Protein AF-0000000085000538 (afdb_homodimer)

Structure (mmCIF, N/CA/C/O backbone):
data_AF-0000000085000538-model_v1
#
loop_
_entity.id
_entity.type
_entity.pdbx_description
1 polymer ATPase
#
loop_
_atom_site.group_PDB
_atom_site.id
_atom_site.type_symbol
_atom_site.label_atom_id
_atom_site.label_alt_id
_atom_site.label_comp_id
_atom_site.label_asym_id
_atom_site.label_entity_id
_atom_site.label_seq_id
_atom_site.pdbx_PDB_ins_code
_atom_site.Cartn_x
_atom_site.Cartn_y
_atom_site.Cartn_z
_atom_site.occupancy
_atom_site.B_iso_or_equiv
_atom_site.auth_seq_id
_atom_site.auth_comp_id
_atom_site.auth_asym_id
_atom_site.auth_atom_id
_atom_site.pdbx_PDB_model_num
ATOM 1 N N . MET A 1 1 ? 16.281 30.609 17.75 1 32.62 1 MET A N 1
ATOM 2 C CA . MET A 1 1 ? 16.406 29.188 18.078 1 32.62 1 MET A CA 1
ATOM 3 C C . MET A 1 1 ? 15.75 28.875 19.406 1 32.62 1 MET A C 1
ATOM 5 O O . MET A 1 1 ? 15.875 27.766 19.922 1 32.62 1 MET A O 1
ATOM 9 N N . SER A 1 2 ? 15.492 29.969 20.234 1 34.88 2 SER A N 1
ATOM 10 C CA . SER A 1 2 ? 14.984 30.297 21.562 1 34.88 2 SER A CA 1
ATOM 11 C C . SER A 1 2 ? 13.539 29.828 21.734 1 34.88 2 SER A C 1
ATOM 13 O O . SER A 1 2 ? 13.188 29.234 22.75 1 34.88 2 SER A O 1
ATOM 15 N N . ASN A 1 3 ? 12.625 30.484 21.031 1 37.84 3 ASN A N 1
ATOM 16 C CA . ASN A 1 3 ? 11.219 30.703 21.328 1 37.84 3 ASN A CA 1
ATOM 17 C C . ASN A 1 3 ? 10.375 29.484 20.969 1 37.84 3 ASN A C 1
ATOM 19 O O . ASN A 1 3 ? 9.172 29.594 20.734 1 37.84 3 ASN A O 1
ATOM 23 N N . GLU A 1 4 ? 10.852 28.547 20.328 1 42.78 4 GLU A N 1
ATOM 24 C CA . GLU A 1 4 ? 10.273 27.359 19.703 1 42.78 4 GLU A CA 1
ATOM 25 C C . GLU A 1 4 ? 9.602 26.453 20.734 1 42.78 4 GLU A C 1
ATOM 27 O O . GLU A 1 4 ? 8.75 25.641 20.375 1 42.78 4 GLU A O 1
ATOM 32 N N . SER A 1 5 ? 10.281 26.344 21.891 1 48.97 5 SER A N 1
ATOM 33 C CA . SER A 1 5 ? 10.008 25.562 23.094 1 48.97 5 SER A CA 1
ATOM 34 C C . SER A 1 5 ? 8.727 26.031 23.781 1 48.97 5 SER A C 1
ATOM 36 O O . SER A 1 5 ? 8.102 25.281 24.531 1 48.97 5 SER A O 1
ATOM 38 N N . CYS A 1 6 ? 8.43 27.312 23.641 1 54.25 6 CYS A N 1
ATOM 39 C CA . CYS A 1 6 ? 7.414 27.984 24.438 1 54.25 6 CYS A CA 1
ATOM 40 C C . CYS A 1 6 ? 6.016 27.594 23.984 1 54.25 6 CYS A C 1
ATOM 42 O O . CYS A 1 6 ? 5.031 27.859 24.656 1 54.25 6 CYS A O 1
ATOM 44 N N . LYS A 1 7 ? 5.941 27.016 22.703 1 69.75 7 LYS A N 1
ATOM 45 C CA . LYS A 1 7 ? 4.609 26.797 22.141 1 69.75 7 LYS A CA 1
ATOM 46 C C . LYS A 1 7 ? 4.066 25.438 22.547 1 69.75 7 LYS A C 1
ATOM 48 O O . LYS A 1 7 ? 2.855 25.203 22.5 1 69.75 7 LYS A O 1
ATOM 53 N N . ASP A 1 8 ? 4.953 24.703 23.188 1 75.94 8 ASP A N 1
ATOM 54 C CA . ASP A 1 8 ? 4.504 23.359 23.531 1 75.94 8 ASP A CA 1
ATOM 55 C C . ASP A 1 8 ? 3.4 23.391 24.594 1 75.94 8 ASP A C 1
ATOM 57 O O . ASP A 1 8 ? 3.467 24.188 25.531 1 75.94 8 ASP A O 1
ATOM 61 N N . GLY A 1 9 ? 2.42 22.625 24.234 1 85.06 9 GLY A N 1
ATOM 62 C CA . GLY A 1 9 ? 1.314 22.547 25.188 1 85.06 9 GLY A CA 1
ATOM 63 C C . GLY A 1 9 ? 0.162 23.469 24.828 1 85.06 9 GLY A C 1
ATOM 64 O O . GLY A 1 9 ? -0.974 23.234 25.25 1 85.06 9 GLY A O 1
ATOM 65 N N . LYS A 1 10 ? 0.524 24.453 24.016 1 93 10 LYS A N 1
ATOM 66 C CA . LYS A 1 10 ? -0.535 25.375 23.609 1 93 10 LYS A CA 1
ATOM 67 C C . LYS A 1 10 ? -1.465 24.719 22.594 1 93 10 LYS A C 1
ATOM 69 O O . LYS A 1 10 ? -1.01 24.016 21.688 1 93 10 LYS A O 1
ATOM 74 N N . ILE A 1 11 ? -2.736 25.062 22.719 1 96.94 11 ILE A N 1
ATOM 75 C CA . ILE A 1 11 ? -3.744 24.484 21.844 1 96.94 11 ILE A CA 1
ATOM 76 C C . ILE A 1 11 ? -3.77 25.25 20.516 1 96.94 11 ILE A C 1
ATOM 78 O O . ILE A 1 11 ? -3.906 26.469 20.5 1 96.94 11 ILE A O 1
ATOM 82 N N . TRP A 1 12 ? -3.572 24.562 19.406 1 96.75 12 TRP A N 1
ATOM 83 C CA . TRP A 1 12 ? -3.678 25.234 18.109 1 96.75 12 TRP A CA 1
ATOM 84 C C . TRP A 1 12 ? -4.988 24.875 17.422 1 96.75 12 TRP A C 1
ATOM 86 O O . TRP A 1 12 ? -5.426 25.594 16.5 1 96.75 12 TRP A O 1
ATOM 96 N N . ALA A 1 13 ? -5.637 23.797 17.844 1 97.25 13 ALA A N 1
ATOM 97 C CA . ALA A 1 13 ? -6.957 23.438 17.328 1 97.25 13 ALA A CA 1
ATOM 98 C C . ALA A 1 13 ? -7.891 23.031 18.469 1 97.25 13 ALA A C 1
ATOM 100 O O . ALA A 1 13 ? -7.555 22.141 19.266 1 97.25 13 ALA A O 1
ATOM 101 N N . TYR A 1 14 ? -9.008 23.656 18.516 1 96.81 14 TYR A N 1
ATOM 102 C CA . TYR A 1 14 ? -10.039 23.391 19.516 1 96.81 14 TYR A CA 1
ATOM 103 C C . TYR A 1 14 ? -11.344 22.969 18.844 1 96.81 14 TYR A C 1
ATOM 105 O O . TYR A 1 14 ? -11.938 23.734 18.078 1 96.81 14 TYR A O 1
ATOM 113 N N . LEU A 1 15 ? -11.758 21.734 19.094 1 96.5 15 LEU A N 1
ATOM 114 C CA . LEU A 1 15 ? -12.992 21.188 18.547 1 96.5 15 LEU A CA 1
ATOM 115 C C . LEU A 1 15 ? -13.953 20.781 19.656 1 96.5 15 LEU A C 1
ATOM 117 O O . LEU A 1 15 ? -13.617 19.953 20.5 1 96.5 15 LEU A O 1
ATOM 121 N N . LYS A 1 16 ? -15.117 21.359 19.641 1 96.69 16 LYS A N 1
ATOM 122 C CA . LYS A 1 16 ? -16.156 21.047 20.609 1 96.69 16 LYS A CA 1
ATOM 123 C C . LYS A 1 16 ? -17.484 20.734 19.906 1 96.69 16 LYS A C 1
ATOM 125 O O . LYS A 1 16 ? -18.016 21.562 19.188 1 96.69 16 LYS A O 1
ATOM 130 N N . ASN A 1 17 ? -17.969 19.5 20.172 1 96.38 17 ASN A N 1
ATOM 131 C CA . ASN A 1 17 ? -19.25 19.047 19.641 1 96.38 17 ASN A CA 1
ATOM 132 C C . ASN A 1 17 ? -19.328 19.234 18.141 1 96.38 17 ASN A C 1
ATOM 134 O O . ASN A 1 17 ? -20.281 19.812 17.625 1 96.38 17 ASN A O 1
ATOM 138 N N . ILE A 1 18 ? -18.344 18.766 17.453 1 95.81 18 ILE A N 1
ATOM 139 C CA . ILE A 1 18 ? -18.25 18.969 16.016 1 95.81 18 ILE A CA 1
ATOM 140 C C . ILE A 1 18 ? -18.984 17.844 15.289 1 95.81 18 ILE A C 1
ATOM 142 O O . ILE A 1 18 ? -18.766 16.656 15.586 1 95.81 18 ILE A O 1
ATOM 146 N N . ASN A 1 19 ? -19.844 18.219 14.422 1 95.88 19 ASN A N 1
ATOM 147 C CA . ASN A 1 19 ? -20.562 17.312 13.539 1 95.88 19 ASN A CA 1
ATOM 148 C C . ASN A 1 19 ? -20.344 17.656 12.07 1 95.88 19 ASN A C 1
ATOM 150 O O . ASN A 1 19 ? -20.328 18.844 11.711 1 95.88 19 ASN A O 1
ATOM 154 N N . VAL A 1 20 ? -20.062 16.672 11.266 1 95.75 20 VAL A N 1
ATOM 155 C CA . VAL A 1 20 ? -19.875 16.906 9.844 1 95.75 20 VAL A CA 1
ATOM 156 C C . VAL A 1 20 ? -20.812 15.984 9.047 1 95.75 20 VAL A C 1
ATOM 158 O O . VAL A 1 20 ? -20.875 14.781 9.305 1 95.75 20 VAL A O 1
ATOM 161 N N . TYR A 1 21 ? -21.484 16.594 8.133 1 93.25 21 TYR A N 1
ATOM 162 C CA . TYR A 1 21 ? -22.359 15.867 7.219 1 93.25 21 TYR A CA 1
ATOM 163 C C . TYR A 1 21 ? -21.875 16 5.777 1 93.25 21 TYR A C 1
ATOM 165 O O . TYR A 1 21 ? -21.422 17.078 5.363 1 93.25 21 TYR A O 1
ATOM 173 N N . ILE A 1 22 ? -21.875 14.922 5.059 1 90.25 22 ILE A N 1
ATOM 174 C CA . ILE A 1 22 ? -21.641 14.93 3.619 1 90.25 22 ILE A CA 1
ATOM 175 C C . ILE A 1 22 ? -22.797 14.219 2.902 1 90.25 22 ILE A C 1
ATOM 177 O O . ILE A 1 22 ? -23.062 13.047 3.172 1 90.25 22 ILE A O 1
ATOM 181 N N . ASP A 1 23 ? -23.391 14.844 1.906 1 88.94 23 ASP A N 1
ATOM 182 C CA . ASP A 1 23 ? -24.516 14.312 1.151 1 88.94 23 ASP A CA 1
ATOM 183 C C . ASP A 1 23 ? -25.547 13.688 2.084 1 88.94 23 ASP A C 1
ATOM 185 O O . ASP A 1 23 ? -25.953 12.539 1.893 1 88.94 23 ASP A O 1
ATOM 189 N N . GLN A 1 24 ? -25.875 14.219 3.221 1 89.31 24 GLN A N 1
ATOM 190 C CA . GLN A 1 24 ? -26.922 13.867 4.172 1 89.31 24 GLN A CA 1
ATOM 191 C C . GLN A 1 24 ? -26.469 12.758 5.109 1 89.31 24 GLN A C 1
ATOM 193 O O . GLN A 1 24 ? -27.219 12.336 5.992 1 89.31 24 GLN A O 1
ATOM 198 N N . ASN A 1 25 ? -25.344 12.266 4.863 1 92.12 25 ASN A N 1
ATOM 199 C CA . ASN A 1 25 ? -24.781 11.258 5.758 1 92.12 25 ASN A CA 1
ATOM 200 C C . ASN A 1 25 ? -23.891 11.883 6.828 1 92.12 25 ASN A C 1
ATOM 202 O O . ASN A 1 25 ? -23.047 12.727 6.523 1 92.12 25 ASN A O 1
ATOM 206 N N . LYS A 1 26 ? -24.234 11.609 8.117 1 93.69 26 LYS A N 1
ATOM 207 C CA . LYS A 1 26 ? -23.375 12.078 9.195 1 93.69 26 LYS A CA 1
ATOM 208 C C . LYS A 1 26 ? -22.047 11.32 9.219 1 93.69 26 LYS A C 1
ATOM 210 O O . LYS A 1 26 ? -22.016 10.141 9.578 1 93.69 26 LYS A O 1
ATOM 215 N N . ILE A 1 27 ? -20.891 11.945 8.875 1 96.56 27 ILE A N 1
ATOM 216 C CA . ILE A 1 27 ? -19.578 11.305 8.742 1 96.56 27 ILE A CA 1
ATOM 217 C C . ILE A 1 27 ? -18.828 11.398 10.062 1 96.56 27 ILE A C 1
ATOM 219 O O . ILE A 1 27 ? -18.156 10.445 10.469 1 96.56 27 ILE A O 1
ATOM 223 N N . LEU A 1 28 ? -18.875 12.555 10.711 1 97.19 28 LEU A N 1
ATOM 224 C CA . LEU A 1 28 ? -18.312 12.766 12.039 1 97.19 28 LEU A CA 1
ATOM 225 C C . LEU A 1 28 ? -19.391 13.203 13.031 1 97.19 28 LEU A C 1
ATOM 227 O O . LEU A 1 28 ? -20.25 14.008 12.688 1 97.19 28 LEU A O 1
ATOM 231 N N . SER A 1 29 ? -19.312 12.648 14.203 1 96.25 29 SER A N 1
ATOM 232 C CA . SER A 1 29 ? -20.359 12.891 15.211 1 96.25 29 SER A CA 1
ATOM 233 C C . SER A 1 29 ? -19.734 13.227 16.562 1 96.25 29 SER A C 1
ATOM 235 O O . SER A 1 29 ? -19.016 12.414 17.141 1 96.25 29 SER A O 1
ATOM 237 N N . ASP A 1 30 ? -20.094 14.414 17 1 95.56 30 ASP A N 1
ATOM 238 C CA . ASP A 1 30 ? -19.797 14.828 18.359 1 95.56 30 ASP A CA 1
ATOM 239 C C . ASP A 1 30 ? -18.297 14.727 18.641 1 95.56 30 ASP A C 1
ATOM 241 O O . ASP A 1 30 ? -17.875 14.07 19.609 1 95.56 30 ASP A O 1
ATOM 245 N N . ILE A 1 31 ? -17.547 15.297 17.766 1 97.19 31 ILE A N 1
ATOM 246 C CA . ILE A 1 31 ? -16.094 15.289 17.922 1 97.19 31 ILE A CA 1
ATOM 247 C C . ILE A 1 31 ? -15.68 16.359 18.938 1 97.19 31 ILE A C 1
ATOM 249 O O . ILE A 1 31 ? -15.977 17.531 18.75 1 97.19 31 ILE A O 1
ATOM 253 N N . ASN A 1 32 ? -15.102 15.984 19.984 1 97.38 32 ASN A N 1
ATOM 254 C CA . ASN A 1 32 ? -14.5 16.828 21.016 1 97.38 32 ASN A CA 1
ATOM 255 C C . ASN A 1 32 ? -13.008 16.547 21.172 1 97.38 32 ASN A C 1
ATOM 257 O O . ASN A 1 32 ? -12.617 15.477 21.625 1 97.38 32 ASN A O 1
ATOM 261 N N . LEU A 1 33 ? -12.219 17.531 20.812 1 97.06 33 LEU A N 1
ATOM 262 C CA . LEU A 1 33 ? -10.781 17.266 20.766 1 97.06 33 LEU A CA 1
ATOM 263 C C . LEU A 1 33 ? -9.984 18.562 20.828 1 97.06 33 LEU A C 1
ATOM 265 O O . LEU A 1 33 ? -10.391 19.562 20.234 1 97.06 33 LEU A O 1
ATOM 269 N N . ASN A 1 34 ? -8.898 18.547 21.547 1 97.81 34 ASN A N 1
ATOM 270 C CA . ASN A 1 34 ? -7.898 19.609 21.531 1 97.81 34 ASN A CA 1
ATOM 271 C C . ASN A 1 34 ? -6.562 19.109 20.969 1 97.81 34 ASN A C 1
ATOM 273 O O . ASN A 1 34 ? -6.074 18.062 21.375 1 97.81 34 ASN A O 1
ATOM 277 N N . LEU A 1 35 ? -6.051 19.828 20.094 1 97.94 35 LEU A N 1
ATOM 278 C CA . LEU A 1 35 ? -4.734 19.531 19.547 1 97.94 35 LEU A CA 1
ATOM 279 C C . LEU A 1 35 ? -3.711 20.578 19.984 1 97.94 35 LEU A C 1
ATOM 281 O O . LEU A 1 35 ? -3.992 21.766 19.953 1 97.94 35 LEU A O 1
ATOM 285 N N . ARG A 1 36 ? -2.525 20.125 20.359 1 97.75 36 ARG A N 1
ATOM 286 C CA . ARG A 1 36 ? -1.526 21.016 20.953 1 97.75 36 ARG A CA 1
ATOM 287 C C . ARG A 1 36 ? -0.202 20.922 20.203 1 97.75 36 ARG A C 1
ATOM 289 O O . ARG A 1 36 ? 0.091 19.906 19.562 1 97.75 36 ARG A O 1
ATOM 296 N N . TYR A 1 37 ? 0.543 22.031 20.25 1 96.62 37 TYR A N 1
ATOM 297 C CA . TYR A 1 37 ? 1.92 21.984 19.766 1 96.62 37 TYR A CA 1
ATOM 298 C C . TYR A 1 37 ? 2.732 20.953 20.547 1 96.62 37 TYR A C 1
ATOM 300 O O . TYR A 1 37 ? 2.514 20.766 21.75 1 96.62 37 TYR A O 1
ATOM 308 N N . GLY A 1 38 ? 3.641 20.266 19.812 1 96.38 38 GLY A N 1
ATOM 309 C CA . GLY A 1 38 ? 4.457 19.234 20.438 1 96.38 38 GLY A CA 1
ATOM 310 C C . GLY A 1 38 ? 3.896 17.844 20.281 1 96.38 38 GLY A C 1
ATOM 311 O O . GLY A 1 38 ? 4.594 16.859 20.516 1 96.38 38 GLY A O 1
ATOM 312 N N . GLU A 1 39 ? 2.664 17.812 19.859 1 97.88 39 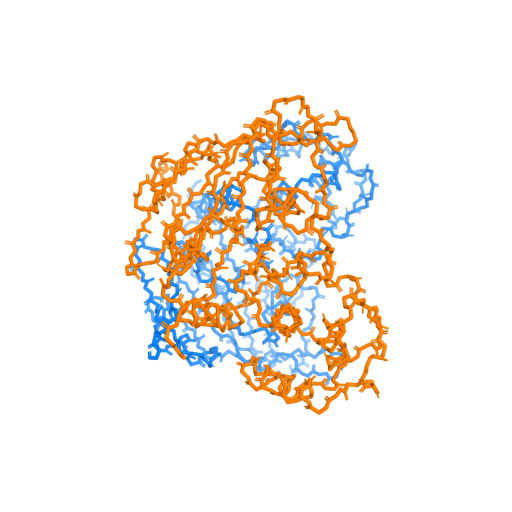GLU A N 1
ATOM 313 C CA . GLU A 1 39 ? 2.039 16.516 19.641 1 97.88 39 GLU A CA 1
ATOM 314 C C . GLU A 1 39 ? 2.26 16.031 18.203 1 97.88 39 GLU A C 1
ATOM 316 O O . GLU A 1 39 ? 2.121 16.812 17.25 1 97.88 39 GLU A O 1
ATOM 321 N N . ASN A 1 40 ? 2.729 14.859 18.078 1 98.31 40 ASN A N 1
ATOM 322 C CA . ASN A 1 40 ? 2.725 14.117 16.812 1 98.31 40 ASN A CA 1
ATOM 323 C C . ASN A 1 40 ? 1.672 13.008 16.828 1 98.31 40 ASN A C 1
ATOM 325 O O . ASN A 1 40 ? 1.844 11.984 17.484 1 98.31 40 ASN A O 1
ATOM 329 N N . ILE A 1 41 ? 0.647 13.227 16.062 1 98.62 41 ILE A N 1
ATOM 330 C CA . ILE A 1 41 ? -0.616 12.539 16.281 1 98.62 41 ILE A CA 1
ATOM 331 C C . ILE A 1 41 ? -0.88 11.547 15.156 1 98.62 41 ILE A C 1
ATOM 333 O O . ILE A 1 41 ? -0.8 11.914 13.977 1 98.62 41 ILE A O 1
ATOM 337 N N . LEU A 1 42 ? -1.17 10.344 15.516 1 98.38 42 LEU A N 1
ATOM 338 C CA . LEU A 1 42 ? -1.657 9.32 14.594 1 98.38 42 LEU A CA 1
ATOM 339 C C . LEU A 1 42 ? -3.168 9.148 14.727 1 98.38 42 LEU A C 1
ATOM 341 O O . LEU A 1 42 ? -3.689 9.023 15.836 1 98.38 42 LEU A O 1
ATOM 345 N N . ILE A 1 43 ? -3.84 9.227 13.664 1 97.81 43 ILE A N 1
ATOM 346 C CA . ILE A 1 43 ? -5.258 8.898 13.609 1 97.81 43 ILE A CA 1
ATOM 347 C C . ILE A 1 43 ? -5.445 7.512 12.992 1 97.81 43 ILE A C 1
ATOM 349 O O . ILE A 1 43 ? -5.023 7.273 11.859 1 97.81 43 ILE A O 1
ATOM 353 N N . LEU A 1 44 ? -6.066 6.598 13.727 1 96.38 44 LEU A N 1
ATOM 354 C CA . LEU A 1 44 ? -6.301 5.23 13.281 1 96.38 44 LEU A CA 1
ATOM 355 C C . LEU A 1 44 ? -7.789 4.902 13.281 1 96.38 44 LEU A C 1
ATOM 357 O O . LEU A 1 44 ? -8.539 5.402 14.133 1 96.38 44 LEU A O 1
ATOM 361 N N . GLY A 1 45 ? -8.18 4.086 12.453 1 94.31 45 GLY A N 1
ATOM 362 C CA . GLY A 1 45 ? -9.555 3.635 12.32 1 94.31 45 GLY A CA 1
ATOM 363 C C . GLY A 1 45 ? -9.812 2.871 11.039 1 94.31 45 GLY A C 1
ATOM 364 O O . GLY A 1 45 ? -9.016 2.93 10.102 1 94.31 45 GLY A O 1
ATOM 365 N N . PRO A 1 46 ? -10.898 2.164 11.008 1 91.94 46 PRO A N 1
ATOM 366 C CA . PRO A 1 46 ? -11.234 1.422 9.797 1 91.94 46 PRO A CA 1
ATOM 367 C C . PRO A 1 46 ? -11.562 2.338 8.617 1 91.94 46 PRO A C 1
ATOM 369 O O . PRO A 1 46 ? -11.711 3.549 8.797 1 91.94 46 PRO A O 1
ATOM 372 N N . ASN A 1 47 ? -11.555 1.726 7.465 1 87.62 47 ASN A N 1
ATOM 373 C CA . ASN A 1 47 ? -11.953 2.48 6.281 1 87.62 47 ASN A CA 1
ATOM 374 C C . ASN A 1 47 ? -13.352 3.059 6.43 1 87.62 47 ASN A C 1
ATOM 376 O O . ASN A 1 47 ? -14.258 2.389 6.941 1 87.62 47 ASN A O 1
ATOM 380 N N . GLY A 1 48 ? -13.508 4.234 6.059 1 89.19 48 GLY A N 1
ATOM 381 C CA . GLY A 1 48 ? -14.812 4.875 6.113 1 89.19 48 GLY A CA 1
ATOM 382 C C . GLY A 1 48 ? -15.141 5.434 7.484 1 89.19 48 GLY A C 1
ATOM 383 O O . GLY A 1 48 ? -16.266 5.898 7.715 1 89.19 48 GLY A O 1
ATOM 384 N N . SER A 1 49 ? -14.234 5.449 8.352 1 94.25 49 SER A N 1
ATOM 385 C CA . SER A 1 49 ? -14.516 5.859 9.719 1 94.25 49 SER A CA 1
ATOM 386 C C . SER A 1 49 ? -14.539 7.379 9.852 1 94.25 49 SER A C 1
ATOM 388 O O . SER A 1 49 ? -14.938 7.91 10.891 1 94.25 49 SER A O 1
ATOM 390 N N . GLY A 1 50 ? -14.07 8.117 8.859 1 95.06 50 GLY A N 1
ATOM 391 C CA . GLY A 1 50 ? -14.117 9.57 8.898 1 95.06 50 GLY A CA 1
ATOM 392 C C . GLY A 1 50 ? -12.75 10.203 9.055 1 95.06 50 GLY A C 1
ATOM 393 O O . GLY A 1 50 ? -12.641 11.422 9.211 1 95.06 50 GLY A O 1
ATOM 394 N N . LYS A 1 51 ? -11.664 9.438 8.992 1 95.81 51 LYS A N 1
ATOM 395 C CA . LYS A 1 51 ? -10.305 9.914 9.219 1 95.81 51 LYS A CA 1
ATOM 396 C C . LYS A 1 51 ? -9.953 11.039 8.242 1 95.81 51 LYS A C 1
ATOM 398 O O . LYS A 1 51 ? -9.508 12.109 8.656 1 95.81 51 LYS A O 1
ATOM 403 N N . SER A 1 52 ? -10.219 10.797 6.906 1 94.62 52 SER A N 1
ATOM 404 C CA . SER A 1 52 ? -9.914 11.805 5.891 1 94.62 52 SER A CA 1
ATOM 405 C C . SER A 1 52 ? -10.766 13.055 6.074 1 94.62 52 SER A C 1
ATOM 407 O O . SER A 1 52 ? -10.289 14.172 5.898 1 94.62 52 SER A O 1
ATOM 409 N N . THR A 1 53 ? -12.023 12.875 6.426 1 95 53 THR A N 1
ATOM 410 C CA . THR A 1 53 ? -12.914 14 6.684 1 95 53 THR A CA 1
ATOM 411 C C . THR A 1 53 ? -12.406 14.828 7.859 1 95 53 THR A C 1
ATOM 413 O O . THR A 1 53 ? -12.414 16.062 7.797 1 95 53 THR A O 1
ATOM 416 N N . PHE A 1 54 ? -11.945 14.148 8.836 1 96.75 54 PHE A N 1
ATOM 417 C CA . PHE A 1 54 ? -11.398 14.852 9.984 1 96.75 54 PHE A CA 1
ATOM 418 C C . PHE A 1 54 ? -10.195 15.703 9.586 1 96.75 54 PHE A C 1
ATOM 420 O O . PHE A 1 54 ? -10.094 16.859 9.977 1 96.75 54 PHE A O 1
ATOM 427 N N . LEU A 1 55 ? -9.297 15.125 8.805 1 97.06 55 LEU A N 1
ATOM 428 C CA . LEU A 1 55 ? -8.117 15.859 8.352 1 97.06 55 LEU A CA 1
ATOM 429 C C . LEU A 1 55 ? -8.516 17.078 7.535 1 97.06 55 LEU A C 1
ATOM 431 O O . LEU A 1 55 ? -7.918 18.156 7.672 1 97.06 55 LEU A O 1
ATOM 435 N N . LYS A 1 56 ? -9.508 16.969 6.77 1 94.69 56 LYS A N 1
ATOM 436 C CA . LYS A 1 56 ? -9.945 18.047 5.898 1 94.69 56 LYS A CA 1
ATOM 437 C C . LYS A 1 56 ? -10.562 19.188 6.707 1 94.69 56 LYS A C 1
ATOM 439 O O . LYS A 1 56 ? -10.594 20.328 6.254 1 94.69 56 LYS A O 1
ATOM 444 N N . LEU A 1 57 ? -11.07 18.891 7.891 1 93.81 57 LEU A N 1
ATOM 445 C CA . LEU A 1 57 ? -11.531 19.938 8.805 1 93.81 57 LEU A CA 1
ATOM 446 C C . LEU A 1 57 ? -10.383 20.859 9.211 1 93.81 57 LEU A C 1
ATOM 448 O O . LEU A 1 57 ? -10.562 22.062 9.312 1 93.81 57 LEU A O 1
ATOM 452 N N . LEU A 1 58 ? -9.242 20.281 9.32 1 94.31 58 LEU A N 1
ATOM 453 C CA . LEU A 1 58 ? -8.102 21 9.891 1 94.31 58 LEU A CA 1
ATOM 454 C C . LEU A 1 58 ? -7.539 22 8.891 1 94.31 58 LEU A C 1
ATOM 456 O O . LEU A 1 58 ? -6.875 22.953 9.273 1 94.31 58 LEU A O 1
ATOM 460 N N . ASN A 1 59 ? -7.758 21.734 7.668 1 88.62 59 ASN A N 1
ATOM 461 C CA . ASN A 1 59 ? -7.309 22.703 6.684 1 88.62 59 ASN A CA 1
ATOM 462 C C . ASN A 1 59 ? -8.477 23.516 6.117 1 88.62 59 ASN A C 1
ATOM 464 O O . ASN A 1 59 ? -8.32 24.234 5.125 1 88.62 59 ASN A O 1
ATOM 468 N N . ARG A 1 60 ? -9.664 23.25 6.641 1 90.31 60 ARG A N 1
ATOM 469 C CA . ARG A 1 60 ? -10.883 23.984 6.328 1 90.31 60 ARG A CA 1
ATOM 470 C C . ARG A 1 60 ? -11.344 23.703 4.902 1 90.31 60 ARG A C 1
ATOM 472 O O . ARG A 1 60 ? -11.891 24.594 4.238 1 90.31 60 ARG A O 1
ATOM 479 N N . SER A 1 61 ? -10.984 22.625 4.383 1 88.12 61 SER A N 1
ATOM 480 C CA . SER A 1 61 ? -11.57 22.172 3.121 1 88.12 61 SER A CA 1
ATOM 481 C C . SER A 1 61 ? -13.016 21.719 3.311 1 88.12 61 SER A C 1
ATOM 483 O O . SER A 1 61 ? -13.789 21.688 2.354 1 88.12 61 SER A O 1
ATOM 485 N N . ILE A 1 62 ? -13.289 21.328 4.52 1 89.19 62 ILE A N 1
ATOM 486 C CA . ILE A 1 62 ? -14.641 20.969 4.93 1 89.19 62 ILE A CA 1
ATOM 4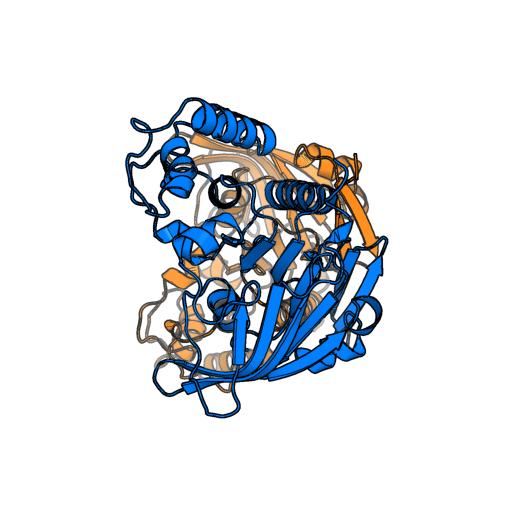87 C C . ILE A 1 62 ? -15.023 21.75 6.184 1 89.19 62 ILE A C 1
ATOM 489 O O . ILE A 1 62 ? -14.188 22 7.055 1 89.19 62 ILE A O 1
ATOM 493 N N . TYR A 1 63 ? -16.266 22.094 6.25 1 88.75 63 TYR A N 1
ATOM 494 C CA . TYR A 1 63 ? -16.766 22.859 7.391 1 88.75 63 TYR A CA 1
ATOM 495 C C . TYR A 1 63 ? -17.781 22.047 8.18 1 88.75 63 TYR A C 1
ATOM 497 O O . TYR A 1 63 ? -18.609 21.344 7.598 1 88.75 63 TYR A O 1
ATOM 505 N N . PRO A 1 64 ? -17.672 22.125 9.438 1 89 64 PRO A N 1
ATOM 506 C CA . PRO A 1 64 ? -18.656 21.438 10.273 1 89 64 PRO A CA 1
ATOM 507 C C . PRO A 1 64 ? -19.984 22.203 10.375 1 89 64 PRO A C 1
ATOM 509 O O . PRO A 1 64 ? -20.047 23.375 9.992 1 89 64 PRO A O 1
ATOM 512 N N . ILE A 1 65 ? -20.969 21.406 10.789 1 86 65 ILE A N 1
ATOM 513 C CA . ILE A 1 65 ? -22.219 22.078 11.117 1 86 65 ILE A CA 1
ATOM 514 C C . ILE A 1 65 ? -22.094 22.781 12.461 1 86 65 ILE A C 1
ATOM 516 O O . ILE A 1 65 ? -21.547 22.219 13.422 1 86 65 ILE A O 1
ATOM 520 N N . THR A 1 66 ? -22.516 23.984 12.398 1 80.62 66 THR A N 1
ATOM 521 C CA . THR A 1 66 ? -22.406 24.781 13.617 1 80.62 66 THR A CA 1
ATOM 522 C C . THR A 1 66 ? -23.734 24.781 14.367 1 80.62 66 THR A C 1
ATOM 524 O O . THR A 1 66 ? -24.797 25 13.781 1 80.62 66 THR A O 1
ATOM 527 N N . THR A 1 67 ? -23.625 24.203 15.508 1 83.94 67 THR A N 1
ATOM 528 C CA . THR A 1 67 ? -24.734 24.359 16.438 1 83.94 67 THR A CA 1
ATOM 529 C C . THR A 1 67 ? -24.359 25.297 17.578 1 83.94 67 THR A C 1
ATOM 531 O O . THR A 1 67 ? -23.219 25.734 17.688 1 83.94 67 THR A O 1
ATOM 534 N N . LYS A 1 68 ? -25.391 25.625 18.453 1 85.81 68 LYS A N 1
ATOM 535 C CA . LYS A 1 68 ? -25.188 26.562 19.547 1 85.81 68 LYS A CA 1
ATOM 536 C C . LYS A 1 68 ? -24.094 26.078 20.5 1 85.81 68 LYS A C 1
ATOM 538 O O . LYS A 1 68 ? -23.328 26.875 21.031 1 85.81 68 LYS A O 1
ATOM 543 N N . ASP A 1 69 ? -23.938 24.844 20.578 1 91.12 69 ASP A N 1
ATOM 544 C CA . ASP A 1 69 ? -23 24.297 21.547 1 91.12 69 ASP A CA 1
ATOM 545 C C . ASP A 1 69 ? -21.703 23.859 20.875 1 91.12 69 ASP A C 1
ATOM 547 O O . ASP A 1 69 ? -20.812 23.312 21.531 1 91.12 69 ASP A O 1
ATOM 551 N N . SER A 1 70 ? -21.594 24.156 19.609 1 93 70 SER A N 1
ATOM 552 C CA . SER A 1 70 ? -20.391 23.719 18.891 1 93 70 SER A CA 1
ATOM 553 C C . SER A 1 70 ? -19.375 24.844 18.797 1 93 70 SER A C 1
ATOM 555 O O . SER A 1 70 ? -19.734 26.031 18.781 1 93 70 SER A O 1
ATOM 557 N N . SER A 1 71 ? -18.094 24.531 18.875 1 94.38 71 SER A N 1
ATOM 558 C CA . SER A 1 71 ? -17 25.484 18.688 1 94.38 71 SER A CA 1
ATOM 559 C C . SER A 1 71 ? -15.82 24.844 17.969 1 94.38 71 SER A C 1
ATOM 561 O O . SER A 1 71 ? -15.414 23.734 18.297 1 94.38 71 SER A O 1
ATOM 563 N N . PHE A 1 72 ? -15.422 25.484 16.969 1 94.62 72 PHE A N 1
ATOM 564 C CA . PHE A 1 72 ? -14.25 25.047 16.203 1 94.62 72 PHE A CA 1
ATOM 565 C C . PHE A 1 72 ? -13.281 26.203 15.992 1 94.62 72 PHE A C 1
ATOM 567 O O . PHE A 1 72 ? -13.586 27.156 15.266 1 94.62 72 PHE A O 1
ATOM 574 N N . LYS A 1 73 ? -12.148 26.141 16.656 1 95.19 73 LYS A N 1
ATOM 575 C CA . LYS A 1 73 ? -11.156 27.203 16.578 1 95.19 73 LYS A CA 1
ATOM 576 C C . LYS A 1 73 ? -9.812 26.672 16.094 1 95.19 73 LYS A C 1
ATOM 578 O O . LYS A 1 73 ? -9.336 25.641 16.594 1 95.19 73 LYS A O 1
ATOM 583 N N . LEU A 1 74 ? -9.273 27.281 15.148 1 95.69 74 LEU A N 1
ATOM 584 C CA . LEU A 1 74 ? -7.898 27.062 14.719 1 95.69 74 LEU A CA 1
ATOM 585 C C . LEU A 1 74 ? -7.023 28.266 15.039 1 95.69 74 LEU A C 1
ATOM 587 O O . LEU A 1 74 ? -7.344 29.391 14.656 1 95.69 74 LEU A O 1
ATOM 591 N N . PHE A 1 75 ? -6.016 27.969 15.781 1 95.62 75 PHE A N 1
ATOM 592 C CA . PHE A 1 75 ? -5.121 29.031 16.219 1 95.62 75 PHE A CA 1
ATOM 593 C C . PHE A 1 75 ? -5.906 30.141 16.906 1 95.62 75 PHE A C 1
ATOM 595 O O . PHE A 1 75 ? -5.715 31.328 16.609 1 95.62 75 PHE A O 1
ATOM 602 N N . ASN A 1 76 ? -6.844 29.719 17.688 1 93.62 76 ASN A N 1
ATOM 603 C CA . ASN A 1 76 ? -7.668 30.562 18.547 1 93.62 76 ASN A CA 1
ATOM 604 C C . ASN A 1 76 ? -8.617 31.438 17.734 1 93.62 76 ASN A C 1
ATOM 606 O O . ASN A 1 76 ? -9.055 32.5 18.203 1 93.62 76 ASN A O 1
ATOM 610 N N . LYS A 1 77 ? -8.867 31.078 16.531 1 94.06 77 LYS A N 1
ATOM 611 C CA . LYS A 1 77 ? -9.789 31.812 15.68 1 94.06 77 LYS A CA 1
ATOM 612 C C . LYS A 1 77 ? -10.891 30.906 15.141 1 94.06 77 LYS A C 1
ATOM 614 O O . LYS A 1 77 ? -10.609 29.797 14.664 1 94.06 77 LYS A O 1
ATOM 619 N N . GLU A 1 78 ? -12.023 31.328 15.148 1 90.12 78 GLU A N 1
ATOM 620 C CA . GLU A 1 78 ? -13.141 30.594 14.586 1 90.12 78 GLU A CA 1
ATOM 621 C C . GLU A 1 78 ? -13.188 30.734 13.07 1 90.12 78 GLU A C 1
ATOM 623 O O . GLU A 1 78 ? -13.555 29.781 12.359 1 90.12 78 GLU A O 1
ATOM 628 N N . ASN A 1 79 ? -12.82 31.906 12.656 1 88.56 79 ASN A N 1
ATOM 629 C CA . ASN A 1 79 ? -12.789 32.188 11.227 1 88.56 79 ASN A CA 1
ATOM 630 C C . ASN A 1 79 ? -11.398 32.656 10.781 1 88.56 79 ASN A C 1
ATOM 632 O O . ASN A 1 79 ? -11.133 33.875 10.719 1 88.56 79 ASN A O 1
ATOM 636 N N . ILE A 1 80 ? -10.609 31.781 10.523 1 89.44 80 ILE A N 1
ATOM 637 C CA . ILE A 1 80 ? -9.258 32.125 10.078 1 89.44 80 ILE A CA 1
ATOM 638 C C . ILE A 1 80 ? -9.227 32.219 8.555 1 89.44 80 ILE A C 1
ATOM 640 O O . ILE A 1 80 ? -9.883 31.453 7.855 1 89.44 80 ILE A O 1
ATOM 644 N N . ASN A 1 81 ? -8.43 33.219 8.133 1 90.38 81 ASN A N 1
ATOM 645 C CA . ASN A 1 81 ? -8.203 33.375 6.703 1 90.38 81 ASN A CA 1
ATOM 646 C C . ASN A 1 81 ? -7.449 32.188 6.113 1 90.38 81 ASN A C 1
ATOM 648 O O . ASN A 1 81 ? -6.457 31.734 6.688 1 90.38 81 ASN A O 1
ATOM 652 N N . ILE A 1 82 ? -7.91 31.75 4.973 1 87.44 82 ILE A N 1
ATOM 653 C CA . ILE A 1 82 ? -7.363 30.547 4.344 1 87.44 82 ILE A CA 1
ATOM 654 C C . ILE A 1 82 ? -5.898 30.781 3.986 1 87.44 82 ILE A C 1
ATOM 656 O O . ILE A 1 82 ? -5.078 29.859 4.078 1 87.44 82 ILE A O 1
ATOM 660 N N . TRP A 1 83 ? -5.555 31.938 3.662 1 88.12 83 TRP A N 1
ATOM 661 C CA . TRP A 1 83 ? -4.176 32.25 3.295 1 88.12 83 TRP A CA 1
ATOM 662 C C . TRP A 1 83 ? -3.256 32.156 4.508 1 88.12 83 TRP A C 1
ATOM 664 O O . TRP A 1 83 ? -2.146 31.625 4.418 1 88.12 83 TRP A O 1
ATOM 674 N N . ASP A 1 84 ? -3.783 32.656 5.547 1 91.38 84 ASP A N 1
ATOM 675 C CA . ASP A 1 84 ? -3.018 32.562 6.785 1 91.38 84 ASP A CA 1
ATOM 676 C C . ASP A 1 84 ? -2.895 31.109 7.242 1 91.38 84 ASP A C 1
ATOM 678 O O . ASP A 1 84 ? -1.839 30.688 7.727 1 91.38 84 ASP A O 1
ATOM 682 N N . LEU A 1 85 ? -3.965 30.453 7.074 1 92.94 85 LEU A N 1
ATOM 683 C CA . LEU A 1 85 ? -3.996 29.047 7.477 1 92.94 85 LEU A CA 1
ATOM 684 C C . LEU A 1 85 ? -2.984 28.234 6.68 1 92.94 85 LEU A C 1
ATOM 686 O O . LEU A 1 85 ? -2.283 27.391 7.242 1 92.94 85 LEU A O 1
ATOM 690 N N . ARG A 1 86 ? -2.826 28.547 5.488 1 89.81 86 ARG A N 1
ATOM 691 C CA . ARG A 1 86 ? -1.94 27.812 4.59 1 89.81 86 ARG A CA 1
ATOM 692 C C . ARG A 1 86 ? -0.479 28.016 4.973 1 89.81 86 ARG A C 1
ATOM 694 O O . ARG A 1 86 ? 0.372 27.172 4.676 1 89.81 86 ARG A O 1
ATOM 701 N N . LYS A 1 87 ? -0.204 29.078 5.578 1 93.44 87 LYS A N 1
ATOM 702 C CA . LYS A 1 87 ? 1.157 29.359 6.023 1 93.44 87 LYS A CA 1
ATOM 703 C C . LYS A 1 87 ? 1.487 28.594 7.301 1 93.44 87 LYS A C 1
ATOM 705 O O . LYS A 1 87 ? 2.66 28.375 7.617 1 93.44 87 LYS A O 1
ATOM 710 N N . LYS A 1 88 ? 0.44 28.203 7.965 1 94.94 88 LYS A N 1
ATOM 711 C CA . LYS A 1 88 ? 0.638 27.609 9.281 1 94.94 88 LYS A CA 1
ATOM 712 C C . LYS A 1 88 ? 0.498 26.078 9.227 1 94.94 88 LYS A C 1
ATOM 714 O O . LYS A 1 88 ? 1.032 25.375 10.078 1 94.94 88 LYS A O 1
ATOM 719 N N . ILE A 1 89 ? -0.303 25.641 8.281 1 96.56 89 ILE A N 1
ATOM 720 C CA . ILE A 1 89 ? -0.558 24.219 8.164 1 96.56 89 ILE A CA 1
ATOM 721 C C . ILE A 1 89 ? -0.244 23.75 6.746 1 96.56 89 ILE A C 1
ATOM 723 O O . ILE A 1 89 ? -0.818 24.25 5.777 1 96.56 89 ILE A O 1
ATOM 727 N N . GLY A 1 90 ? 0.733 22.828 6.637 1 96.75 90 GLY A N 1
ATOM 728 C CA . GLY A 1 90 ? 0.908 22.094 5.395 1 96.75 90 GLY A CA 1
ATOM 729 C C . GLY A 1 90 ? 0.031 20.859 5.301 1 96.75 90 GLY A C 1
ATOM 730 O O . GLY A 1 90 ? -0.297 20.25 6.316 1 96.75 90 GLY A O 1
ATOM 731 N N . PHE A 1 91 ? -0.305 20.547 4.07 1 95.44 91 PHE A N 1
ATOM 732 C CA . PHE A 1 91 ? -1.199 19.406 3.936 1 95.44 91 PHE A CA 1
ATOM 733 C C . PHE A 1 91 ? -0.804 18.547 2.74 1 95.44 91 PHE A C 1
ATOM 735 O O . PHE A 1 91 ? -0.274 19.047 1.751 1 95.44 91 PHE A O 1
ATOM 742 N N . LEU A 1 92 ? -1.023 17.25 2.902 1 95.69 92 LEU A N 1
ATOM 743 C CA . LEU A 1 92 ? -0.923 16.266 1.83 1 95.69 92 LEU A CA 1
ATOM 744 C C . LEU A 1 92 ? -2.145 15.352 1.814 1 95.69 92 LEU A C 1
ATOM 746 O O . LEU A 1 92 ? -2.402 14.641 2.783 1 95.69 92 LEU A O 1
ATOM 750 N N . PHE A 1 93 ? -2.896 15.438 0.716 1 92.12 93 PHE A N 1
ATOM 751 C CA . PHE A 1 93 ? -4.027 14.539 0.514 1 92.12 93 PHE A CA 1
ATOM 752 C C . PHE A 1 93 ? -3.801 13.648 -0.699 1 92.12 93 PHE A C 1
ATOM 754 O O . PHE A 1 93 ? -3.043 14 -1.604 1 92.12 93 PHE A O 1
ATOM 761 N N . LYS A 1 94 ? -4.43 12.57 -0.61 1 82.94 94 LYS A N 1
ATOM 762 C CA . LYS A 1 94 ? -4.254 11.57 -1.653 1 82.94 94 LYS A CA 1
ATOM 763 C C . LYS A 1 94 ? -4.668 12.109 -3.018 1 82.94 94 LYS A C 1
ATOM 765 O O . LYS A 1 94 ? -4.031 11.812 -4.031 1 82.94 94 LYS A O 1
ATOM 770 N N . GLU A 1 95 ? -5.598 12.906 -3.121 1 87.44 95 GLU A N 1
ATOM 771 C CA . GLU A 1 95 ? -6.184 13.375 -4.375 1 87.44 95 GLU A CA 1
ATOM 772 C C . GLU A 1 95 ? -5.352 14.492 -4.996 1 87.44 95 GLU A C 1
ATOM 774 O O . GLU A 1 95 ? -5.582 14.883 -6.141 1 87.44 95 GLU A O 1
ATOM 779 N N . MET A 1 96 ? -4.414 14.961 -4.301 1 90.88 96 MET A N 1
ATOM 780 C CA . MET A 1 96 ? -3.656 16.125 -4.754 1 90.88 96 MET A CA 1
ATOM 781 C C . MET A 1 96 ? -2.863 15.797 -6.016 1 90.88 96 MET A C 1
ATOM 783 O O . MET A 1 96 ? -2.643 16.672 -6.859 1 90.88 96 MET A O 1
ATOM 787 N N . GLU A 1 97 ? -2.424 14.586 -6.117 1 91.56 97 GLU A N 1
ATOM 788 C CA . GLU A 1 97 ? -1.671 14.188 -7.305 1 91.56 97 GLU A CA 1
ATOM 789 C C . GLU A 1 97 ? -2.49 14.398 -8.57 1 91.56 97 GLU A C 1
ATOM 791 O O . GLU A 1 97 ? -1.949 14.797 -9.609 1 91.56 97 GLU A O 1
ATOM 796 N N . GLN A 1 98 ? -3.717 14.18 -8.461 1 91.25 98 GLN A N 1
ATOM 797 C CA . GLN A 1 98 ? -4.602 14.266 -9.617 1 91.25 98 GLN A CA 1
ATOM 798 C C . GLN A 1 98 ? -4.898 15.719 -9.984 1 91.25 98 GLN A C 1
ATOM 800 O O . GLN A 1 98 ? -5.406 16 -11.07 1 91.25 98 GLN A O 1
ATOM 805 N N . ARG A 1 99 ? -4.594 16.594 -9.125 1 92 99 ARG A N 1
ATOM 806 C CA . ARG A 1 99 ? -4.879 18.016 -9.352 1 92 99 ARG A CA 1
ATOM 807 C C . ARG A 1 99 ? -3.801 18.656 -10.219 1 92 99 ARG A C 1
ATOM 809 O O . ARG A 1 99 ? -3.969 19.781 -10.695 1 92 99 ARG A O 1
ATOM 816 N N . VAL A 1 100 ? -2.729 17.969 -10.398 1 93.81 100 VAL A N 1
ATOM 817 C CA . VAL A 1 100 ? -1.637 18.5 -11.203 1 93.81 100 VAL A CA 1
ATOM 818 C C . VAL A 1 100 ? -1.846 18.141 -12.672 1 93.81 100 VAL A C 1
ATOM 820 O O . VAL A 1 100 ? -1.919 16.953 -13.023 1 93.81 100 VAL A O 1
ATOM 823 N N . ASN A 1 101 ? -1.884 19.109 -13.523 1 93.06 101 ASN A N 1
ATOM 824 C CA . ASN A 1 101 ? -2.127 18.891 -14.945 1 93.06 101 ASN A CA 1
ATOM 825 C C . ASN A 1 101 ? -0.893 18.344 -15.656 1 93.06 101 ASN A C 1
ATOM 827 O O . ASN A 1 101 ? 0.225 18.484 -15.156 1 93.06 101 ASN A O 1
ATOM 831 N N . ASN A 1 102 ? -1.163 17.781 -16.781 1 92.88 102 ASN A N 1
ATOM 832 C CA . ASN A 1 102 ? -0.055 17.359 -17.625 1 92.88 102 ASN A CA 1
ATOM 833 C C . ASN A 1 102 ? 0.798 18.547 -18.062 1 92.88 102 ASN A C 1
ATOM 835 O O . ASN A 1 102 ? 0.276 19.641 -18.312 1 92.88 102 ASN A O 1
ATOM 839 N N . GLY A 1 103 ? 2.076 18.328 -18.172 1 93.06 103 GLY A N 1
ATOM 840 C CA . GLY A 1 103 ? 2.973 19.344 -18.703 1 93.06 103 GLY A CA 1
ATOM 841 C C . GLY A 1 103 ? 3.527 20.25 -17.625 1 93.06 103 GLY A C 1
ATOM 842 O O . GLY A 1 103 ? 4.371 21.109 -17.906 1 93.06 103 GLY A O 1
ATOM 843 N N . VAL A 1 104 ? 3.111 20.125 -16.422 1 94.62 104 VAL A N 1
ATOM 844 C CA . VAL A 1 104 ? 3.592 20.969 -15.328 1 94.62 104 VAL A CA 1
ATOM 845 C C . VAL A 1 104 ? 4.879 20.391 -14.75 1 94.62 104 VAL A C 1
ATOM 847 O O . VAL A 1 104 ? 4.945 19.188 -14.453 1 94.62 104 VAL A O 1
ATOM 850 N N . THR A 1 105 ? 5.871 21.219 -14.57 1 95.12 105 THR A N 1
ATOM 851 C CA . THR A 1 105 ? 7.156 20.75 -14.055 1 95.12 105 THR A CA 1
ATOM 852 C C . THR A 1 105 ? 7.117 20.641 -12.531 1 95.12 105 THR A C 1
ATOM 854 O O . THR A 1 105 ? 6.258 21.234 -11.883 1 95.12 105 THR A O 1
ATOM 857 N N . LEU A 1 106 ? 8.078 19.906 -12.016 1 95.94 106 LEU A N 1
ATOM 858 C CA . LEU A 1 106 ? 8.18 19.75 -10.57 1 95.94 106 LEU A CA 1
ATOM 859 C C . LEU A 1 106 ? 8.438 21.094 -9.891 1 95.94 106 LEU A C 1
ATOM 861 O O . LEU A 1 106 ? 7.871 21.391 -8.836 1 95.94 106 LEU A O 1
ATOM 865 N N . TYR A 1 107 ? 9.266 21.844 -10.477 1 94.88 107 TYR A N 1
ATOM 866 C CA . TYR A 1 107 ? 9.555 23.172 -9.945 1 94.88 107 TYR A CA 1
ATOM 867 C C . TYR A 1 107 ? 8.281 24 -9.812 1 94.88 107 TYR A C 1
ATOM 869 O O . TYR A 1 107 ? 8.055 24.641 -8.781 1 94.88 107 TYR A O 1
ATOM 877 N N . ASP A 1 108 ? 7.473 23.953 -10.812 1 94.31 108 ASP A N 1
ATOM 878 C CA . ASP A 1 108 ? 6.223 24.719 -10.812 1 94.31 108 ASP A CA 1
ATOM 879 C C . ASP A 1 108 ? 5.262 24.188 -9.75 1 94.31 108 ASP A C 1
ATOM 881 O O . ASP A 1 108 ? 4.551 24.953 -9.109 1 94.31 108 ASP A O 1
ATOM 885 N N . VAL A 1 109 ? 5.25 22.906 -9.594 1 95.25 109 VAL A N 1
ATOM 886 C CA . VAL A 1 109 ? 4.383 22.312 -8.578 1 95.25 109 VAL A CA 1
ATOM 887 C C . VAL A 1 109 ? 4.785 22.812 -7.191 1 95.25 109 VAL A C 1
ATOM 889 O O . VAL A 1 109 ? 3.943 23.312 -6.438 1 95.25 109 VAL A O 1
ATOM 892 N N . ILE A 1 110 ? 6.051 22.766 -6.88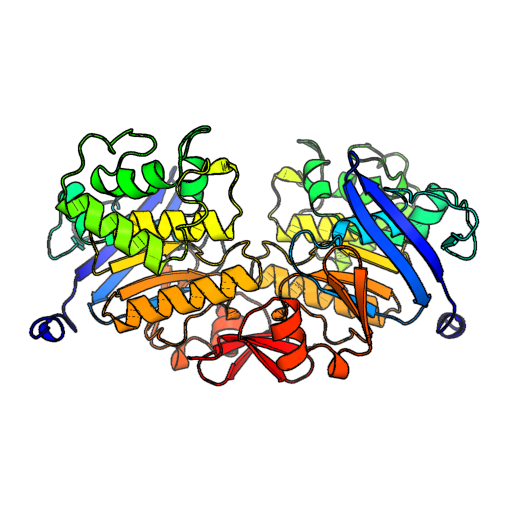3 1 95.62 110 ILE A N 1
ATOM 893 C CA . ILE A 1 110 ? 6.535 23.172 -5.57 1 95.62 110 ILE A CA 1
ATOM 894 C C . ILE A 1 110 ? 6.297 24.672 -5.383 1 95.62 110 ILE A C 1
ATOM 896 O O . ILE A 1 110 ? 5.789 25.094 -4.344 1 95.62 110 ILE A O 1
ATOM 900 N N . SER A 1 111 ? 6.562 25.453 -6.414 1 94.06 111 SER A N 1
ATOM 901 C CA . SER A 1 111 ? 6.426 26.906 -6.328 1 94.06 111 SER A CA 1
ATOM 902 C C . SER A 1 111 ? 4.965 27.312 -6.168 1 94.06 111 SER A C 1
ATOM 904 O O . SER A 1 111 ? 4.664 28.328 -5.543 1 94.06 111 SER A O 1
ATOM 906 N N . SER A 1 112 ? 4.094 26.5 -6.695 1 93.06 112 SER A N 1
ATOM 907 C CA . SER A 1 112 ? 2.668 26.812 -6.613 1 93.06 112 SER A CA 1
ATOM 908 C C . SER A 1 112 ? 2.182 26.781 -5.168 1 93.06 112 SER A C 1
ATOM 910 O O . SER A 1 112 ? 1.097 27.281 -4.863 1 93.06 112 SER A O 1
ATOM 912 N N . GLY A 1 113 ? 2.977 26.203 -4.32 1 93.38 113 GLY A N 1
ATOM 913 C CA . GLY A 1 113 ? 2.662 26.203 -2.898 1 93.38 113 GLY A CA 1
ATOM 914 C C . GLY A 1 113 ? 2.539 27.594 -2.314 1 93.38 113 GLY A C 1
ATOM 915 O O . GLY A 1 113 ? 1.798 27.812 -1.351 1 93.38 113 GLY A O 1
ATOM 916 N N . PHE A 1 114 ? 3.234 28.531 -2.873 1 91.88 114 PHE A N 1
ATOM 917 C CA . PHE A 1 114 ? 3.201 29.891 -2.365 1 91.88 114 PHE A CA 1
ATOM 918 C C . PHE A 1 114 ? 1.865 30.562 -2.676 1 91.88 114 PHE A C 1
ATOM 920 O O . PHE A 1 114 ? 1.379 31.391 -1.898 1 91.88 114 PHE A O 1
ATOM 927 N N . SER A 1 115 ? 1.278 30.219 -3.773 1 86.06 115 SER A N 1
ATOM 928 C CA . SER A 1 115 ? 0.003 30.812 -4.156 1 86.06 115 SER A CA 1
ATOM 929 C C . SER A 1 115 ? -1.17 29.953 -3.693 1 86.06 115 SER A C 1
ATOM 931 O O . SER A 1 115 ? -2.299 30.438 -3.59 1 86.06 115 SER A O 1
ATOM 933 N N . GLY A 1 116 ? -0.896 28.672 -3.553 1 83.81 116 GLY A N 1
ATOM 934 C CA . GLY A 1 116 ? -1.947 27.734 -3.18 1 83.81 116 GLY A CA 1
ATOM 935 C C . GLY A 1 116 ? -2.781 27.266 -4.359 1 83.81 116 GLY A C 1
ATOM 936 O O . GLY A 1 116 ? -3.754 26.531 -4.188 1 83.81 116 GLY A O 1
ATOM 937 N N . ILE A 1 117 ? -2.338 27.703 -5.504 1 80.88 117 ILE A N 1
ATOM 938 C CA . ILE A 1 117 ? -3.084 27.359 -6.711 1 80.88 117 ILE A CA 1
ATOM 939 C C . ILE A 1 117 ? -2.26 26.406 -7.578 1 80.88 117 ILE A C 1
ATOM 941 O O . ILE A 1 117 ? -1.172 26.766 -8.039 1 80.88 117 ILE A O 1
ATOM 945 N N . PHE A 1 118 ? -2.883 25.312 -7.766 1 83.19 118 PHE A N 1
ATOM 946 C CA . PHE A 1 118 ? -2.195 24.344 -8.609 1 83.19 118 PHE A CA 1
ATOM 947 C C . PHE A 1 118 ? -2.098 24.844 -10.039 1 83.19 118 PHE A C 1
ATOM 949 O O . PHE A 1 118 ? -2.996 25.531 -10.523 1 83.19 118 PHE A O 1
ATOM 956 N N . ASN A 1 119 ? -0.969 24.453 -10.734 1 80.81 119 ASN A N 1
ATOM 957 C CA . ASN A 1 119 ? -0.763 24.656 -12.164 1 80.81 119 ASN A CA 1
ATOM 958 C C . ASN A 1 119 ? -0.567 26.125 -12.5 1 80.81 119 ASN A C 1
ATOM 960 O O . ASN A 1 119 ? -0.767 26.547 -13.641 1 80.81 119 ASN A O 1
ATOM 964 N N . SER A 1 120 ? -0.414 26.906 -11.461 1 75 120 SER A N 1
ATOM 965 C CA . SER A 1 120 ? -0.1 28.297 -11.719 1 75 120 SER A CA 1
ATOM 966 C C . SER A 1 120 ? 1.387 28.5 -12 1 75 120 SER A C 1
ATOM 968 O O . SER A 1 120 ? 2.225 27.781 -11.453 1 75 120 SER A O 1
ATOM 970 N N . LYS A 1 121 ? 1.698 29.141 -13.117 1 69.25 121 LYS A N 1
ATOM 971 C CA . LYS A 1 121 ? 3.092 29.469 -13.398 1 69.25 121 LYS A CA 1
ATOM 972 C C . LYS A 1 121 ? 3.564 30.641 -12.539 1 69.25 121 LYS A C 1
ATOM 974 O O . LYS A 1 121 ? 3.402 31.797 -12.914 1 69.25 121 LYS A O 1
ATOM 979 N N . TYR A 1 122 ? 3.852 30.359 -11.289 1 66.12 122 TYR A N 1
ATOM 980 C CA . TYR A 1 122 ? 4.238 31.391 -10.32 1 66.12 122 TYR A CA 1
ATOM 981 C C . TYR A 1 122 ? 5.738 31.641 -10.375 1 66.12 122 TYR A C 1
ATOM 983 O O . TYR A 1 122 ? 6.234 32.594 -9.742 1 66.12 122 TYR A O 1
ATOM 991 N N . THR A 1 123 ? 6.414 31.062 -11.102 1 66.94 123 THR A N 1
ATOM 992 C CA . THR A 1 123 ? 7.875 31.062 -11.094 1 66.94 123 THR A CA 1
ATOM 993 C C . THR A 1 123 ? 8.414 32.469 -11.406 1 66.94 123 THR A C 1
ATOM 995 O O . THR A 1 123 ? 9.383 32.906 -10.789 1 66.94 123 THR A O 1
ATOM 998 N N . ASN A 1 124 ? 7.723 33 -12.242 1 68.38 124 ASN A N 1
ATOM 999 C CA . ASN A 1 124 ? 8.25 34.281 -12.68 1 68.38 124 ASN A CA 1
ATOM 1000 C C . ASN A 1 124 ? 7.988 35.375 -11.648 1 68.38 124 ASN A C 1
ATOM 1002 O O . ASN A 1 124 ? 8.547 36.469 -11.742 1 68.38 124 ASN A O 1
ATOM 1006 N N . LEU A 1 125 ? 7.352 35.031 -10.648 1 73.44 125 LEU A N 1
ATOM 1007 C CA . LEU A 1 125 ? 6.949 36.062 -9.695 1 73.44 125 LEU A CA 1
ATOM 1008 C C . LEU A 1 125 ? 7.586 35.812 -8.328 1 73.44 125 LEU A C 1
ATOM 1010 O O . LEU A 1 125 ? 7.336 36.562 -7.379 1 73.44 125 LEU A O 1
ATOM 1014 N N . LEU A 1 126 ? 8.508 34.969 -8.383 1 81.75 126 LEU A N 1
ATOM 1015 C CA . LEU A 1 126 ? 9.055 34.594 -7.086 1 81.75 126 LEU A CA 1
ATOM 1016 C C . LEU A 1 126 ? 10.148 35.562 -6.652 1 81.75 126 LEU A C 1
ATOM 1018 O O . LEU A 1 126 ? 11.023 35.906 -7.449 1 81.75 126 LEU A O 1
ATOM 1022 N N . SER A 1 127 ? 10.039 36 -5.512 1 89.31 127 SER A N 1
ATOM 1023 C CA . SER A 1 127 ? 11.117 36.781 -4.914 1 89.31 127 SER A CA 1
ATOM 1024 C C . SER A 1 127 ? 12.367 35.906 -4.715 1 89.31 127 SER A C 1
ATOM 1026 O O . SER A 1 127 ? 12.297 34.688 -4.762 1 89.31 127 SER A O 1
ATOM 1028 N N . GLU A 1 128 ? 13.414 36.562 -4.531 1 91.38 128 GLU A N 1
ATOM 1029 C CA . GLU A 1 128 ? 14.672 35.875 -4.293 1 91.38 128 GLU A CA 1
ATOM 1030 C C . GLU A 1 128 ? 14.594 35.031 -3.031 1 91.38 128 GLU A C 1
ATOM 1032 O O . GLU A 1 128 ? 15.117 33.906 -2.998 1 91.38 128 GLU A O 1
ATOM 1037 N N . SER A 1 129 ? 13.961 35.531 -2.111 1 92.56 129 SER A N 1
ATOM 1038 C CA . SER A 1 129 ? 13.805 34.812 -0.861 1 92.56 129 SER A CA 1
ATOM 1039 C C . SER A 1 129 ? 13.023 33.5 -1.075 1 92.56 129 SER A C 1
ATOM 1041 O O . SER A 1 129 ? 13.359 32.469 -0.51 1 92.56 129 SER A O 1
ATOM 1043 N N . LYS A 1 130 ? 12.039 33.562 -1.837 1 92.62 130 LYS A N 1
ATOM 1044 C CA . LYS A 1 130 ? 11.227 32.406 -2.133 1 92.62 130 LYS A CA 1
ATOM 1045 C C . LYS A 1 130 ? 12.008 31.375 -2.957 1 92.62 130 LYS A C 1
ATOM 1047 O O . LYS A 1 130 ? 11.891 30.172 -2.744 1 92.62 130 LYS A O 1
ATOM 1052 N N . LYS A 1 131 ? 12.852 31.891 -3.828 1 93.5 131 LYS A N 1
ATOM 1053 C CA . LYS A 1 131 ? 13.695 31.016 -4.629 1 93.5 131 LYS A CA 1
ATOM 1054 C C . LYS A 1 131 ? 14.672 30.234 -3.75 1 93.5 131 LYS A C 1
ATOM 1056 O O . LYS A 1 131 ? 14.898 29.047 -3.969 1 93.5 131 LYS A O 1
ATOM 1061 N N . ILE A 1 132 ? 15.18 30.891 -2.854 1 94.31 132 ILE A N 1
ATOM 1062 C CA . ILE A 1 132 ? 16.109 30.266 -1.932 1 94.31 132 ILE A CA 1
ATOM 1063 C C . ILE A 1 132 ? 15.406 29.172 -1.142 1 94.31 132 ILE A C 1
ATOM 1065 O O . ILE A 1 132 ? 15.945 28.062 -0.972 1 94.31 132 ILE A O 1
ATOM 1069 N N . LYS A 1 133 ? 14.242 29.438 -0.679 1 93.69 133 LYS A N 1
ATOM 1070 C CA . LYS A 1 133 ? 13.445 28.453 0.052 1 93.69 133 LYS A CA 1
ATOM 1071 C C . LYS A 1 133 ? 13.18 27.219 -0.804 1 93.69 133 LYS A C 1
ATOM 1073 O O . LYS A 1 133 ? 13.336 26.094 -0.339 1 93.69 133 LYS A O 1
ATOM 1078 N N . ILE A 1 134 ? 12.82 27.453 -1.997 1 94.25 134 ILE A N 1
ATOM 1079 C CA . ILE A 1 134 ? 12.523 26.359 -2.916 1 94.25 134 ILE A CA 1
ATOM 1080 C C . ILE A 1 134 ? 13.773 25.516 -3.137 1 94.25 134 ILE A C 1
ATOM 1082 O O . ILE A 1 134 ? 13.719 24.281 -3.086 1 94.25 134 ILE A O 1
ATOM 1086 N N . ASN A 1 135 ? 14.867 26.188 -3.365 1 95 135 ASN A N 1
ATOM 1087 C CA . ASN A 1 135 ? 16.125 25.469 -3.6 1 95 135 ASN A CA 1
ATOM 1088 C C . ASN A 1 135 ? 16.516 24.625 -2.393 1 95 135 ASN A C 1
ATOM 1090 O O . ASN A 1 135 ? 17.016 23.516 -2.551 1 95 135 ASN A O 1
ATOM 1094 N N . ASN A 1 136 ? 16.312 25.156 -1.253 1 95.38 136 ASN A N 1
ATOM 1095 C CA . ASN A 1 136 ? 16.578 24.391 -0.039 1 95.38 136 ASN A CA 1
ATOM 1096 C C . ASN A 1 136 ? 15.719 23.141 0.042 1 95.38 136 ASN A C 1
ATOM 1098 O O . ASN A 1 136 ? 16.203 22.062 0.393 1 95.38 136 ASN A O 1
ATOM 1102 N N . LEU A 1 137 ? 14.477 23.281 -0.239 1 95.56 137 LEU A N 1
ATOM 1103 C CA . LEU A 1 137 ? 13.562 22.156 -0.23 1 95.56 137 LEU A CA 1
ATOM 1104 C C . LEU A 1 137 ? 13.969 21.109 -1.268 1 95.56 137 LEU A C 1
ATOM 1106 O O . LEU A 1 137 ? 13.953 19.906 -0.989 1 95.56 137 LEU A O 1
ATOM 1110 N N . ILE A 1 138 ? 14.32 21.609 -2.422 1 95.69 138 ILE A N 1
ATOM 1111 C CA . ILE A 1 138 ? 14.75 20.734 -3.504 1 95.69 138 ILE A CA 1
ATOM 1112 C C . ILE A 1 138 ? 15.93 19.875 -3.039 1 95.69 138 ILE A C 1
ATOM 1114 O O . ILE A 1 138 ? 15.953 18.656 -3.264 1 95.69 138 ILE A O 1
ATOM 1118 N N . ASN A 1 139 ? 16.812 20.453 -2.398 1 94.19 139 ASN A N 1
ATOM 1119 C CA . ASN A 1 139 ? 18 19.766 -1.911 1 94.19 139 ASN A CA 1
ATOM 1120 C C . ASN A 1 139 ? 17.656 18.797 -0.78 1 94.19 139 ASN A C 1
ATOM 1122 O O . ASN A 1 139 ? 18.062 17.641 -0.8 1 94.19 139 ASN A O 1
ATOM 1126 N N . THR A 1 140 ? 16.891 19.234 0.172 1 92.12 140 THR A N 1
ATOM 1127 C CA . THR A 1 140 ? 16.531 18.453 1.351 1 92.12 140 THR A CA 1
ATOM 1128 C C . THR A 1 140 ? 15.734 17.219 0.956 1 92.12 140 THR A C 1
ATOM 1130 O O . THR A 1 140 ? 15.906 16.141 1.54 1 92.12 140 THR A O 1
ATOM 1133 N N . TRP A 1 141 ? 14.93 17.375 -0.016 1 94.19 141 TRP A N 1
ATOM 1134 C CA . TRP A 1 141 ? 14.023 16.297 -0.395 1 94.19 141 TRP A CA 1
ATOM 1135 C C . TRP A 1 141 ? 14.562 15.539 -1.605 1 94.19 141 TRP A C 1
ATOM 1137 O O . TRP A 1 141 ? 13.844 14.742 -2.217 1 94.19 141 TRP A O 1
ATOM 1147 N N . GLU A 1 142 ? 15.781 15.789 -2.008 1 91.88 142 GLU A N 1
ATOM 1148 C CA . GLU A 1 142 ? 16.516 15.078 -3.051 1 91.88 142 GLU A CA 1
ATOM 1149 C C . GLU A 1 142 ? 15.75 15.094 -4.371 1 91.88 142 GLU A C 1
ATOM 1151 O O . GLU A 1 142 ? 15.555 14.047 -4.996 1 91.88 142 GLU A O 1
ATOM 1156 N N . LEU A 1 143 ? 15.367 16.25 -4.738 1 95.94 143 LEU A N 1
ATOM 1157 C CA . LEU A 1 143 ? 14.57 16.406 -5.949 1 95.94 143 LEU A CA 1
ATOM 1158 C C . LEU A 1 143 ? 15.359 17.125 -7.039 1 95.94 143 LEU A C 1
ATOM 1160 O O . LEU A 1 143 ? 14.828 17.391 -8.117 1 95.94 143 LEU A O 1
ATOM 1164 N N . GLY A 1 144 ? 16.594 17.375 -6.832 1 96.12 144 GLY A N 1
ATOM 1165 C CA . GLY A 1 144 ? 17.406 18.203 -7.711 1 96.12 144 GLY A CA 1
ATOM 1166 C C . GLY A 1 144 ? 17.5 17.656 -9.117 1 96.12 144 GLY A C 1
ATOM 1167 O O . GLY A 1 144 ? 17.312 18.375 -10.094 1 96.12 144 GLY A O 1
ATOM 1168 N N . ASP A 1 145 ? 17.703 16.391 -9.266 1 95.12 145 ASP A N 1
ATOM 1169 C CA . ASP A 1 145 ? 17.984 15.758 -10.547 1 95.12 145 ASP A CA 1
ATOM 1170 C C . ASP A 1 145 ? 16.734 15.703 -11.414 1 95.12 145 ASP A C 1
ATOM 1172 O O . ASP A 1 145 ? 16.812 15.5 -12.625 1 95.12 145 ASP A O 1
ATOM 1176 N N . ILE A 1 146 ? 15.602 15.945 -10.789 1 96.19 146 ILE A N 1
ATOM 1177 C CA . ILE A 1 146 ? 14.367 15.75 -11.547 1 96.19 146 ILE A CA 1
ATOM 1178 C C . ILE A 1 146 ? 13.516 17.016 -11.484 1 96.19 146 ILE A C 1
ATOM 1180 O O . ILE A 1 146 ? 12.336 17 -11.836 1 96.19 146 ILE A O 1
ATOM 1184 N N . ILE A 1 147 ? 14.062 18.109 -11.102 1 95.81 147 ILE A N 1
ATOM 1185 C CA . ILE A 1 147 ? 13.312 19.297 -10.727 1 95.81 147 ILE A CA 1
ATOM 1186 C C . ILE A 1 147 ? 12.602 19.875 -11.953 1 95.81 147 ILE A C 1
ATOM 1188 O O . ILE A 1 147 ? 11.547 20.5 -11.828 1 95.81 147 ILE A O 1
ATOM 1192 N N . TYR A 1 148 ? 13.086 19.641 -13.133 1 95.38 148 TYR A N 1
ATOM 1193 C CA . TYR A 1 148 ? 12.484 20.219 -14.32 1 95.38 148 TYR A CA 1
ATOM 1194 C C . TYR A 1 148 ? 11.727 19.172 -15.125 1 95.38 148 TYR A C 1
ATOM 1196 O O . TYR A 1 148 ? 11.227 19.453 -16.219 1 95.38 148 TYR A O 1
ATOM 1204 N N . ASN A 1 149 ? 11.609 18 -14.617 1 96.81 149 ASN A N 1
ATOM 1205 C CA . ASN A 1 149 ? 10.75 16.984 -15.227 1 96.81 149 ASN A CA 1
ATOM 1206 C C . ASN A 1 149 ? 9.273 17.297 -15.008 1 96.81 149 ASN A C 1
ATOM 1208 O O . ASN A 1 149 ? 8.914 17.984 -14.055 1 96.81 149 ASN A O 1
ATOM 1212 N N . GLU A 1 150 ? 8.5 16.797 -15.953 1 96.5 150 GLU A N 1
ATOM 1213 C CA . GLU A 1 150 ? 7.059 16.875 -15.773 1 96.5 150 GLU A CA 1
ATOM 1214 C C . GLU A 1 150 ? 6.594 16.016 -14.602 1 96.5 150 GLU A C 1
ATOM 1216 O O . GLU A 1 150 ? 7 14.852 -14.484 1 96.5 150 GLU A O 1
ATOM 1221 N N . PHE A 1 151 ? 5.688 16.578 -13.812 1 96.19 151 PHE A N 1
ATOM 1222 C CA . PHE A 1 151 ? 5.219 15.938 -12.586 1 96.19 151 PHE A CA 1
ATOM 1223 C C . PHE A 1 151 ? 4.602 14.578 -12.898 1 96.19 151 PHE A C 1
ATOM 1225 O O . PHE A 1 151 ? 4.867 13.602 -12.203 1 96.19 151 PHE A O 1
ATOM 1232 N N . GLN A 1 152 ? 3.875 14.453 -13.906 1 95.31 152 GLN A N 1
ATOM 1233 C CA . GLN A 1 152 ? 3.096 13.258 -14.195 1 95.31 152 GLN A CA 1
ATOM 1234 C C . GLN A 1 152 ? 3.996 12.117 -14.656 1 95.31 152 GLN A C 1
ATOM 1236 O O . GLN A 1 152 ? 3.568 10.961 -14.695 1 95.31 152 GLN A O 1
ATOM 1241 N N . THR A 1 153 ? 5.242 12.391 -14.984 1 94.69 153 THR A N 1
ATOM 1242 C CA . THR A 1 153 ? 6.172 11.367 -15.453 1 94.69 153 THR A CA 1
ATOM 1243 C C . THR A 1 153 ? 6.969 10.789 -14.289 1 94.69 153 THR A C 1
ATOM 1245 O O . THR A 1 153 ? 7.723 9.828 -14.461 1 94.69 153 THR A O 1
ATOM 1248 N N . LEU A 1 154 ? 6.801 11.359 -13.164 1 94.44 154 LEU A N 1
ATOM 1249 C CA . LEU A 1 154 ? 7.586 10.961 -12 1 94.44 154 LEU A CA 1
ATOM 1250 C C . LEU A 1 154 ? 7.02 9.695 -11.367 1 94.44 154 LEU A C 1
ATOM 1252 O O . LEU A 1 154 ? 5.855 9.352 -11.586 1 94.44 154 LEU A O 1
ATOM 1256 N N . SER A 1 155 ? 7.895 9.008 -10.586 1 90.88 155 SER A N 1
ATOM 1257 C CA . SER A 1 155 ? 7.43 7.883 -9.781 1 90.88 155 SER A CA 1
ATOM 1258 C C . SER A 1 155 ? 6.531 8.344 -8.641 1 90.88 155 SER A C 1
ATOM 1260 O O . SER A 1 155 ? 6.52 9.531 -8.297 1 90.88 155 SER A O 1
ATOM 1262 N N . ASP A 1 156 ? 5.809 7.43 -8.016 1 90.81 156 ASP A N 1
ATOM 1263 C CA . ASP A 1 156 ? 4.914 7.75 -6.91 1 90.81 156 ASP A CA 1
ATOM 1264 C C . ASP A 1 156 ? 5.684 8.344 -5.73 1 90.81 156 ASP A C 1
ATOM 1266 O O . ASP A 1 156 ? 5.227 9.297 -5.102 1 90.81 156 ASP A O 1
ATOM 1270 N N . GLY A 1 157 ? 6.84 7.754 -5.453 1 93.25 157 GLY A N 1
ATOM 1271 C CA . GLY A 1 157 ? 7.668 8.273 -4.379 1 93.25 157 GLY A CA 1
ATOM 1272 C C . GLY A 1 157 ? 8.156 9.688 -4.625 1 93.25 157 GLY A C 1
ATOM 1273 O O . GLY A 1 157 ? 8.172 10.516 -3.711 1 93.25 157 GLY A O 1
ATOM 1274 N N . GLN A 1 158 ? 8.523 9.977 -5.848 1 94.19 158 GLN A N 1
ATOM 1275 C CA . GLN A 1 158 ? 8.969 11.312 -6.227 1 94.19 158 GLN A CA 1
ATOM 1276 C C . GLN A 1 158 ? 7.824 12.32 -6.145 1 94.19 158 GLN A C 1
ATOM 1278 O O . GLN A 1 158 ? 7.996 13.422 -5.625 1 94.19 158 GLN A O 1
ATOM 1283 N N . LYS A 1 159 ? 6.707 11.891 -6.613 1 95.62 159 LYS A N 1
ATOM 1284 C CA . LYS A 1 159 ? 5.527 12.75 -6.551 1 95.62 159 LYS A CA 1
ATOM 1285 C C . LYS A 1 159 ? 5.176 13.102 -5.109 1 95.62 159 LYS A C 1
ATOM 1287 O O . LYS A 1 159 ? 4.867 14.25 -4.801 1 95.62 159 LYS A O 1
ATOM 1292 N N . ARG A 1 160 ? 5.246 12.102 -4.277 1 96.38 160 ARG A N 1
ATOM 1293 C CA . ARG A 1 160 ? 4.926 12.297 -2.867 1 96.38 160 ARG A CA 1
ATOM 1294 C C . ARG A 1 160 ? 5.867 13.32 -2.229 1 96.38 160 ARG A C 1
ATOM 1296 O O . ARG A 1 160 ? 5.422 14.234 -1.538 1 96.38 160 ARG A O 1
ATOM 1303 N N . ARG A 1 161 ? 7.109 13.133 -2.465 1 96.06 161 ARG A N 1
ATOM 1304 C CA . ARG A 1 161 ? 8.094 14.055 -1.91 1 96.06 161 ARG A CA 1
ATOM 1305 C C . ARG A 1 161 ? 7.906 15.461 -2.473 1 96.06 161 ARG A C 1
ATOM 1307 O O . ARG A 1 161 ? 8.062 16.453 -1.751 1 96.06 161 ARG A O 1
ATOM 1314 N N . ALA A 1 162 ? 7.57 15.539 -3.719 1 95.81 162 ALA A N 1
ATOM 1315 C CA . ALA A 1 162 ? 7.312 16.828 -4.352 1 95.81 162 ALA A CA 1
ATOM 1316 C C . ALA A 1 162 ? 6.141 17.547 -3.68 1 95.81 162 ALA A C 1
ATOM 1318 O O . ALA A 1 162 ? 6.227 18.734 -3.369 1 95.81 162 ALA A O 1
ATOM 1319 N N . LEU A 1 163 ? 5.094 16.828 -3.494 1 96.62 163 LEU A N 1
ATOM 1320 C CA . LEU A 1 163 ? 3.896 17.406 -2.896 1 96.62 163 LEU A CA 1
ATOM 1321 C C . LEU A 1 163 ? 4.152 17.797 -1.445 1 96.62 163 LEU A C 1
ATOM 1323 O O . LEU A 1 163 ? 3.59 18.781 -0.959 1 96.62 163 LEU A O 1
ATOM 1327 N N . LEU A 1 164 ? 4.98 17.062 -0.8 1 97.31 164 LEU A N 1
ATOM 1328 C CA . LEU A 1 164 ? 5.359 17.422 0.559 1 97.31 164 LEU A CA 1
ATOM 1329 C C . LEU A 1 164 ? 6.219 18.688 0.56 1 97.31 164 LEU A C 1
ATOM 1331 O O . LEU A 1 164 ? 6.031 19.578 1.401 1 97.31 164 LEU A O 1
ATOM 1335 N N . ALA A 1 165 ? 7.145 18.734 -0.395 1 96.62 165 ALA A N 1
ATOM 1336 C CA . ALA A 1 165 ? 7.922 19.953 -0.543 1 96.62 165 ALA A CA 1
ATOM 1337 C C . ALA A 1 165 ? 7.012 21.156 -0.781 1 96.62 165 ALA A C 1
ATOM 1339 O O . ALA A 1 165 ? 7.211 22.219 -0.191 1 96.62 165 ALA A O 1
ATOM 1340 N N . ARG A 1 166 ? 6.039 20.984 -1.606 1 95.88 166 ARG A N 1
ATOM 1341 C CA . ARG A 1 166 ? 5.055 22.031 -1.868 1 95.88 166 ARG A CA 1
ATOM 1342 C C . ARG A 1 166 ? 4.367 22.484 -0.579 1 95.88 166 ARG A C 1
ATOM 1344 O O . ARG A 1 166 ? 4.168 23.672 -0.356 1 95.88 166 ARG A O 1
ATOM 1351 N N . ALA A 1 167 ? 4.047 21.5 0.228 1 96.56 167 ALA A N 1
ATOM 1352 C CA . ALA A 1 167 ? 3.338 21.766 1.477 1 96.56 167 ALA A CA 1
ATOM 1353 C C . ALA A 1 167 ? 4.23 22.516 2.465 1 96.56 167 ALA A C 1
ATOM 1355 O O . ALA A 1 167 ? 3.74 23.109 3.434 1 96.56 167 ALA A O 1
ATOM 1356 N N . LEU A 1 168 ? 5.531 22.562 2.211 1 97.06 168 LEU A N 1
ATOM 1357 C CA . LEU A 1 168 ? 6.48 23.047 3.205 1 97.06 168 LEU A CA 1
ATOM 1358 C C . LEU A 1 168 ? 7.062 24.391 2.787 1 97.06 168 LEU A C 1
ATOM 1360 O O . LEU A 1 168 ? 7.934 24.938 3.475 1 97.06 168 LEU A O 1
ATOM 1364 N N . VAL A 1 169 ? 6.594 24.969 1.729 1 95.44 169 VAL A N 1
ATOM 1365 C CA . VAL A 1 169 ? 7.211 26.156 1.174 1 95.44 169 VAL A CA 1
ATOM 1366 C C . VAL A 1 169 ? 7.156 27.297 2.195 1 95.44 169 VAL A C 1
ATOM 1368 O O . VAL A 1 169 ? 8.062 28.125 2.26 1 95.44 169 VAL A O 1
ATOM 1371 N N . TYR A 1 170 ? 6.16 27.297 3.023 1 94.81 170 TYR A N 1
ATOM 1372 C CA . TYR A 1 170 ? 6.031 28.344 4.02 1 94.81 170 TYR A CA 1
ATOM 1373 C C . TYR A 1 170 ? 6.617 27.922 5.355 1 94.81 170 TYR A C 1
ATOM 1375 O O . TYR A 1 170 ? 6.469 28.609 6.363 1 94.81 170 TYR A O 1
ATOM 1383 N N . GLU A 1 171 ? 7.152 26.688 5.336 1 94.56 171 GLU A N 1
ATOM 1384 C CA . GLU A 1 171 ? 7.754 26.156 6.551 1 94.56 171 GLU A CA 1
ATOM 1385 C C . GLU A 1 171 ? 6.746 26.125 7.699 1 94.56 171 GLU A C 1
ATOM 1387 O O . GLU A 1 171 ? 7.02 26.625 8.789 1 94.56 171 GLU A O 1
ATOM 1392 N N . PRO A 1 172 ? 5.641 25.516 7.527 1 96.06 172 PRO A N 1
ATOM 1393 C CA . PRO A 1 172 ? 4.605 25.453 8.555 1 96.06 172 PRO A CA 1
ATOM 1394 C C . PRO A 1 172 ? 5.047 24.656 9.789 1 96.06 172 PRO A C 1
ATOM 1396 O O . PRO A 1 172 ? 5.93 23.797 9.688 1 96.06 172 PRO A O 1
ATOM 1399 N N . ASN A 1 173 ? 4.348 24.938 10.891 1 94.12 173 ASN A N 1
ATOM 1400 C CA . ASN A 1 173 ? 4.633 24.234 12.125 1 94.12 173 ASN A CA 1
ATOM 1401 C C . ASN A 1 173 ? 3.828 22.938 12.227 1 94.12 173 ASN A C 1
ATOM 1403 O O . ASN A 1 173 ? 4.133 22.078 13.047 1 94.12 173 ASN A O 1
ATOM 1407 N N . ILE A 1 174 ? 2.789 22.891 11.453 1 97.5 174 ILE A N 1
ATOM 1408 C CA . ILE A 1 174 ? 1.9 21.734 11.484 1 97.5 174 ILE A CA 1
ATOM 1409 C C . ILE A 1 174 ? 1.812 21.109 10.094 1 97.5 174 ILE A C 1
ATOM 1411 O O . ILE A 1 174 ? 1.661 21.828 9.094 1 97.5 174 ILE A O 1
ATOM 1415 N N . LEU A 1 175 ? 1.973 19.844 10.039 1 98 175 LEU A N 1
ATOM 1416 C CA . LEU A 1 175 ? 1.821 19.094 8.797 1 98 175 LEU A CA 1
ATOM 1417 C C . LEU A 1 175 ? 0.746 18.016 8.938 1 98 175 LEU A C 1
ATOM 1419 O O . LEU A 1 175 ? 0.804 17.188 9.852 1 98 175 LEU A O 1
ATOM 1423 N N . VAL A 1 176 ? -0.285 18.094 8.109 1 98.06 176 VAL A N 1
ATOM 1424 C CA . VAL A 1 176 ? -1.4 17.141 8.094 1 98.06 176 VAL A CA 1
ATOM 1425 C C . VAL A 1 176 ? -1.286 16.219 6.887 1 98.06 176 VAL A C 1
ATOM 1427 O O . VAL A 1 176 ? -1.292 16.688 5.742 1 98.06 176 VAL A O 1
ATOM 1430 N N . LEU A 1 177 ? -1.234 14.898 7.121 1 98 177 LEU A N 1
ATOM 1431 C CA . LEU A 1 177 ? -0.921 13.969 6.047 1 98 177 LEU A CA 1
ATOM 1432 C C . LEU A 1 177 ? -1.954 12.852 5.98 1 98 177 LEU A C 1
ATOM 1434 O O . LEU A 1 177 ? -2.182 12.148 6.973 1 98 177 LEU A O 1
ATOM 1438 N N . ASP A 1 178 ? -2.518 12.719 4.832 1 96.56 178 ASP A N 1
ATOM 1439 C CA . ASP A 1 178 ? -3.441 11.617 4.586 1 96.56 178 ASP A CA 1
ATOM 1440 C C . ASP A 1 178 ? -2.752 10.477 3.844 1 96.56 178 ASP A C 1
ATOM 1442 O O . ASP A 1 178 ? -2.541 10.555 2.633 1 96.56 178 ASP A O 1
ATOM 1446 N N . GLU A 1 179 ? -2.406 9.398 4.574 1 94.25 179 GLU A N 1
ATOM 1447 C CA . GLU A 1 179 ? -1.779 8.188 4.059 1 94.25 179 GLU A CA 1
ATOM 1448 C C . GLU A 1 179 ? -0.519 8.516 3.264 1 94.25 179 GLU A C 1
ATOM 1450 O O . GLU A 1 179 ? -0.385 8.109 2.107 1 94.25 179 GLU A O 1
ATOM 1455 N N . PRO A 1 180 ? 0.432 9.086 3.9 1 95.69 180 PRO A N 1
ATOM 1456 C CA . PRO A 1 180 ? 1.618 9.555 3.182 1 95.69 180 PRO A CA 1
ATOM 1457 C C . PRO A 1 180 ? 2.463 8.414 2.621 1 95.69 180 PRO A C 1
ATOM 1459 O O . PRO A 1 180 ? 3.225 8.617 1.672 1 95.69 180 PRO A O 1
ATOM 1462 N N . PHE A 1 181 ? 2.268 7.234 3.094 1 93 181 PHE A N 1
ATOM 1463 C CA . PHE A 1 181 ? 3.158 6.145 2.715 1 93 181 PHE A CA 1
ATOM 1464 C C . PHE A 1 181 ? 2.479 5.215 1.714 1 93 181 PHE A C 1
ATOM 1466 O O . PHE A 1 181 ? 3.07 4.227 1.274 1 93 181 PHE A O 1
ATOM 1473 N N . CYS A 1 182 ? 1.318 5.555 1.351 1 89 182 CYS A N 1
ATOM 1474 C CA . CYS A 1 182 ? 0.547 4.648 0.505 1 89 182 CYS A CA 1
ATOM 1475 C C . CYS A 1 182 ? 1.195 4.5 -0.866 1 89 182 CYS A C 1
ATOM 1477 O O . CYS A 1 182 ? 1.69 5.477 -1.434 1 89 182 CYS A O 1
ATOM 1479 N N . ASN A 1 183 ? 1.261 3.213 -1.373 1 84.5 183 ASN A N 1
ATOM 1480 C CA . ASN A 1 183 ? 1.671 2.857 -2.727 1 84.5 183 ASN A CA 1
ATOM 1481 C C . ASN A 1 183 ? 3.143 3.182 -2.971 1 84.5 183 ASN A C 1
ATOM 1483 O O . ASN A 1 183 ? 3.553 3.408 -4.109 1 84.5 183 ASN A O 1
ATOM 1487 N N . LEU A 1 184 ? 3.883 3.338 -1.944 1 90.06 184 LEU A N 1
ATOM 1488 C CA . LEU A 1 184 ? 5.312 3.584 -2.098 1 90.06 184 LEU A CA 1
ATOM 1489 C C . LEU A 1 184 ? 6.094 2.273 -2.109 1 90.06 184 LEU A C 1
ATOM 1491 O O . LEU A 1 184 ? 5.758 1.34 -1.377 1 90.06 184 LEU A O 1
ATOM 1495 N N . ASP A 1 185 ? 7.145 2.309 -2.932 1 87.62 185 ASP A N 1
ATOM 1496 C CA . ASP A 1 185 ? 8.055 1.167 -2.865 1 87.62 185 ASP A CA 1
ATOM 1497 C C . ASP A 1 185 ? 8.945 1.247 -1.63 1 87.62 185 ASP A C 1
ATOM 1499 O O . ASP A 1 185 ? 8.836 2.188 -0.839 1 87.62 185 ASP A O 1
ATOM 1503 N N . LEU A 1 186 ? 9.75 0.255 -1.467 1 87.75 186 LEU A N 1
ATOM 1504 C CA . LEU A 1 186 ? 10.562 0.118 -0.263 1 87.75 186 LEU A CA 1
ATOM 1505 C C . LEU A 1 186 ? 11.484 1.317 -0.095 1 87.75 186 LEU A C 1
ATOM 1507 O O . LEU A 1 186 ? 11.531 1.931 0.974 1 87.75 186 LEU A O 1
ATOM 1511 N N . LYS A 1 187 ? 12.195 1.623 -1.116 1 88 187 LYS A N 1
ATOM 1512 C CA . LYS A 1 187 ? 13.156 2.719 -1.048 1 88 187 LYS A CA 1
ATOM 1513 C C . LYS A 1 187 ? 12.461 4.043 -0.739 1 88 187 LYS A C 1
ATOM 1515 O O . LYS A 1 187 ? 12.883 4.777 0.158 1 88 187 LYS A O 1
ATOM 1520 N N . SER A 1 188 ? 11.438 4.309 -1.423 1 91.06 188 SER A N 1
ATOM 1521 C CA . SER A 1 188 ? 10.688 5.547 -1.229 1 91.06 188 SER A CA 1
ATOM 1522 C C . SER A 1 188 ? 10.117 5.629 0.182 1 91.06 188 SER A C 1
ATOM 1524 O O . SER A 1 188 ? 10.086 6.707 0.782 1 91.06 188 SER A O 1
ATOM 1526 N N . ASN A 1 189 ? 9.625 4.512 0.63 1 91.19 189 ASN A N 1
ATOM 1527 C CA . ASN A 1 189 ? 9.086 4.465 1.983 1 91.19 189 ASN A CA 1
ATOM 1528 C C . ASN A 1 189 ? 10.141 4.832 3.023 1 91.19 189 ASN A C 1
ATOM 1530 O O . ASN A 1 189 ? 9.875 5.633 3.924 1 91.19 189 ASN A O 1
ATOM 1534 N N . ILE A 1 190 ? 11.258 4.289 2.891 1 89.81 190 ILE A N 1
ATOM 1535 C CA . ILE A 1 190 ? 12.344 4.523 3.838 1 89.81 190 ILE A CA 1
ATOM 1536 C C . ILE A 1 190 ? 12.773 5.992 3.783 1 89.81 190 ILE A C 1
ATOM 1538 O O . ILE A 1 190 ? 12.914 6.641 4.82 1 89.81 190 ILE A O 1
ATOM 1542 N N . ILE A 1 191 ? 12.938 6.484 2.627 1 90 191 ILE A N 1
ATOM 1543 C CA . ILE A 1 191 ? 13.352 7.871 2.439 1 90 191 ILE A CA 1
ATOM 1544 C C . ILE A 1 191 ? 12.312 8.805 3.061 1 90 191 ILE A C 1
ATOM 1546 O O . ILE A 1 191 ? 12.656 9.727 3.805 1 90 191 ILE A O 1
ATOM 1550 N N . LEU A 1 192 ? 11.086 8.547 2.803 1 93.94 192 LEU A N 1
ATOM 1551 C CA . LEU A 1 192 ? 10.023 9.391 3.336 1 93.94 192 LEU A CA 1
ATOM 1552 C C . LEU A 1 192 ? 9.984 9.32 4.859 1 93.94 192 LEU A C 1
ATOM 1554 O O . LEU A 1 192 ? 9.789 10.336 5.527 1 93.94 192 LEU A O 1
ATOM 1558 N N . ASN A 1 193 ? 10.062 8.133 5.352 1 92.75 193 ASN A N 1
ATOM 1559 C CA . ASN A 1 193 ? 10.117 7.953 6.801 1 92.75 193 ASN A CA 1
ATOM 1560 C C . ASN A 1 193 ? 11.219 8.812 7.426 1 92.75 193 ASN A C 1
ATOM 1562 O O . ASN A 1 193 ? 10.977 9.508 8.414 1 92.75 193 ASN A O 1
ATOM 1566 N N . GLN A 1 194 ? 12.344 8.766 6.848 1 91 194 GLN A N 1
ATOM 1567 C CA . GLN A 1 194 ? 13.477 9.555 7.34 1 91 194 GLN A CA 1
ATOM 1568 C C . GLN A 1 194 ? 13.188 11.047 7.238 1 91 194 GLN A C 1
ATOM 1570 O O . GLN A 1 194 ? 13.477 11.805 8.172 1 91 194 GLN A O 1
ATOM 1575 N N . ASN A 1 195 ? 12.656 11.43 6.141 1 93.44 195 ASN A N 1
ATOM 1576 C CA . ASN A 1 195 ? 12.305 12.836 5.934 1 93.44 195 ASN A CA 1
ATOM 1577 C C . ASN A 1 195 ? 11.336 13.336 6.996 1 93.44 195 ASN A C 1
ATOM 1579 O O . ASN A 1 195 ? 11.539 14.398 7.586 1 93.44 195 ASN A O 1
ATOM 1583 N N . LEU A 1 196 ? 10.328 12.602 7.258 1 95.81 196 LEU A N 1
ATOM 1584 C CA . LEU A 1 196 ? 9.297 13.016 8.203 1 95.81 196 LEU A CA 1
ATOM 1585 C C . LEU A 1 196 ? 9.844 13.023 9.625 1 95.81 196 LEU A C 1
ATOM 1587 O O . LEU A 1 196 ? 9.516 13.914 10.414 1 95.81 196 LEU A O 1
ATOM 1591 N N . ASN A 1 197 ? 10.641 12.078 9.93 1 92.88 197 ASN A N 1
ATOM 1592 C CA . ASN A 1 197 ? 11.273 12.07 11.242 1 92.88 197 ASN A CA 1
ATOM 1593 C C . ASN A 1 197 ? 12.156 13.297 11.445 1 92.88 197 ASN A C 1
ATOM 1595 O O . ASN A 1 197 ? 12.195 13.867 12.531 1 92.88 197 ASN A O 1
ATOM 1599 N N . GLU A 1 198 ? 12.852 13.625 10.422 1 93.12 198 GLU A N 1
ATOM 1600 C CA . GLU A 1 198 ? 13.695 14.82 10.492 1 93.12 198 GLU A CA 1
ATOM 1601 C C . GLU A 1 198 ? 12.852 16.078 10.703 1 93.12 198 GLU A C 1
ATOM 1603 O O . GLU A 1 198 ? 13.25 16.969 11.461 1 93.12 198 GLU A O 1
ATOM 1608 N N . LEU A 1 199 ? 11.789 16.172 10.078 1 95.62 199 LEU A N 1
ATOM 1609 C CA . LEU A 1 199 ? 10.891 17.312 10.258 1 95.62 199 LEU A CA 1
ATOM 1610 C C . LEU A 1 199 ? 10.438 17.422 11.711 1 95.62 199 LEU A C 1
ATOM 1612 O O . LEU A 1 199 ? 10.414 18.516 12.281 1 95.62 199 LEU A O 1
ATOM 1616 N N . ILE A 1 200 ? 10.078 16.297 12.266 1 95.12 200 ILE A N 1
ATOM 1617 C CA . ILE A 1 200 ? 9.641 16.266 13.656 1 95.12 200 ILE A CA 1
ATOM 1618 C C . ILE A 1 200 ? 10.766 16.75 14.57 1 95.12 200 ILE A C 1
ATOM 1620 O O . ILE A 1 200 ? 10.531 17.531 15.492 1 95.12 200 ILE A O 1
ATOM 1624 N N . LYS A 1 201 ? 11.938 16.359 14.25 1 91.75 201 LYS A N 1
ATOM 1625 C CA . LYS A 1 201 ? 13.102 16.781 15.031 1 91.75 201 LYS A CA 1
ATOM 1626 C C . LYS A 1 201 ? 13.281 18.297 14.961 1 91.75 201 LYS A C 1
ATOM 1628 O O . LYS A 1 201 ? 13.812 18.906 15.891 1 91.75 201 LYS A O 1
ATOM 1633 N N . HIS A 1 202 ? 12.812 18.828 13.914 1 92 202 HIS A N 1
ATOM 1634 C CA . HIS A 1 202 ? 12.914 20.281 13.734 1 92 202 HIS A CA 1
ATOM 1635 C C . HIS A 1 202 ? 11.617 20.969 14.141 1 92 202 HIS A C 1
ATOM 1637 O O . HIS A 1 202 ? 11.234 21.984 13.539 1 92 202 HIS A O 1
ATOM 1643 N N . SER A 1 203 ? 10.828 20.359 14.938 1 92.31 203 SER A N 1
ATOM 1644 C CA . SER A 1 203 ? 9.711 20.922 15.688 1 92.31 203 SER A CA 1
ATOM 1645 C C . SER A 1 203 ? 8.469 21.062 14.812 1 92.31 203 SER A C 1
ATOM 1647 O O . SER A 1 203 ? 7.609 21.906 15.086 1 92.31 203 SER A O 1
ATOM 1649 N N . VAL A 1 204 ? 8.461 20.422 13.75 1 96.12 204 VAL A N 1
ATOM 1650 C CA . VAL A 1 204 ? 7.211 20.312 13.008 1 96.12 204 VAL A CA 1
ATOM 1651 C C . VAL A 1 204 ? 6.312 19.25 13.648 1 96.12 204 VAL A C 1
ATOM 1653 O O . VAL A 1 204 ? 6.773 18.172 14 1 96.12 204 VAL A O 1
ATOM 1656 N N . ASN A 1 205 ? 5.07 19.609 13.891 1 97.56 205 ASN A N 1
ATOM 1657 C CA . ASN A 1 205 ? 4.102 18.672 14.445 1 97.56 205 ASN A CA 1
ATOM 1658 C C . ASN A 1 205 ? 3.314 17.969 13.344 1 97.56 205 ASN A C 1
ATOM 1660 O O . ASN A 1 205 ? 2.748 18.625 12.461 1 97.56 205 ASN A O 1
ATOM 1664 N N . LEU A 1 206 ? 3.264 16.672 13.414 1 98.19 206 LEU A N 1
ATOM 1665 C CA . LEU A 1 206 ? 2.598 15.898 12.383 1 98.19 206 LEU A CA 1
ATOM 1666 C C . LEU A 1 206 ? 1.271 15.344 12.891 1 98.19 206 LEU A C 1
ATOM 1668 O O . LEU A 1 206 ? 1.187 14.859 14.023 1 98.19 206 LEU A O 1
ATOM 1672 N N . ILE A 1 207 ? 0.276 15.438 12.125 1 98.44 207 ILE A N 1
ATOM 1673 C CA . ILE A 1 207 ? -0.959 14.672 12.25 1 98.44 207 ILE A CA 1
ATOM 1674 C C . ILE A 1 207 ? -1.183 13.844 10.992 1 98.44 207 ILE A C 1
ATOM 1676 O O . ILE A 1 207 ? -1.261 14.383 9.891 1 98.44 207 ILE A O 1
ATOM 1680 N N . TYR A 1 208 ? -1.255 12.531 11.141 1 97.94 208 TYR A N 1
ATOM 1681 C CA . TYR A 1 208 ? -1.326 11.727 9.93 1 97.94 208 TYR A CA 1
ATOM 1682 C C . TYR A 1 208 ? -2.201 10.492 10.148 1 97.94 208 TYR A C 1
ATOM 1684 O O . TYR A 1 208 ? -2.461 10.102 11.289 1 97.94 208 TYR A O 1
ATOM 1692 N N . VAL A 1 209 ? -2.729 10.062 9.062 1 96.56 209 VAL A N 1
ATOM 1693 C CA . VAL A 1 209 ? -3.543 8.852 9.008 1 96.56 209 VAL A CA 1
ATOM 1694 C C . VAL A 1 209 ? -2.787 7.754 8.266 1 96.56 209 VAL A C 1
ATOM 1696 O O . VAL A 1 209 ? -2.096 8.023 7.281 1 96.56 209 VAL A O 1
ATOM 1699 N N . THR A 1 210 ? -2.844 6.559 8.766 1 91.69 210 THR A N 1
ATOM 1700 C CA . THR A 1 210 ? -2.346 5.395 8.039 1 91.69 210 THR A CA 1
ATOM 1701 C C . THR A 1 210 ? -3.174 4.156 8.367 1 91.69 210 THR A C 1
ATOM 1703 O O . THR A 1 210 ? -3.742 4.055 9.461 1 91.69 210 THR A O 1
ATOM 1706 N N . HIS A 1 211 ? -3.271 3.295 7.477 1 84.44 211 HIS A N 1
ATOM 1707 C CA . HIS A 1 211 ? -3.908 2.008 7.734 1 84.44 211 HIS A CA 1
ATOM 1708 C C . HIS A 1 211 ? -2.869 0.92 7.98 1 84.44 211 HIS A C 1
ATOM 1710 O O . HIS A 1 211 ? -3.219 -0.223 8.281 1 84.44 211 HIS A O 1
ATOM 1716 N N . ASN A 1 212 ? -1.665 1.273 7.914 1 85.62 212 ASN A N 1
ATOM 1717 C CA . ASN A 1 212 ? -0.567 0.334 8.117 1 85.62 212 ASN A CA 1
ATOM 1718 C C . ASN A 1 212 ? 0.177 0.613 9.414 1 85.62 212 ASN A C 1
ATOM 1720 O O . ASN A 1 212 ? 0.867 1.627 9.539 1 85.62 212 ASN A O 1
ATOM 1724 N N . VAL A 1 213 ? 0.137 -0.296 10.281 1 89.5 213 VAL A N 1
ATOM 1725 C CA . VAL A 1 213 ? 0.754 -0.126 11.586 1 89.5 213 VAL A CA 1
ATOM 1726 C C . VAL A 1 213 ? 2.27 -0.017 11.438 1 89.5 213 VAL A C 1
ATOM 1728 O O . VAL A 1 213 ? 2.928 0.689 12.203 1 89.5 213 VAL A O 1
ATOM 1731 N N . GLU A 1 214 ? 2.781 -0.629 10.422 1 88.62 214 GLU A N 1
ATOM 1732 C CA . GLU A 1 214 ? 4.223 -0.641 10.195 1 88.62 214 GLU A CA 1
ATOM 1733 C C . GLU A 1 214 ? 4.723 0.732 9.75 1 88.62 214 GLU A C 1
ATOM 1735 O O . GLU A 1 214 ? 5.926 0.996 9.773 1 88.62 214 GLU A O 1
ATOM 1740 N N . SER A 1 215 ? 3.82 1.549 9.367 1 90.12 215 SER A N 1
ATOM 1741 C CA . SER A 1 215 ? 4.184 2.875 8.883 1 90.12 215 SER A CA 1
ATOM 1742 C C . SER A 1 215 ? 4.133 3.91 10 1 90.12 215 SER A C 1
ATOM 1744 O O . SER A 1 215 ? 4.426 5.086 9.781 1 90.12 215 SER A O 1
ATOM 1746 N N . ILE A 1 216 ? 3.781 3.49 11.148 1 94.25 216 ILE A N 1
ATOM 1747 C CA . ILE A 1 216 ? 3.703 4.418 12.266 1 94.25 216 ILE A CA 1
ATOM 1748 C C . ILE A 1 216 ? 5.098 4.957 12.586 1 94.25 216 ILE A C 1
ATOM 1750 O O . ILE A 1 216 ? 6.055 4.191 12.703 1 94.25 216 ILE A O 1
ATOM 1754 N N . LEU A 1 217 ? 5.176 6.258 12.68 1 94.81 217 LEU A N 1
ATOM 1755 C CA . LEU A 1 217 ? 6.453 6.91 12.953 1 94.81 217 LEU A CA 1
ATOM 1756 C C . LEU A 1 217 ? 6.855 6.742 14.414 1 94.81 217 LEU A C 1
ATOM 1758 O O . LEU A 1 217 ? 6.012 6.848 15.305 1 94.81 217 LEU A O 1
ATOM 1762 N N . PRO A 1 218 ? 8.148 6.57 14.703 1 92.75 218 PRO A N 1
ATOM 1763 C CA . PRO A 1 218 ? 8.617 6.32 16.078 1 92.75 218 PRO A CA 1
ATOM 1764 C C . PRO A 1 218 ? 8.367 7.504 17 1 92.75 218 PRO A C 1
ATOM 1766 O O . PRO A 1 218 ? 8.219 7.316 18.219 1 92.75 218 PRO A O 1
ATOM 1769 N N . LYS A 1 219 ? 8.258 8.68 16.5 1 94.5 219 LYS A N 1
ATOM 1770 C CA . LYS A 1 219 ? 8.117 9.875 17.328 1 94.5 219 LYS A CA 1
ATOM 1771 C C . LYS A 1 219 ? 6.652 10.219 17.562 1 94.5 219 LYS A C 1
ATOM 1773 O O . LYS A 1 219 ? 6.34 11.25 18.156 1 94.5 219 LYS A O 1
ATOM 1778 N N . THR A 1 220 ? 5.793 9.352 17.062 1 96.81 220 THR A N 1
ATOM 1779 C CA . THR A 1 220 ? 4.379 9.5 17.375 1 96.81 220 THR A CA 1
ATOM 1780 C C . THR A 1 220 ? 4.156 9.422 18.891 1 96.81 220 THR A C 1
ATOM 1782 O O . THR A 1 220 ? 4.625 8.484 19.547 1 96.81 220 THR A O 1
ATOM 1785 N N . ASN A 1 221 ? 3.455 10.43 19.453 1 97.56 221 ASN A N 1
ATOM 1786 C CA . ASN A 1 221 ? 3.293 10.422 20.891 1 97.56 221 ASN A CA 1
ATOM 1787 C C . ASN A 1 221 ? 1.824 10.531 21.297 1 97.56 221 ASN A C 1
ATOM 1789 O O . ASN A 1 221 ? 1.499 10.539 22.484 1 97.56 221 ASN A O 1
ATOM 1793 N N . ARG A 1 222 ? 0.946 10.625 20.391 1 98.5 222 ARG A N 1
ATOM 1794 C CA . ARG A 1 222 ? -0.493 10.625 20.625 1 98.5 222 ARG A CA 1
ATOM 1795 C C . ARG A 1 222 ? -1.232 9.852 19.531 1 98.5 222 ARG A C 1
ATOM 1797 O O . ARG A 1 222 ? -0.914 9.984 18.359 1 98.5 222 ARG A O 1
ATOM 1804 N N . VAL A 1 223 ? -2.209 9.047 19.922 1 98.44 223 VAL A N 1
ATOM 1805 C CA . VAL A 1 223 ? -3.006 8.242 19 1 98.44 223 VAL A CA 1
ATOM 1806 C C . VAL A 1 223 ? -4.492 8.492 19.25 1 98.44 223 VAL A C 1
ATOM 1808 O O . VAL A 1 223 ? -4.949 8.492 20.391 1 98.44 223 VAL A O 1
ATOM 1811 N N . ILE A 1 224 ? -5.16 8.766 18.234 1 98.44 224 ILE A N 1
ATOM 1812 C CA . ILE A 1 224 ? -6.609 8.938 18.266 1 98.44 224 ILE A CA 1
ATOM 1813 C C . ILE A 1 224 ? -7.285 7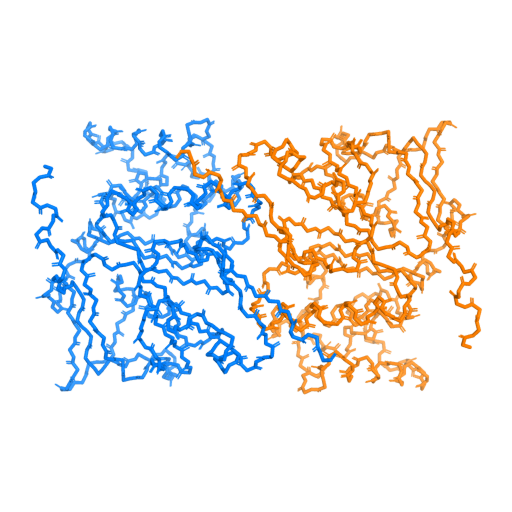.844 17.438 1 98.44 224 ILE A C 1
ATOM 1815 O O . ILE A 1 224 ? -7.012 7.707 16.25 1 98.44 224 ILE A O 1
ATOM 1819 N N . LEU A 1 225 ? -8.148 7.086 18.078 1 98.12 225 LEU A N 1
ATOM 1820 C CA . LEU A 1 225 ? -8.906 6.043 17.391 1 98.12 225 LEU A CA 1
ATOM 1821 C C . LEU A 1 225 ? -10.297 6.543 17 1 98.12 225 LEU A C 1
ATOM 1823 O O . LEU A 1 225 ? -11.039 7.043 17.844 1 98.12 225 LEU A O 1
ATOM 1827 N N . ILE A 1 226 ? -10.57 6.441 15.75 1 97.31 226 ILE A N 1
ATOM 1828 C CA . ILE A 1 226 ? -11.875 6.852 15.25 1 97.31 226 ILE A CA 1
ATOM 1829 C C . ILE A 1 226 ? -12.625 5.641 14.695 1 97.31 226 ILE A C 1
ATOM 1831 O O . ILE A 1 226 ? -12.039 4.824 13.977 1 97.31 226 ILE A O 1
ATOM 1835 N N . LYS A 1 227 ? -13.797 5.496 15.008 1 96.25 227 LYS A N 1
ATOM 1836 C CA . LYS A 1 227 ? -14.672 4.438 14.516 1 96.25 227 LYS A CA 1
ATOM 1837 C C . LYS A 1 227 ? -16.094 4.953 14.328 1 96.25 227 LYS A C 1
ATOM 1839 O O . LYS A 1 227 ? -16.641 5.609 15.219 1 96.25 227 LYS A O 1
ATOM 1844 N N . GLU A 1 228 ? -16.625 4.668 13.172 1 95.69 228 GLU A N 1
ATOM 1845 C CA . GLU A 1 228 ? -18 5.051 12.844 1 95.69 228 GLU A CA 1
ATOM 1846 C C . GLU A 1 228 ? -18.234 6.535 13.117 1 95.69 228 GLU A C 1
ATOM 1848 O O . GLU A 1 228 ? -19.234 6.902 13.727 1 95.69 228 GLU A O 1
ATOM 1853 N N . GLY A 1 229 ? -17.25 7.312 12.836 1 96.81 229 GLY A N 1
ATOM 1854 C CA . GLY A 1 229 ? -17.375 8.766 12.883 1 96.81 229 GLY A CA 1
ATOM 1855 C C . GLY A 1 229 ? -17.203 9.336 14.273 1 96.81 229 GLY A C 1
ATOM 1856 O O . GLY A 1 229 ? -17.422 10.531 14.492 1 96.81 229 GLY A O 1
ATOM 1857 N N . LYS A 1 230 ? -16.844 8.523 15.219 1 97.62 230 LYS A N 1
ATOM 1858 C CA . LYS A 1 230 ? -16.672 8.969 16.594 1 97.62 230 LYS A CA 1
ATOM 1859 C C . LYS A 1 230 ? -15.266 8.648 17.109 1 97.62 230 LYS A C 1
ATOM 1861 O O . LYS A 1 230 ? -14.641 7.691 16.656 1 97.62 230 LYS A O 1
ATOM 1866 N N . ILE A 1 231 ? -14.828 9.469 18 1 97.88 231 ILE A N 1
ATOM 1867 C CA . ILE A 1 231 ? -13.57 9.18 18.688 1 97.88 231 ILE A CA 1
ATOM 1868 C C . ILE A 1 231 ? -13.797 8.094 19.734 1 97.88 231 ILE A C 1
ATOM 1870 O O . ILE A 1 231 ? -14.562 8.289 20.672 1 97.88 231 ILE A O 1
ATOM 1874 N N . LEU A 1 232 ? -13.164 7.047 19.578 1 97.5 232 LEU A N 1
ATOM 1875 C CA . LEU A 1 232 ? -13.305 5.922 20.5 1 97.5 232 LEU A CA 1
ATOM 1876 C C . LEU A 1 232 ? -12.328 6.043 21.656 1 97.5 232 LEU A C 1
ATOM 1878 O O . LEU A 1 232 ? -12.695 5.797 22.812 1 97.5 232 LEU A O 1
ATOM 1882 N N . ASN A 1 233 ? -11.102 6.281 21.344 1 98 233 ASN A N 1
ATOM 1883 C CA . ASN A 1 233 ? -10.023 6.406 22.312 1 98 233 ASN A CA 1
ATOM 1884 C C . ASN A 1 233 ? -9.031 7.492 21.922 1 98 233 ASN A C 1
ATOM 1886 O O . ASN A 1 233 ? -8.898 7.82 20.734 1 98 233 ASN A O 1
ATOM 1890 N N . ASP A 1 234 ? -8.453 8.062 22.859 1 98.38 234 ASP A N 1
ATOM 1891 C CA . ASP A 1 234 ? -7.422 9.086 22.75 1 98.38 234 ASP A CA 1
ATOM 1892 C C . ASP A 1 234 ? -6.344 8.891 23.812 1 98.38 234 ASP A C 1
ATOM 1894 O O . ASP A 1 234 ? -6.613 9.016 25.016 1 98.38 234 ASP A O 1
ATOM 1898 N N . GLY A 1 235 ? -5.16 8.523 23.344 1 98.31 235 GLY A N 1
ATOM 1899 C CA . GLY A 1 235 ? -4.125 8.211 24.312 1 98.31 235 GLY A CA 1
ATOM 1900 C C . GLY A 1 235 ? -2.754 8.039 23.688 1 98.31 235 GLY A C 1
ATOM 1901 O O . GLY A 1 235 ? -2.531 8.445 22.547 1 98.31 235 GLY A O 1
ATOM 1902 N N . SER A 1 236 ? -1.815 7.551 24.453 1 97.81 236 SER A N 1
ATOM 1903 C CA . SER A 1 236 ? -0.445 7.332 24 1 97.81 236 SER A CA 1
ATOM 1904 C C . SER A 1 236 ? -0.342 6.078 23.141 1 97.81 236 SER A C 1
ATOM 1906 O O . SER A 1 236 ? -1.217 5.211 23.188 1 97.81 236 SER A O 1
ATOM 1908 N N . PRO A 1 237 ? 0.705 6.016 22.328 1 97.38 237 PRO A N 1
ATOM 1909 C CA . PRO A 1 237 ? 0.919 4.797 21.547 1 97.38 237 PRO A CA 1
ATOM 1910 C C . PRO A 1 237 ? 1.012 3.545 22.406 1 97.38 237 PRO A C 1
ATOM 1912 O O . PRO A 1 237 ? 0.447 2.504 22.062 1 97.38 237 PRO A O 1
ATOM 1915 N N . SER A 1 238 ? 1.677 3.582 23.5 1 95.5 238 SER A N 1
ATOM 1916 C CA . SER A 1 238 ? 1.821 2.432 24.391 1 95.5 238 SER A CA 1
ATOM 1917 C C . SER A 1 238 ? 0.465 1.942 24.891 1 95.5 238 SER A C 1
ATOM 1919 O O . SER A 1 238 ? 0.266 0.742 25.078 1 95.5 238 SER A O 1
ATOM 1921 N N . GLU A 1 239 ? -0.46 2.842 25.031 1 97.06 239 GLU A N 1
ATOM 1922 C CA . GLU A 1 239 ? -1.789 2.52 25.531 1 97.06 239 GLU A CA 1
ATOM 1923 C C . GLU A 1 239 ? -2.678 1.941 24.438 1 97.06 239 GLU A C 1
ATOM 1925 O O . GLU A 1 239 ? -3.514 1.074 24.703 1 97.06 239 GLU A O 1
ATOM 1930 N N . LEU A 1 240 ? -2.43 2.439 23.234 1 97.62 240 LEU A N 1
ATOM 1931 C CA . LEU A 1 240 ? -3.494 2.201 22.266 1 97.62 240 LEU A CA 1
ATOM 1932 C C . LEU A 1 240 ? -3.002 1.328 21.125 1 97.62 240 LEU A C 1
ATOM 1934 O O . LEU A 1 240 ? -3.807 0.742 20.391 1 97.62 240 LEU A O 1
ATOM 1938 N N . ILE A 1 241 ? -1.732 1.281 20.875 1 96.94 241 ILE A N 1
ATOM 1939 C CA . ILE A 1 241 ? -1.203 0.431 19.812 1 96.94 241 ILE A CA 1
ATOM 1940 C C . ILE A 1 241 ? -0.786 -0.918 20.391 1 96.94 241 ILE A C 1
ATOM 1942 O O . ILE A 1 241 ? 0.405 -1.175 20.594 1 96.94 241 ILE A O 1
ATOM 1946 N N . ASN A 1 242 ? -1.76 -1.705 20.625 1 96.31 242 ASN A N 1
ATOM 1947 C CA . ASN A 1 242 ? -1.527 -3.033 21.188 1 96.31 242 ASN A CA 1
ATOM 1948 C C . ASN A 1 242 ? -2.531 -4.051 20.641 1 96.31 242 ASN A C 1
ATOM 1950 O O . ASN A 1 242 ? -3.482 -3.684 19.953 1 96.31 242 ASN A O 1
ATOM 1954 N N . THR A 1 243 ? -2.322 -5.316 21.016 1 96.06 243 THR A N 1
ATOM 1955 C CA . THR A 1 243 ? -3.047 -6.449 20.453 1 96.06 243 THR A CA 1
ATOM 1956 C C . THR A 1 243 ? -4.543 -6.328 20.734 1 96.06 243 THR A C 1
ATOM 1958 O O . THR A 1 243 ? -5.359 -6.395 19.812 1 96.06 243 THR A O 1
ATOM 1961 N N . LYS A 1 244 ? -4.926 -6.102 21.906 1 96.88 244 LYS A N 1
ATOM 1962 C CA . LYS A 1 244 ? -6.332 -6.055 22.297 1 96.88 244 LYS A CA 1
ATOM 1963 C C . LYS A 1 244 ? -7.051 -4.883 21.641 1 96.88 244 LYS A C 1
ATOM 1965 O O . LYS A 1 244 ? -8.078 -5.07 20.984 1 96.88 244 LYS A O 1
ATOM 1970 N N . THR A 1 245 ? -6.531 -3.723 21.766 1 97.06 245 THR A N 1
ATOM 1971 C CA . THR A 1 245 ? -7.164 -2.498 21.297 1 97.06 245 THR A CA 1
ATOM 1972 C C . THR A 1 245 ? -7.328 -2.531 19.781 1 97.06 245 THR A C 1
ATOM 1974 O O . THR A 1 245 ? -8.406 -2.238 19.266 1 97.06 245 THR A O 1
ATOM 1977 N N . LEU A 1 246 ? -6.301 -2.926 19.078 1 95.38 246 LEU A N 1
ATOM 1978 C CA . LEU A 1 246 ? -6.363 -2.902 17.609 1 95.38 246 LEU A CA 1
ATOM 1979 C C . LEU A 1 246 ? -7.219 -4.047 17.094 1 95.38 246 LEU A C 1
ATOM 1981 O O . LEU A 1 246 ? -7.898 -3.904 16.062 1 95.38 246 LEU A O 1
ATOM 1985 N N . SER A 1 247 ? -7.176 -5.211 17.75 1 95.44 247 SER A N 1
ATOM 1986 C CA . SER A 1 247 ? -8.078 -6.293 17.375 1 95.44 247 SER A CA 1
ATOM 1987 C C . SER A 1 247 ? -9.539 -5.859 17.484 1 95.44 247 SER A C 1
ATOM 1989 O O . SER A 1 247 ? -10.344 -6.133 16.578 1 95.44 247 SER A O 1
ATOM 1991 N N . ASP A 1 248 ? -9.836 -5.152 18.516 1 95.81 248 ASP A N 1
ATOM 1992 C CA . ASP A 1 248 ? -11.188 -4.656 18.719 1 95.81 248 ASP A CA 1
ATOM 1993 C C . ASP A 1 248 ? -11.539 -3.568 17.719 1 95.81 248 ASP A C 1
ATOM 1995 O O . ASP A 1 248 ? -12.633 -3.572 17.141 1 95.81 248 ASP A O 1
ATOM 1999 N N . LEU A 1 249 ? -10.641 -2.656 17.531 1 95.12 249 LEU A N 1
ATOM 2000 C CA . LEU A 1 249 ? -10.867 -1.527 16.625 1 95.12 249 LEU A CA 1
ATOM 2001 C C . LEU A 1 249 ? -11.211 -2.008 15.227 1 95.12 249 LEU A C 1
ATOM 2003 O O . LEU A 1 249 ? -12.133 -1.492 14.594 1 95.12 249 LEU A O 1
ATOM 2007 N N . PHE A 1 250 ? -10.477 -3.037 14.773 1 92.81 250 PHE A N 1
ATOM 2008 C CA . PHE A 1 250 ? -10.617 -3.465 13.391 1 92.81 250 PHE A CA 1
ATOM 2009 C C . PHE A 1 250 ? -11.445 -4.742 13.297 1 92.81 250 PHE A C 1
ATOM 2011 O O . PHE A 1 250 ? -11.703 -5.242 12.203 1 92.81 250 PHE A O 1
ATOM 2018 N N . ASN A 1 251 ? -11.867 -5.305 14.398 1 91.19 251 ASN A N 1
ATOM 2019 C CA . ASN A 1 251 ? -12.656 -6.527 14.477 1 91.19 251 ASN A CA 1
ATOM 2020 C C . ASN A 1 251 ? -11.961 -7.688 13.766 1 91.19 251 ASN A C 1
ATOM 2022 O O . ASN A 1 251 ? -12.562 -8.344 12.914 1 91.19 251 ASN A O 1
ATOM 2026 N N . ILE A 1 252 ? -10.727 -7.867 14.07 1 89.94 252 ILE A N 1
ATOM 2027 C CA . ILE A 1 252 ? -9.906 -8.961 13.555 1 89.94 252 ILE A CA 1
ATOM 2028 C C . ILE A 1 252 ? -8.984 -9.484 14.656 1 89.94 252 ILE A C 1
ATOM 2030 O O . ILE A 1 252 ? -8.68 -8.766 15.609 1 89.94 252 ILE A O 1
ATOM 2034 N N . SER A 1 253 ? -8.539 -10.711 14.539 1 91.38 253 SER A N 1
ATOM 2035 C CA . SER A 1 253 ? -7.605 -11.297 15.492 1 91.38 253 SER A CA 1
ATOM 2036 C C . SER A 1 253 ? -6.16 -11.109 15.055 1 91.38 253 SER A C 1
ATOM 2038 O O . SER A 1 253 ? -5.688 -11.789 14.141 1 91.38 253 SER A O 1
ATOM 2040 N N . ILE A 1 254 ? -5.469 -10.18 15.789 1 92.62 254 ILE A N 1
ATOM 2041 C CA . ILE A 1 254 ? -4.098 -9.883 15.383 1 92.62 254 ILE A CA 1
ATOM 2042 C C . ILE A 1 254 ? -3.209 -9.758 16.625 1 92.62 254 ILE A C 1
ATOM 2044 O O . ILE A 1 254 ? -3.701 -9.508 17.719 1 92.62 254 ILE A O 1
ATOM 2048 N N . LYS A 1 255 ? -1.985 -10 16.469 1 93 255 LYS A N 1
ATOM 2049 C CA . LYS A 1 255 ? -0.953 -9.727 17.469 1 93 255 LYS A CA 1
ATOM 2050 C C . LYS A 1 255 ? -0.111 -8.516 17.062 1 93 255 LYS A C 1
ATOM 2052 O O . LYS A 1 255 ? 0.386 -8.438 15.945 1 93 255 LYS A O 1
ATOM 2057 N N . VAL A 1 256 ? -0.013 -7.609 17.969 1 93.81 256 VAL A N 1
ATOM 2058 C CA . VAL A 1 256 ? 0.781 -6.406 17.734 1 93.81 256 VAL A CA 1
ATOM 2059 C C . VAL A 1 256 ? 2.094 -6.496 18.5 1 93.81 256 VAL A C 1
ATOM 2061 O O . VAL A 1 256 ? 2.096 -6.793 19.703 1 93.81 256 VAL A O 1
ATOM 2064 N N . ILE A 1 257 ? 3.156 -6.223 17.812 1 91.56 257 ILE A N 1
ATOM 2065 C CA . ILE A 1 257 ? 4.484 -6.277 18.422 1 91.56 257 ILE A CA 1
ATOM 2066 C C . ILE A 1 257 ? 5.195 -4.941 18.219 1 91.56 257 ILE A C 1
ATOM 2068 O O . ILE A 1 257 ? 5.125 -4.352 17.141 1 91.56 257 ILE A O 1
ATOM 2072 N N . GLU A 1 258 ? 5.773 -4.453 19.25 1 90.75 258 GLU A N 1
ATOM 2073 C CA . GLU A 1 258 ? 6.598 -3.252 19.188 1 90.75 258 GLU A CA 1
ATOM 2074 C C . GLU A 1 258 ? 8.07 -3.576 19.406 1 90.75 258 GLU A C 1
ATOM 2076 O O . GLU A 1 258 ? 8.414 -4.316 20.328 1 90.75 258 GLU A O 1
ATOM 2081 N N . GLN A 1 259 ? 8.906 -3.121 18.516 1 85.25 259 GLN A N 1
ATOM 2082 C CA . GLN A 1 259 ? 10.352 -3.299 18.641 1 85.25 259 GLN A CA 1
ATOM 2083 C C . GLN A 1 259 ? 11.094 -2.027 18.25 1 85.25 259 GLN A C 1
ATOM 2085 O O . GLN A 1 259 ? 11.031 -1.593 17.094 1 85.25 259 GLN A O 1
ATOM 2090 N N . GLU A 1 260 ? 11.797 -1.471 19.156 1 84.5 260 GLU A N 1
ATOM 2091 C CA . GLU A 1 260 ? 12.648 -0.305 18.922 1 84.5 260 GLU A CA 1
ATOM 2092 C C . GLU A 1 260 ? 11.836 0.877 18.406 1 84.5 260 GLU A C 1
ATOM 2094 O O . GLU A 1 260 ? 12.266 1.575 17.484 1 84.5 260 GLU A O 1
ATOM 2099 N N . GLY A 1 261 ? 10.641 0.989 18.859 1 86 261 GLY A N 1
ATOM 2100 C CA . GLY A 1 261 ? 9.82 2.135 18.484 1 86 261 GLY A CA 1
ATOM 2101 C C . GLY A 1 261 ? 9.008 1.908 17.234 1 86 261 GLY A C 1
ATOM 2102 O O . GLY A 1 261 ? 8.266 2.795 16.797 1 86 261 GLY A O 1
ATOM 2103 N N . TYR A 1 262 ? 9.195 0.736 16.703 1 89.12 262 TYR A N 1
ATOM 2104 C CA . TYR A 1 262 ? 8.43 0.383 15.508 1 89.12 262 TYR A CA 1
ATOM 2105 C C . TYR A 1 262 ? 7.449 -0.746 15.805 1 89.12 262 TYR A C 1
ATOM 2107 O O . TYR A 1 262 ? 7.73 -1.621 16.625 1 89.12 262 TYR A O 1
ATOM 2115 N N . TRP A 1 263 ? 6.297 -0.628 15.133 1 91.06 263 TRP A N 1
ATOM 2116 C CA . TRP A 1 263 ? 5.246 -1.61 15.383 1 91.06 263 TRP A CA 1
ATOM 2117 C C . TRP A 1 263 ? 5.047 -2.516 14.172 1 91.06 263 TRP A C 1
ATOM 2119 O O . TRP A 1 263 ? 5.344 -2.125 13.039 1 91.06 263 TRP A O 1
ATOM 2129 N N . ARG A 1 264 ? 4.559 -3.703 14.477 1 89.88 264 ARG A N 1
ATOM 2130 C CA . ARG A 1 264 ? 4.141 -4.641 13.445 1 89.88 264 ARG A CA 1
ATOM 2131 C C . ARG A 1 264 ? 2.926 -5.445 13.891 1 89.88 264 ARG A C 1
ATOM 2133 O O . ARG A 1 264 ? 2.719 -5.652 15.086 1 89.88 264 ARG A O 1
ATOM 2140 N N . MET A 1 265 ? 2.17 -5.82 12.906 1 89.12 265 MET A N 1
ATOM 2141 C CA . MET A 1 265 ? 1.007 -6.66 13.172 1 89.12 265 MET A CA 1
ATOM 2142 C C . MET A 1 265 ? 1.132 -8.008 12.469 1 89.12 265 MET A C 1
ATOM 2144 O O . MET A 1 265 ? 1.599 -8.078 11.328 1 89.12 265 MET A O 1
ATOM 2148 N N . ILE A 1 266 ? 0.835 -9.07 13.164 1 88.12 266 ILE A N 1
ATOM 2149 C CA . ILE A 1 266 ? 0.854 -10.398 12.578 1 88.12 266 ILE A CA 1
ATOM 2150 C C . ILE A 1 266 ? -0.469 -11.109 12.859 1 88.12 266 ILE A C 1
ATOM 2152 O O . ILE A 1 266 ? -1.104 -10.867 13.891 1 88.12 266 ILE A O 1
ATOM 2156 N N . PRO A 1 267 ? -0.948 -11.938 11.836 1 86 267 PRO A N 1
ATOM 2157 C CA . PRO A 1 267 ? -2.174 -12.695 12.102 1 86 267 PRO A CA 1
ATOM 2158 C C . PRO A 1 267 ? -2.035 -13.641 13.289 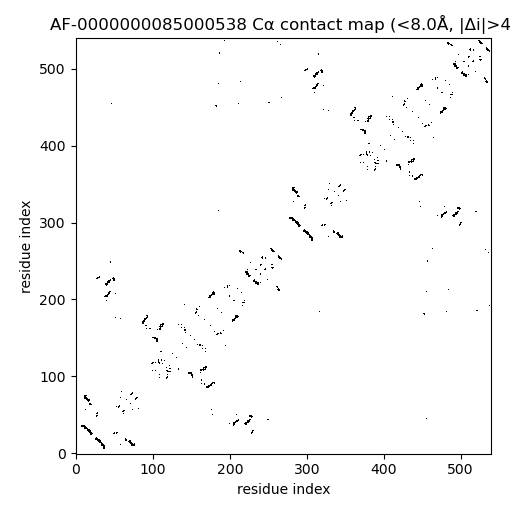1 86 267 PRO A C 1
ATOM 2160 O O . PRO A 1 267 ? -0.968 -14.227 13.492 1 86 267 PRO A O 1
ATOM 2163 N N . LEU A 1 268 ? -2.992 -13.641 14.172 1 80.88 268 LEU A N 1
ATOM 2164 C CA . LEU A 1 268 ? -2.988 -14.602 15.273 1 80.88 268 LEU A CA 1
ATOM 2165 C C . LEU A 1 268 ? -3.369 -15.992 14.789 1 80.88 268 LEU A C 1
ATOM 2167 O O . LEU A 1 268 ? -4.293 -16.141 13.984 1 80.88 268 LEU A O 1
ATOM 2171 N N . SER A 1 269 ? -2.379 -16.812 14.328 1 62.47 269 SER A N 1
ATOM 2172 C CA . SER A 1 269 ? -2.672 -18.172 13.906 1 62.47 269 SER A CA 1
ATOM 2173 C C . SER A 1 269 ? -3.822 -18.766 14.711 1 62.47 269 SER A C 1
ATOM 2175 O O . SER A 1 269 ? -3.9 -18.578 15.93 1 62.47 269 SER A O 1
ATOM 2177 N N . SER A 1 270 ? -5.059 -19.016 14.086 1 49.22 270 SER A N 1
ATOM 2178 C CA . SER A 1 270 ? -5.973 -19.938 14.75 1 49.22 270 SER A CA 1
ATOM 2179 C C . SER A 1 270 ? -5.305 -21.281 15.016 1 49.22 270 SER A C 1
ATOM 2181 O O . SER A 1 270 ? -4.406 -21.688 14.281 1 49.22 270 SER A O 1
ATOM 2183 N N . MET B 1 1 ? -5.816 -39.062 -1.319 1 32.69 1 MET B N 1
ATOM 2184 C CA . MET B 1 1 ? -5.223 -38.062 -0.438 1 32.69 1 MET B CA 1
ATOM 2185 C C . MET B 1 1 ? -3.713 -38.25 -0.334 1 32.69 1 MET B C 1
ATOM 2187 O O . MET B 1 1 ? -3.068 -37.656 0.543 1 32.69 1 MET B O 1
ATOM 2191 N N . SER B 1 2 ? -3.209 -39.406 -0.867 1 35.16 2 SER B N 1
ATOM 2192 C CA . SER B 1 2 ? -1.988 -40.219 -0.964 1 35.16 2 SER B CA 1
ATOM 2193 C C . SER B 1 2 ? -0.882 -39.438 -1.677 1 35.16 2 SER B C 1
ATOM 2195 O O . SER B 1 2 ? 0.261 -39.406 -1.215 1 35.16 2 SER B O 1
ATOM 2197 N N . ASN B 1 3 ? -1.048 -39.219 -2.979 1 37.66 3 ASN B N 1
ATOM 2198 C CA . ASN B 1 3 ? -0.025 -39.062 -4.008 1 37.66 3 ASN B CA 1
ATOM 2199 C C . ASN B 1 3 ? 0.543 -37.656 -4.031 1 37.66 3 ASN B C 1
ATOM 2201 O O . ASN B 1 3 ? 1.007 -37.188 -5.074 1 37.66 3 ASN B O 1
ATOM 2205 N N . GLU B 1 4 ? 0.081 -36.75 -3.318 1 42.97 4 GLU B N 1
ATOM 2206 C CA . GLU B 1 4 ? 0.296 -35.312 -3.25 1 42.97 4 GLU B CA 1
ATOM 2207 C C . GLU B 1 4 ? 1.751 -35 -2.93 1 42.97 4 GLU B C 1
ATOM 2209 O O . GLU B 1 4 ? 2.23 -33.906 -3.24 1 42.97 4 GLU B O 1
ATOM 2214 N N . SER B 1 5 ? 2.334 -35.812 -2.035 1 48.78 5 SER B N 1
ATOM 2215 C CA . SER B 1 5 ? 3.67 -35.812 -1.448 1 48.78 5 SER B CA 1
ATOM 2216 C C . SER B 1 5 ? 4.734 -36.094 -2.506 1 48.78 5 SER B C 1
ATOM 2218 O O . SER B 1 5 ? 5.895 -35.719 -2.336 1 48.78 5 SER B O 1
ATOM 2220 N N . CYS B 1 6 ? 4.352 -36.812 -3.541 1 53.69 6 CYS B N 1
ATOM 2221 C CA . CYS B 1 6 ? 5.285 -37.406 -4.488 1 53.69 6 CYS B CA 1
ATOM 2222 C C . CYS B 1 6 ? 5.836 -36.375 -5.449 1 53.69 6 CYS B C 1
ATOM 2224 O O . CYS B 1 6 ? 6.801 -36.625 -6.168 1 53.69 6 CYS B O 1
ATOM 2226 N N . LYS B 1 7 ? 5.109 -35.188 -5.527 1 69.56 7 LYS B N 1
ATOM 2227 C CA . LYS B 1 7 ? 5.48 -34.25 -6.578 1 69.56 7 LYS B CA 1
ATOM 2228 C C . LYS B 1 7 ? 6.559 -33.281 -6.09 1 69.56 7 LYS B C 1
ATOM 2230 O O . LYS B 1 7 ? 7.238 -32.625 -6.898 1 69.56 7 LYS B O 1
ATOM 2235 N N . ASP B 1 8 ? 6.836 -33.438 -4.809 1 76.25 8 ASP B N 1
ATOM 2236 C CA . ASP B 1 8 ? 7.816 -32.5 -4.273 1 76.25 8 ASP B CA 1
ATOM 2237 C C . ASP B 1 8 ? 9.203 -32.75 -4.855 1 76.25 8 ASP B C 1
ATOM 2239 O O . ASP B 1 8 ? 9.609 -33.906 -5.016 1 76.25 8 ASP B O 1
ATOM 2243 N N . GLY B 1 9 ? 9.734 -31.641 -5.262 1 85.12 9 GLY B N 1
ATOM 2244 C CA . GLY B 1 9 ? 11.078 -31.75 -5.805 1 85.12 9 GLY B CA 1
ATOM 2245 C C . GLY B 1 9 ? 11.102 -31.797 -7.32 1 85.12 9 GLY B C 1
ATOM 2246 O O . GLY B 1 9 ? 12.117 -31.469 -7.945 1 85.12 9 GLY B O 1
ATOM 2247 N N . LYS B 1 10 ? 9.938 -32.188 -7.848 1 92.94 10 LYS B N 1
ATOM 2248 C CA . LYS B 1 10 ? 9.875 -32.25 -9.305 1 92.94 10 LYS B CA 1
ATOM 2249 C C . LYS B 1 10 ? 9.828 -30.828 -9.914 1 92.94 10 LYS B C 1
ATOM 2251 O O . LYS B 1 10 ? 9.133 -29.953 -9.398 1 92.94 10 LYS B O 1
ATOM 2256 N N . ILE B 1 11 ? 10.492 -30.719 -11.039 1 96.94 11 ILE B N 1
ATOM 2257 C CA . ILE B 1 11 ? 10.562 -29.422 -11.711 1 96.94 11 ILE B CA 1
ATOM 2258 C C . ILE B 1 11 ? 9.297 -29.188 -12.531 1 96.94 11 ILE B C 1
ATOM 2260 O O . ILE B 1 11 ? 8.93 -30.031 -13.359 1 96.94 11 ILE B O 1
ATOM 2264 N N . TRP B 1 12 ? 8.586 -28.109 -12.273 1 96.69 12 TRP B N 1
ATOM 2265 C CA . TRP B 1 12 ? 7.414 -27.812 -13.086 1 96.69 12 TRP B CA 1
ATOM 2266 C C . TRP B 1 12 ? 7.715 -26.688 -14.07 1 96.69 12 TRP B C 1
ATOM 2268 O O . TRP B 1 12 ? 7.008 -26.516 -15.07 1 96.69 12 TRP B O 1
ATOM 2278 N N . ALA B 1 13 ? 8.773 -25.906 -13.828 1 97.25 13 ALA B N 1
ATOM 2279 C CA . ALA B 1 13 ? 9.219 -24.891 -14.766 1 97.25 13 ALA B CA 1
ATOM 2280 C C . ALA B 1 13 ? 10.734 -24.906 -14.93 1 97.25 13 ALA B C 1
ATOM 2282 O O . ALA B 1 13 ? 11.477 -24.859 -13.945 1 97.25 13 ALA B O 1
ATOM 2283 N N . TYR B 1 14 ? 11.148 -25.016 -16.141 1 96.81 14 TYR B N 1
ATOM 2284 C CA . TYR B 1 14 ? 12.562 -25.047 -16.5 1 96.81 14 TYR B CA 1
ATOM 2285 C C . TYR B 1 14 ? 12.906 -23.891 -17.438 1 96.81 14 TYR B C 1
ATOM 2287 O O . TYR B 1 14 ? 12.359 -23.781 -18.547 1 96.81 14 TYR B O 1
ATOM 2295 N N . LEU B 1 15 ? 13.75 -23 -16.969 1 96.5 15 LEU B N 1
ATOM 2296 C CA . LEU B 1 15 ? 14.195 -21.844 -17.734 1 96.5 15 LEU B CA 1
ATOM 2297 C C . LEU B 1 15 ? 15.703 -21.859 -17.938 1 96.5 15 LEU B C 1
ATOM 2299 O O . LEU B 1 15 ? 16.469 -21.859 -16.969 1 96.5 15 LEU B O 1
ATOM 2303 N N . LYS B 1 16 ? 16.125 -21.844 -19.172 1 96.75 16 LYS B N 1
ATOM 2304 C CA . LYS B 1 16 ? 17.531 -21.812 -19.531 1 96.75 16 LYS B CA 1
ATOM 2305 C C . LYS B 1 16 ? 17.828 -20.703 -20.531 1 96.75 16 LYS B C 1
ATOM 2307 O O . LYS B 1 16 ? 17.266 -20.688 -21.625 1 96.75 16 LYS B O 1
ATOM 2312 N N . ASN B 1 17 ? 18.719 -19.797 -20.109 1 96.31 17 ASN B N 1
ATOM 2313 C CA . ASN B 1 17 ? 19.172 -18.688 -20.969 1 96.31 17 ASN B CA 1
ATOM 2314 C C . ASN B 1 17 ? 17.984 -17.922 -21.547 1 96.31 17 ASN B C 1
ATOM 2316 O O . ASN B 1 17 ? 17.906 -17.703 -22.766 1 96.31 17 ASN B O 1
ATOM 2320 N N . ILE B 1 18 ? 17.109 -17.531 -20.703 1 95.81 18 ILE B N 1
ATOM 2321 C CA . ILE B 1 18 ? 15.875 -16.859 -21.141 1 95.81 18 ILE B CA 1
ATOM 2322 C C . ILE B 1 18 ? 16.109 -15.359 -21.234 1 95.81 18 ILE B C 1
ATOM 2324 O O . ILE B 1 18 ? 16.641 -14.75 -20.297 1 95.81 18 ILE B O 1
ATOM 2328 N N . ASN B 1 19 ? 15.773 -14.828 -22.344 1 95.81 19 ASN B N 1
ATOM 2329 C CA . ASN B 1 19 ? 15.812 -13.391 -22.594 1 95.81 19 ASN B CA 1
ATOM 2330 C C . ASN B 1 19 ? 14.445 -12.867 -23.031 1 95.81 19 ASN B C 1
ATOM 2332 O O . ASN B 1 19 ? 13.742 -13.516 -23.812 1 95.81 19 ASN B O 1
ATOM 2336 N N . VAL B 1 20 ? 14.016 -11.766 -22.453 1 95.75 20 VAL B N 1
ATOM 2337 C CA . VAL B 1 20 ? 12.742 -11.164 -22.828 1 95.75 20 VAL B CA 1
ATOM 2338 C C . VAL B 1 20 ? 12.953 -9.703 -23.219 1 95.75 20 VAL B C 1
ATOM 2340 O O . VAL B 1 20 ? 13.617 -8.953 -22.5 1 95.75 20 VAL B O 1
ATOM 2343 N N . TYR B 1 21 ? 12.398 -9.383 -24.328 1 93.31 21 TYR B N 1
ATOM 2344 C CA . TYR B 1 21 ? 12.43 -8.008 -24.812 1 93.31 21 TYR B CA 1
ATOM 2345 C C . TYR B 1 21 ? 11.016 -7.438 -24.906 1 93.31 21 TYR B C 1
ATOM 2347 O O . TYR B 1 21 ? 10.078 -8.133 -25.297 1 93.31 21 TYR B O 1
ATOM 2355 N N . ILE B 1 22 ? 10.852 -6.211 -24.469 1 90.31 22 ILE B N 1
ATOM 2356 C CA . ILE B 1 22 ? 9.625 -5.457 -24.688 1 90.31 22 ILE B CA 1
ATOM 2357 C C . ILE B 1 22 ? 9.945 -4.117 -25.344 1 90.31 22 ILE B C 1
ATOM 2359 O O . ILE B 1 22 ? 10.719 -3.32 -24.812 1 90.31 22 ILE B O 1
ATOM 2363 N N . ASP B 1 23 ? 9.273 -3.768 -26.422 1 88.81 23 ASP B N 1
ATOM 2364 C CA . ASP B 1 23 ? 9.492 -2.537 -27.188 1 88.81 23 ASP B CA 1
ATOM 2365 C C . ASP B 1 23 ? 10.984 -2.262 -27.359 1 88.81 23 ASP B C 1
ATOM 2367 O O . ASP B 1 23 ? 11.461 -1.165 -27.062 1 88.81 23 ASP B O 1
ATOM 2371 N N . GLN B 1 24 ? 11.836 -3.215 -27.625 1 89.38 24 GLN B N 1
ATOM 2372 C CA . GLN B 1 24 ? 13.258 -3.137 -27.953 1 89.38 24 GLN B CA 1
ATOM 2373 C C . GLN B 1 24 ? 14.117 -3.043 -26.703 1 89.38 24 GLN B C 1
ATOM 2375 O O . GLN B 1 24 ? 15.344 -3.006 -26.781 1 89.38 24 GLN B O 1
ATOM 2380 N N . ASN B 1 25 ? 13.5 -2.938 -25.609 1 92.19 25 ASN B N 1
ATOM 2381 C CA . ASN B 1 25 ? 14.234 -2.924 -24.359 1 92.19 25 ASN B CA 1
ATOM 2382 C C . ASN B 1 25 ? 14.359 -4.324 -23.766 1 92.19 25 ASN B C 1
ATOM 2384 O O . ASN B 1 25 ? 13.375 -5.062 -23.688 1 92.19 25 ASN B O 1
ATOM 2388 N N . LYS B 1 26 ? 15.625 -4.75 -23.516 1 93.69 26 LYS B N 1
ATOM 2389 C CA . LYS B 1 26 ? 15.828 -6.031 -22.844 1 93.69 26 LYS B CA 1
ATOM 2390 C C . LYS B 1 26 ? 15.406 -5.961 -21.391 1 93.69 26 LYS B C 1
ATOM 2392 O O . LYS B 1 26 ? 16.078 -5.32 -20.578 1 93.69 26 LYS B O 1
ATOM 2397 N N . ILE B 1 27 ? 14.289 -6.629 -20.953 1 96.56 27 ILE B N 1
ATOM 2398 C CA . ILE B 1 27 ? 13.719 -6.543 -19.625 1 96.56 27 ILE B CA 1
ATOM 2399 C C . ILE B 1 27 ? 14.289 -7.652 -18.734 1 96.56 27 ILE B C 1
ATOM 2401 O O . ILE B 1 27 ? 14.578 -7.434 -17.562 1 96.56 27 ILE B O 1
ATOM 2405 N N . LEU B 1 28 ? 14.406 -8.852 -19.281 1 97.25 28 LEU B N 1
ATOM 2406 C CA . LEU B 1 28 ? 15.047 -9.984 -18.609 1 97.25 28 LEU B CA 1
ATOM 2407 C C . LEU B 1 28 ? 16.219 -10.5 -19.422 1 97.25 28 LEU B C 1
ATOM 2409 O O . LEU B 1 28 ? 16.141 -10.578 -20.656 1 97.25 28 LEU B O 1
ATOM 2413 N N . SER B 1 29 ? 17.297 -10.805 -18.734 1 96.25 29 SER B N 1
ATOM 2414 C CA . SER B 1 29 ? 18.531 -11.203 -19.406 1 96.25 29 SER B CA 1
ATOM 2415 C C . SER B 1 29 ? 19.125 -12.453 -18.766 1 96.25 29 SER B C 1
ATOM 2417 O O . SER B 1 29 ? 19.453 -12.453 -17.578 1 96.25 29 SER B O 1
ATOM 2419 N N . ASP B 1 30 ? 19.234 -13.461 -19.625 1 95.56 30 ASP B N 1
ATOM 2420 C CA . ASP B 1 30 ? 19.969 -14.672 -19.266 1 95.56 30 ASP B CA 1
ATOM 2421 C C . ASP B 1 30 ? 19.406 -15.297 -17.984 1 95.56 30 ASP B C 1
ATOM 2423 O O . ASP B 1 30 ? 20.141 -15.523 -17.031 1 95.56 30 ASP B O 1
ATOM 2427 N N . ILE B 1 31 ? 18.141 -15.469 -17.984 1 97.19 31 ILE B N 1
ATOM 2428 C CA . ILE B 1 31 ? 17.484 -16.062 -16.828 1 97.19 31 ILE B CA 1
ATOM 2429 C C . ILE B 1 31 ? 17.656 -17.578 -16.859 1 97.19 31 ILE B C 1
ATOM 2431 O O . ILE B 1 31 ? 17.266 -18.234 -17.844 1 97.19 31 ILE B O 1
ATOM 2435 N N . ASN B 1 32 ? 18.281 -18.125 -15.93 1 97.38 32 ASN B N 1
ATOM 2436 C CA . ASN B 1 32 ? 18.453 -19.547 -15.688 1 97.38 32 ASN B CA 1
ATOM 2437 C C . ASN B 1 32 ? 17.859 -19.953 -14.336 1 97.38 32 ASN B C 1
ATOM 2439 O O . ASN B 1 32 ? 18.375 -19.578 -13.289 1 97.38 32 ASN B O 1
ATOM 2443 N N . LEU B 1 33 ? 16.812 -20.75 -14.398 1 97.12 33 LEU B N 1
ATOM 2444 C CA . LEU B 1 33 ? 16.094 -21.031 -13.156 1 97.12 33 LEU B CA 1
ATOM 2445 C C . LEU B 1 33 ? 15.258 -22.297 -13.297 1 97.12 33 LEU B C 1
ATOM 2447 O O . LEU B 1 33 ? 14.664 -22.547 -14.352 1 97.12 33 LEU B O 1
ATOM 2451 N N . ASN B 1 34 ? 15.234 -23.094 -12.258 1 97.81 34 ASN B N 1
ATOM 2452 C CA . ASN B 1 34 ? 14.305 -24.203 -12.117 1 97.81 34 ASN B CA 1
ATOM 2453 C C . ASN B 1 34 ? 13.336 -24 -10.961 1 97.81 34 ASN B C 1
ATOM 2455 O O . ASN B 1 34 ? 13.75 -23.625 -9.859 1 97.81 34 ASN B O 1
ATOM 2459 N N . LEU B 1 35 ? 12.125 -24.203 -11.227 1 97.94 35 LEU B N 1
ATOM 2460 C CA . LEU B 1 35 ? 11.109 -24.125 -10.188 1 97.94 35 LEU B CA 1
ATOM 2461 C C . LEU B 1 35 ? 10.516 -25.5 -9.898 1 97.94 35 LEU B C 1
ATOM 2463 O O . LEU B 1 35 ? 10.227 -26.25 -10.82 1 97.94 35 LEU B O 1
ATOM 2467 N N . ARG B 1 36 ? 10.344 -25.812 -8.625 1 97.75 36 ARG B N 1
ATOM 2468 C CA . ARG B 1 36 ? 9.945 -27.156 -8.227 1 97.75 36 ARG B CA 1
ATOM 2469 C C . ARG B 1 36 ? 8.688 -27.109 -7.363 1 97.75 36 ARG B C 1
ATOM 2471 O O . ARG B 1 36 ? 8.406 -26.109 -6.711 1 97.75 36 ARG B O 1
ATOM 2478 N N . TYR B 1 37 ? 7.914 -28.234 -7.43 1 96.62 37 TYR B N 1
ATOM 2479 C CA . TYR B 1 37 ? 6.824 -28.406 -6.473 1 96.62 37 TYR B CA 1
ATOM 2480 C C . TYR B 1 37 ? 7.348 -28.406 -5.043 1 96.62 37 TYR B C 1
ATOM 2482 O O . TYR B 1 37 ? 8.445 -28.891 -4.777 1 96.62 37 TYR B O 1
ATOM 2490 N N . GLY B 1 38 ? 6.539 -27.766 -4.141 1 96.31 38 GLY B N 1
ATOM 2491 C CA . GLY B 1 38 ? 6.945 -27.688 -2.744 1 96.31 38 GLY B CA 1
ATOM 2492 C C . GLY B 1 38 ? 7.613 -26.375 -2.396 1 96.31 38 GLY B C 1
ATOM 2493 O O . GLY B 1 38 ? 7.777 -26.047 -1.22 1 96.31 38 GLY B O 1
ATOM 2494 N N . GLU B 1 39 ? 7.965 -25.672 -3.43 1 97.88 39 GLU B N 1
ATOM 2495 C CA . GLU B 1 39 ? 8.586 -24.375 -3.205 1 97.88 39 GLU B CA 1
ATOM 2496 C C . GLU B 1 39 ? 7.543 -23.266 -3.139 1 97.88 39 GLU B C 1
ATOM 2498 O O . GLU B 1 39 ? 6.617 -23.219 -3.953 1 97.88 39 GLU B O 1
ATOM 2503 N N . ASN B 1 40 ? 7.609 -22.484 -2.127 1 98.25 40 ASN B N 1
ATOM 2504 C CA . ASN B 1 40 ? 6.914 -21.203 -2.027 1 98.25 40 ASN B CA 1
ATOM 2505 C C . ASN B 1 40 ? 7.875 -20.031 -2.184 1 98.25 40 ASN B C 1
ATOM 2507 O O . ASN B 1 40 ? 8.656 -19.734 -1.275 1 98.25 40 ASN B O 1
ATOM 2511 N N . ILE B 1 41 ? 7.762 -19.375 -3.301 1 98.62 41 ILE B N 1
ATOM 2512 C CA . ILE B 1 41 ? 8.867 -18.562 -3.799 1 98.62 41 ILE B CA 1
ATOM 2513 C C . ILE B 1 41 ? 8.484 -17.094 -3.729 1 98.62 41 ILE B C 1
ATOM 2515 O O . ILE B 1 41 ? 7.414 -16.688 -4.191 1 98.62 41 ILE B O 1
ATOM 2519 N N . LEU B 1 42 ? 9.336 -16.312 -3.146 1 98.38 42 LEU B N 1
ATOM 2520 C CA . LEU B 1 42 ? 9.266 -14.859 -3.162 1 98.38 42 LEU B CA 1
ATOM 2521 C C . LEU B 1 42 ? 10.234 -14.281 -4.184 1 98.38 42 LEU B C 1
ATOM 2523 O O . LEU B 1 42 ? 11.406 -14.656 -4.219 1 98.38 42 LEU B O 1
ATOM 2527 N N . ILE B 1 43 ? 9.758 -13.469 -5.031 1 97.88 43 ILE B N 1
ATOM 2528 C CA . ILE B 1 43 ? 10.594 -12.695 -5.938 1 97.88 43 ILE B CA 1
ATOM 2529 C C . ILE B 1 43 ? 10.711 -11.258 -5.434 1 97.88 43 ILE B C 1
ATOM 2531 O O . ILE B 1 43 ? 9.703 -10.57 -5.27 1 97.88 43 ILE B O 1
ATOM 2535 N N . LEU B 1 44 ? 11.93 -10.805 -5.184 1 96.38 44 LEU B N 1
ATOM 2536 C CA . LEU B 1 44 ? 12.195 -9.461 -4.68 1 96.38 44 LEU B CA 1
ATOM 2537 C C . LEU B 1 44 ? 13.117 -8.695 -5.629 1 96.38 44 LEU B C 1
ATOM 2539 O O . LEU B 1 44 ? 13.984 -9.289 -6.27 1 96.38 44 LEU B O 1
ATOM 2543 N N . GLY B 1 45 ? 12.992 -7.473 -5.684 1 94.38 45 GLY B N 1
ATOM 2544 C CA . GLY B 1 45 ? 13.789 -6.582 -6.508 1 94.38 45 GLY B CA 1
ATOM 2545 C C . GLY B 1 45 ? 13.219 -5.18 -6.605 1 94.38 45 GLY B C 1
ATOM 2546 O O . GLY B 1 45 ? 12.047 -4.957 -6.273 1 94.38 45 GLY B O 1
ATOM 2547 N N . PRO B 1 46 ? 14.031 -4.27 -7.012 1 92 46 PRO B N 1
ATOM 2548 C CA . PRO B 1 46 ? 13.547 -2.895 -7.16 1 92 46 PRO B CA 1
ATOM 2549 C C . PRO B 1 46 ? 12.492 -2.756 -8.258 1 92 46 PRO B C 1
ATOM 2551 O O . PRO B 1 46 ? 12.289 -3.689 -9.039 1 92 46 PRO B O 1
ATOM 2554 N N . ASN B 1 47 ? 11.812 -1.645 -8.195 1 87.69 47 ASN B N 1
ATOM 2555 C CA . ASN B 1 47 ? 10.852 -1.362 -9.258 1 87.69 47 ASN B CA 1
ATOM 2556 C C . ASN B 1 47 ? 11.516 -1.373 -10.633 1 87.69 47 ASN B C 1
ATOM 2558 O O . ASN B 1 47 ? 12.625 -0.86 -10.797 1 87.69 47 ASN B O 1
ATOM 2562 N N . GLY B 1 48 ? 10.906 -1.966 -11.531 1 89.31 48 GLY B N 1
ATOM 2563 C CA . GLY B 1 48 ? 11.422 -2.004 -12.891 1 89.31 48 GLY B CA 1
ATOM 2564 C C . GLY B 1 48 ? 12.453 -3.096 -13.109 1 89.31 48 GLY B C 1
ATOM 2565 O O . GLY B 1 48 ? 13.07 -3.17 -14.172 1 89.31 48 GLY B O 1
ATOM 2566 N N . SER B 1 49 ? 12.609 -3.932 -12.195 1 94.25 49 SER B N 1
ATOM 2567 C CA . SER B 1 49 ? 13.672 -4.93 -12.281 1 94.25 49 SER B CA 1
ATOM 2568 C C . SER B 1 49 ? 13.25 -6.109 -13.148 1 94.25 49 SER B C 1
ATOM 2570 O O . SER B 1 49 ? 14.07 -6.965 -13.484 1 94.25 49 SER B O 1
ATOM 2572 N N . GLY B 1 50 ? 11.977 -6.23 -13.5 1 95.06 50 GLY B N 1
ATOM 2573 C CA . GLY B 1 50 ? 11.523 -7.301 -14.375 1 95.06 50 GLY B CA 1
ATOM 2574 C C . GLY B 1 50 ? 10.68 -8.336 -13.656 1 95.06 50 GLY B C 1
ATOM 2575 O O . GLY B 1 50 ? 10.32 -9.359 -14.242 1 95.06 50 GLY B O 1
ATOM 2576 N N . LYS B 1 51 ? 10.32 -8.125 -12.391 1 95.81 51 LYS B N 1
ATOM 2577 C CA . LYS B 1 51 ? 9.594 -9.086 -11.578 1 95.81 51 LYS B CA 1
ATOM 2578 C C . LYS B 1 51 ? 8.258 -9.461 -12.219 1 95.81 51 LYS B C 1
ATOM 2580 O O . LYS B 1 51 ? 7.957 -10.648 -12.391 1 95.81 51 LYS B O 1
ATOM 2585 N N . SER B 1 52 ? 7.461 -8.406 -12.648 1 94.62 52 SER B N 1
ATOM 2586 C CA . SER B 1 52 ? 6.164 -8.656 -13.273 1 94.62 52 SER B CA 1
ATOM 2587 C C . SER B 1 52 ? 6.328 -9.375 -14.609 1 94.62 52 SER B C 1
ATOM 2589 O O . SER B 1 52 ? 5.539 -10.258 -14.945 1 94.62 52 SER B O 1
ATOM 2591 N N . THR B 1 53 ? 7.336 -9 -15.367 1 95.06 53 THR B N 1
ATOM 2592 C CA . THR B 1 53 ? 7.617 -9.656 -16.641 1 95.06 53 THR B CA 1
ATOM 2593 C C . THR B 1 53 ? 7.945 -11.133 -16.422 1 95.06 53 THR B C 1
ATOM 2595 O O . THR B 1 53 ? 7.465 -11.992 -17.172 1 95.06 53 THR B O 1
ATOM 2598 N N . PHE B 1 54 ? 8.688 -11.367 -15.414 1 96.75 54 PHE B N 1
ATOM 2599 C CA . PHE B 1 54 ? 9.023 -12.75 -15.094 1 96.75 54 PHE B CA 1
ATOM 2600 C C . PHE B 1 54 ? 7.77 -13.555 -14.781 1 96.75 54 PHE B C 1
ATOM 2602 O O . PHE B 1 54 ? 7.602 -14.664 -15.281 1 96.75 54 PHE B O 1
ATOM 2609 N N . LEU B 1 55 ? 6.895 -13.008 -13.961 1 97.06 55 LEU B N 1
ATOM 2610 C CA . LEU B 1 55 ? 5.656 -13.703 -13.609 1 97.06 55 LEU B CA 1
ATOM 2611 C C . LEU B 1 55 ? 4.816 -13.969 -14.852 1 97.06 55 LEU B C 1
ATOM 2613 O O . LEU B 1 55 ? 4.219 -15.039 -14.984 1 97.06 55 LEU B O 1
ATOM 2617 N N . LYS B 1 56 ? 4.789 -13.078 -15.742 1 94.69 56 LYS B N 1
ATOM 2618 C CA . LYS B 1 56 ? 3.977 -13.203 -16.953 1 94.69 56 LYS B CA 1
ATOM 2619 C C . LYS B 1 56 ? 4.523 -14.289 -17.875 1 94.69 56 LYS B C 1
ATOM 2621 O O . LYS B 1 56 ? 3.789 -14.852 -18.688 1 94.69 56 LYS B O 1
ATOM 2626 N N . LEU B 1 57 ? 5.82 -14.586 -17.781 1 93.75 57 LEU B N 1
ATOM 2627 C CA . LEU B 1 57 ? 6.402 -15.711 -18.5 1 93.75 57 LEU B CA 1
ATOM 2628 C C . LEU B 1 57 ? 5.77 -17.031 -18.047 1 93.75 57 LEU B C 1
ATOM 2630 O O . LEU B 1 57 ? 5.516 -17.906 -18.875 1 93.75 57 LEU B O 1
ATOM 2634 N N . LEU B 1 58 ? 5.449 -17.078 -16.797 1 94.31 58 LEU B N 1
ATOM 2635 C CA . LEU B 1 58 ? 5.023 -18.344 -16.203 1 94.31 58 LEU B CA 1
ATOM 2636 C C . LEU B 1 58 ? 3.6 -18.688 -16.625 1 94.31 58 LEU B C 1
ATOM 2638 O O . LEU B 1 58 ? 3.203 -19.859 -16.578 1 94.31 58 LEU B O 1
ATOM 2642 N N . ASN B 1 59 ? 2.865 -17.719 -16.969 1 88.5 59 ASN B N 1
ATOM 2643 C CA . ASN B 1 59 ? 1.523 -18.016 -17.453 1 88.5 59 ASN B CA 1
ATOM 2644 C C . ASN B 1 59 ? 1.429 -17.859 -18.969 1 88.5 59 ASN B C 1
ATOM 2646 O O . ASN B 1 59 ? 0.332 -17.859 -19.531 1 88.5 59 ASN B O 1
ATOM 2650 N N . ARG B 1 60 ? 2.572 -17.531 -19.578 1 90.31 60 ARG B N 1
ATOM 2651 C CA . ARG B 1 60 ? 2.729 -17.469 -21.031 1 90.31 60 ARG B CA 1
ATOM 2652 C C . ARG B 1 60 ? 1.979 -16.266 -21.594 1 90.31 60 ARG B C 1
ATOM 2654 O O . ARG B 1 60 ? 1.458 -16.328 -22.719 1 90.31 60 ARG B O 1
ATOM 2661 N N . SER B 1 61 ? 1.764 -15.289 -20.812 1 87.94 61 SER B N 1
ATOM 2662 C CA . SER B 1 61 ? 1.271 -14.023 -21.344 1 87.94 61 SER B CA 1
ATOM 2663 C C . SER B 1 61 ? 2.348 -13.297 -22.141 1 87.94 61 SER B C 1
ATOM 2665 O O . SER B 1 61 ? 2.041 -12.445 -22.984 1 87.94 61 SER B O 1
ATOM 2667 N N . ILE B 1 62 ? 3.561 -13.617 -21.797 1 89.12 62 ILE B N 1
ATOM 2668 C CA . ILE B 1 62 ? 4.727 -13.117 -22.516 1 89.12 62 ILE B CA 1
ATOM 2669 C C . ILE B 1 62 ? 5.617 -14.289 -22.938 1 89.12 62 ILE B C 1
ATOM 2671 O O . ILE B 1 62 ? 5.746 -15.266 -22.203 1 89.12 62 ILE B O 1
ATOM 2675 N N . TYR B 1 63 ? 6.219 -14.141 -24.062 1 88.88 63 TYR B N 1
ATOM 2676 C CA . TYR B 1 63 ? 7.094 -15.18 -24.578 1 88.88 63 TYR B CA 1
ATOM 2677 C C . TYR B 1 63 ? 8.531 -14.688 -24.672 1 88.88 63 TYR B C 1
ATOM 2679 O O . TYR B 1 63 ? 8.781 -13.539 -25.047 1 88.88 63 TYR B O 1
ATOM 2687 N N . PRO B 1 64 ? 9.414 -15.516 -24.312 1 89.19 64 PRO B N 1
ATOM 2688 C CA . PRO B 1 64 ? 10.828 -15.156 -24.438 1 89.19 64 PRO B CA 1
ATOM 2689 C C . PRO B 1 64 ? 11.344 -15.305 -25.875 1 89.19 64 PRO B C 1
ATOM 2691 O O . PRO B 1 64 ? 10.672 -15.914 -26.719 1 89.19 64 PRO B O 1
ATOM 2694 N N . ILE B 1 65 ? 12.469 -14.609 -26.062 1 86 65 ILE B N 1
ATOM 2695 C CA . ILE B 1 65 ? 13.156 -14.836 -27.312 1 86 65 ILE B CA 1
ATOM 2696 C C . ILE B 1 65 ? 13.875 -16.172 -27.281 1 86 65 ILE B C 1
ATOM 2698 O O . ILE B 1 65 ? 14.531 -16.516 -26.281 1 86 65 ILE B O 1
ATOM 2702 N N . THR B 1 66 ? 13.633 -16.875 -28.312 1 80.44 66 THR B N 1
ATOM 2703 C CA . THR B 1 66 ? 14.227 -18.203 -28.375 1 80.44 66 THR B CA 1
ATOM 2704 C C . THR B 1 66 ? 15.523 -18.188 -29.188 1 80.44 66 THR B C 1
ATOM 2706 O O . THR B 1 66 ? 15.562 -17.609 -30.266 1 80.44 66 THR B O 1
ATOM 2709 N N . THR B 1 67 ? 16.531 -18.469 -28.469 1 83.75 67 THR B N 1
ATOM 2710 C CA . THR B 1 67 ? 17.781 -18.719 -29.156 1 83.75 67 THR B CA 1
ATOM 2711 C C . THR B 1 67 ? 18.141 -20.203 -29.109 1 83.75 67 THR B C 1
ATOM 2713 O O . THR B 1 67 ? 17.453 -21 -28.453 1 83.75 67 THR B O 1
ATOM 2716 N N . LYS B 1 68 ? 19.234 -20.594 -29.875 1 85.69 68 LYS B N 1
ATOM 2717 C CA . LYS B 1 68 ? 19.625 -21.984 -29.969 1 85.69 68 LYS B CA 1
ATOM 2718 C C . LYS B 1 68 ? 19.938 -22.578 -28.594 1 85.69 68 LYS B C 1
ATOM 2720 O O . LYS B 1 68 ? 19.641 -23.75 -28.344 1 85.69 68 LYS B O 1
ATOM 2725 N N . ASP B 1 69 ? 20.344 -21.781 -27.719 1 91.19 69 ASP B N 1
ATOM 2726 C CA . ASP B 1 69 ? 20.781 -22.297 -26.422 1 91.19 69 ASP B CA 1
ATOM 2727 C C . ASP B 1 69 ? 19.734 -22.047 -25.344 1 91.19 69 ASP B C 1
ATOM 2729 O O . ASP B 1 69 ? 19.953 -22.344 -24.172 1 91.19 69 ASP B O 1
ATOM 2733 N N . SER B 1 70 ? 18.594 -21.562 -25.781 1 92.94 70 SER B N 1
ATOM 2734 C CA . SER B 1 70 ? 17.547 -21.25 -24.812 1 92.94 70 SER B CA 1
ATOM 2735 C C . SER B 1 70 ? 16.531 -22.391 -24.719 1 92.94 70 SER B C 1
ATOM 2737 O O . SER B 1 70 ? 16.312 -23.109 -25.688 1 92.94 70 SER B O 1
ATOM 2739 N N . SER B 1 71 ? 16.016 -22.656 -23.516 1 94.38 71 SER B N 1
ATOM 2740 C CA . SER B 1 71 ? 14.953 -23.625 -23.297 1 94.38 71 SER B CA 1
ATOM 2741 C C . SER B 1 71 ? 13.992 -23.156 -22.203 1 94.38 71 SER B C 1
ATOM 2743 O O . SER B 1 71 ? 14.422 -22.688 -21.156 1 94.38 71 SER B O 1
ATOM 2745 N N . PHE B 1 72 ? 12.781 -23.172 -22.531 1 94.5 72 PHE B N 1
ATOM 2746 C CA . PHE B 1 72 ? 11.727 -22.828 -21.594 1 94.5 72 PHE B CA 1
ATOM 2747 C C . PHE B 1 72 ? 10.633 -23.906 -21.594 1 94.5 72 PHE B C 1
ATOM 2749 O O . PHE B 1 72 ? 9.914 -24.062 -22.578 1 94.5 72 PHE B O 1
ATOM 2756 N N . LYS B 1 73 ? 10.555 -24.641 -20.5 1 95.12 73 LYS B N 1
ATOM 2757 C CA . LYS B 1 73 ? 9.578 -25.719 -20.391 1 95.12 73 LYS B CA 1
ATOM 2758 C C . LYS B 1 73 ? 8.68 -25.516 -19.172 1 95.12 73 LYS B C 1
ATOM 2760 O O . LYS B 1 73 ? 9.164 -25.234 -18.078 1 95.12 73 LYS B O 1
ATOM 2765 N N . LEU B 1 74 ? 7.441 -25.594 -19.375 1 95.69 74 LEU B N 1
ATOM 2766 C CA . LEU B 1 74 ? 6.453 -25.672 -18.297 1 95.69 74 LEU B CA 1
ATOM 2767 C C . LEU B 1 74 ? 5.805 -27.047 -18.25 1 95.69 74 LEU B C 1
ATOM 2769 O O . LEU B 1 74 ? 5.281 -27.531 -19.266 1 95.69 74 LEU B O 1
ATOM 2773 N N . PHE B 1 75 ? 5.934 -27.625 -17.094 1 95.56 75 PHE B N 1
ATOM 2774 C CA . PHE B 1 75 ? 5.414 -28.984 -16.922 1 95.56 75 PHE B CA 1
ATOM 2775 C C . PHE B 1 75 ? 5.977 -29.922 -17.984 1 95.56 75 PHE B C 1
ATOM 2777 O O . PHE B 1 75 ? 5.227 -30.672 -18.609 1 95.56 75 PHE B O 1
ATOM 2784 N N . ASN B 1 76 ? 7.215 -29.734 -18.25 1 93.62 76 ASN B N 1
ATOM 2785 C CA . ASN B 1 76 ? 8.023 -30.562 -19.141 1 93.62 76 ASN B CA 1
ATOM 2786 C C . ASN B 1 76 ? 7.613 -30.375 -20.594 1 93.62 76 ASN B C 1
ATOM 2788 O O . ASN B 1 76 ? 7.844 -31.266 -21.422 1 93.62 76 ASN B O 1
ATOM 2792 N N . LYS B 1 77 ? 6.945 -29.328 -20.891 1 94.12 77 LYS B N 1
ATOM 2793 C CA . LYS B 1 77 ? 6.531 -29.047 -22.266 1 94.12 77 LYS B CA 1
ATOM 2794 C C . LYS B 1 77 ? 7.023 -27.672 -22.719 1 94.12 77 LYS B C 1
ATOM 2796 O O . LYS B 1 77 ? 6.902 -26.688 -21.984 1 94.12 77 LYS B O 1
ATOM 2801 N N . GLU B 1 78 ? 7.496 -27.594 -23.844 1 90.12 78 GLU B N 1
ATOM 2802 C CA . GLU B 1 78 ? 7.926 -26.328 -24.422 1 90.12 78 GLU B CA 1
ATOM 2803 C C . GLU B 1 78 ? 6.738 -25.531 -24.938 1 90.12 78 GLU B C 1
ATOM 2805 O O . GLU B 1 78 ? 6.727 -24.297 -24.875 1 90.12 78 GLU B O 1
ATOM 2810 N N . ASN B 1 79 ? 5.812 -26.281 -25.469 1 88.5 79 ASN B N 1
ATOM 2811 C CA . ASN B 1 79 ? 4.594 -25.672 -26 1 88.5 79 ASN B CA 1
ATOM 2812 C C . ASN B 1 79 ? 3.35 -26.234 -25.312 1 88.5 79 ASN B C 1
ATOM 2814 O O . ASN B 1 79 ? 2.727 -27.172 -25.828 1 88.5 79 ASN B O 1
ATOM 2818 N N . ILE B 1 80 ? 3.027 -25.703 -24.266 1 89.31 80 ILE B N 1
ATOM 2819 C CA . ILE B 1 80 ? 1.849 -26.172 -23.547 1 89.31 80 ILE B CA 1
ATOM 2820 C C . ILE B 1 80 ? 0.623 -25.375 -24 1 89.31 80 ILE B C 1
ATOM 2822 O O . ILE B 1 80 ? 0.709 -24.172 -24.234 1 89.31 80 ILE B O 1
ATOM 2826 N N . ASN B 1 81 ? -0.479 -26.125 -24.078 1 90.25 81 ASN B N 1
ATOM 2827 C CA . ASN B 1 81 ? -1.758 -25.5 -24.375 1 90.25 81 ASN B CA 1
ATOM 2828 C C . ASN B 1 81 ? -2.197 -24.547 -23.266 1 90.25 81 ASN B C 1
ATOM 2830 O O . ASN B 1 81 ? -2.125 -24.891 -22.094 1 90.25 81 ASN B O 1
ATOM 2834 N N . ILE B 1 82 ? -2.664 -23.406 -23.672 1 87.19 82 ILE B N 1
ATOM 2835 C CA . ILE B 1 82 ? -3.018 -22.344 -22.719 1 87.19 82 ILE B CA 1
ATOM 2836 C C . ILE B 1 82 ? -4.16 -22.828 -21.828 1 87.19 82 ILE B C 1
ATOM 2838 O O . ILE B 1 82 ? -4.207 -22.5 -20.641 1 87.19 82 ILE B O 1
ATOM 2842 N N . TRP B 1 83 ? -5.008 -23.594 -22.328 1 88.12 83 TRP B N 1
ATOM 2843 C CA . TRP B 1 83 ? -6.137 -24.094 -21.547 1 88.12 83 TRP B CA 1
ATOM 2844 C C . TRP B 1 83 ? -5.664 -25.062 -20.453 1 88.12 83 TRP B C 1
ATOM 2846 O O . TRP B 1 83 ? -6.141 -25 -19.312 1 88.12 83 TRP B O 1
ATOM 2856 N N . ASP B 1 84 ? -4.766 -25.859 -20.875 1 91.25 84 ASP B N 1
ATOM 2857 C CA . ASP B 1 84 ? -4.195 -26.781 -19.891 1 91.25 84 ASP B CA 1
ATOM 2858 C C . ASP B 1 84 ? -3.398 -26.031 -18.828 1 91.25 84 ASP B C 1
ATOM 2860 O O . ASP B 1 84 ? -3.451 -26.375 -17.656 1 91.25 84 ASP B O 1
ATOM 2864 N N . LEU B 1 85 ? -2.713 -25.062 -19.328 1 92.88 85 LEU B N 1
ATOM 2865 C CA . LEU B 1 85 ? -1.895 -24.266 -18.422 1 92.88 85 LEU B CA 1
ATOM 2866 C C . LEU B 1 85 ? -2.762 -23.562 -17.391 1 92.88 85 LEU B C 1
ATOM 2868 O O . LEU B 1 85 ? -2.412 -23.516 -16.203 1 92.88 85 LEU B O 1
ATOM 2872 N N . ARG B 1 86 ? -3.873 -23.141 -17.766 1 89.69 86 ARG B N 1
ATOM 2873 C CA . ARG B 1 86 ? -4.777 -22.391 -16.906 1 89.69 86 ARG B CA 1
ATOM 2874 C C . ARG B 1 86 ? -5.344 -23.297 -15.805 1 89.69 86 ARG B C 1
ATOM 2876 O O . ARG B 1 86 ? -5.727 -22.797 -14.734 1 89.69 86 ARG B O 1
ATOM 2883 N N . LYS B 1 87 ? -5.402 -24.516 -16.047 1 93.38 87 LYS B N 1
ATOM 2884 C CA . LYS B 1 87 ? -5.891 -25.469 -15.055 1 93.38 87 LYS B CA 1
ATOM 2885 C C . LYS B 1 87 ? -4.82 -25.766 -14.008 1 93.38 87 LYS B C 1
ATOM 2887 O O . LYS B 1 87 ? -5.133 -26.219 -12.898 1 93.38 87 LYS B O 1
ATOM 2892 N N . LYS B 1 88 ? -3.613 -25.5 -14.398 1 94.88 88 LYS B N 1
ATOM 2893 C CA . LYS B 1 88 ? -2.5 -25.906 -13.547 1 94.88 88 LYS B CA 1
ATOM 2894 C C . LYS B 1 88 ? -1.934 -24.719 -12.781 1 94.88 88 LYS B C 1
ATOM 2896 O O . LYS B 1 88 ? -1.319 -24.891 -11.727 1 94.88 88 LYS B O 1
ATOM 2901 N N . ILE B 1 89 ? -2.061 -23.562 -13.391 1 96.56 89 ILE B N 1
ATOM 2902 C CA . ILE B 1 89 ? -1.506 -22.359 -12.781 1 96.56 89 ILE B CA 1
ATOM 2903 C C . ILE B 1 89 ? -2.598 -21.297 -12.648 1 96.56 89 ILE B C 1
ATOM 2905 O O . ILE B 1 89 ? -3.207 -20.906 -13.641 1 96.56 89 ILE B O 1
ATOM 2909 N N . GLY B 1 90 ? -2.875 -20.906 -11.398 1 96.69 90 GLY B N 1
ATOM 2910 C CA . GLY B 1 90 ? -3.664 -19.703 -11.164 1 96.69 90 GLY B CA 1
ATOM 2911 C C . GLY B 1 90 ? -2.83 -18.438 -11.141 1 96.69 90 GLY B C 1
ATOM 2912 O O . GLY B 1 90 ? -1.658 -18.469 -10.766 1 96.69 90 GLY B O 1
ATOM 2913 N N . PHE B 1 91 ? -3.48 -17.359 -11.531 1 95.38 91 PHE B N 1
ATOM 2914 C CA . PHE B 1 91 ? -2.699 -16.141 -11.586 1 95.38 91 PHE B CA 1
ATOM 2915 C C . PHE B 1 91 ? -3.523 -14.945 -11.094 1 95.38 91 PHE B C 1
ATOM 2917 O O . PHE B 1 91 ? -4.746 -14.93 -11.25 1 95.38 91 PHE B O 1
ATOM 2924 N N . LEU B 1 92 ? -2.83 -14.023 -10.461 1 95.69 92 LEU B N 1
ATOM 2925 C CA . LEU B 1 92 ? -3.357 -12.719 -10.094 1 95.69 92 LEU B CA 1
ATOM 2926 C C . LEU B 1 92 ? -2.393 -11.609 -10.5 1 95.69 92 LEU B C 1
ATOM 2928 O O . LEU B 1 92 ? -1.258 -11.562 -10.016 1 95.69 92 LEU B O 1
ATOM 2932 N N . PHE B 1 93 ? -2.852 -10.75 -11.422 1 92.12 93 PHE B N 1
ATOM 2933 C CA . PHE B 1 93 ? -2.082 -9.578 -11.812 1 92.12 93 PHE B CA 1
ATOM 2934 C C . PHE B 1 93 ? -2.822 -8.297 -11.438 1 92.12 93 PHE B C 1
ATOM 2936 O O . PHE B 1 93 ? -4.051 -8.297 -11.312 1 92.12 93 PHE B O 1
ATOM 2943 N N . LYS B 1 94 ? -2.053 -7.344 -11.25 1 82.88 94 LYS B N 1
ATOM 2944 C CA . LYS B 1 94 ? -2.598 -6.062 -10.812 1 82.88 94 LYS B CA 1
ATOM 2945 C C . LYS B 1 94 ? -3.609 -5.52 -11.82 1 82.88 94 LYS B C 1
ATOM 2947 O O . LYS B 1 94 ? -4.625 -4.941 -11.438 1 82.88 94 LYS B O 1
ATOM 2952 N N . GLU B 1 95 ? -3.451 -5.711 -13.031 1 87.38 95 GLU B N 1
ATOM 2953 C CA . GLU B 1 95 ? -4.254 -5.113 -14.094 1 87.38 95 GLU B CA 1
ATOM 2954 C C . GLU B 1 95 ? -5.57 -5.863 -14.281 1 87.38 95 GLU B C 1
ATOM 2956 O O . GLU B 1 95 ? -6.461 -5.398 -14.992 1 87.38 95 GLU B O 1
ATOM 2961 N N . MET B 1 96 ? -5.715 -6.949 -13.648 1 90.81 96 MET B N 1
ATOM 2962 C CA . MET B 1 96 ? -6.879 -7.801 -13.867 1 90.81 96 MET B CA 1
ATOM 2963 C C . MET B 1 96 ? -8.156 -7.105 -13.406 1 90.81 96 MET B C 1
ATOM 2965 O O . MET B 1 96 ? -9.227 -7.328 -13.969 1 90.81 96 MET B O 1
ATOM 2969 N N . GLU B 1 97 ? -8.031 -6.32 -12.391 1 91.5 97 GLU B N 1
ATOM 2970 C CA . GLU B 1 97 ? -9.203 -5.598 -11.891 1 91.5 97 GLU B CA 1
ATOM 2971 C C . GLU B 1 97 ? -9.812 -4.719 -12.984 1 91.5 97 GLU B C 1
ATOM 2973 O O . GLU B 1 97 ? -11.031 -4.602 -13.086 1 91.5 97 GLU B O 1
ATOM 2978 N N . GLN B 1 98 ? -8.992 -4.184 -13.773 1 91.19 98 GLN B N 1
ATOM 2979 C CA . GLN B 1 98 ? -9.438 -3.256 -14.805 1 91.19 98 GLN B CA 1
ATOM 2980 C C . GLN B 1 98 ? -10.062 -4 -15.977 1 91.19 98 GLN B C 1
ATOM 2982 O O . GLN B 1 98 ? -10.727 -3.395 -16.828 1 91.19 98 GLN B O 1
ATOM 2987 N N . ARG B 1 99 ? -9.875 -5.25 -16.031 1 91.88 99 ARG B N 1
ATOM 2988 C CA . ARG B 1 99 ? -10.398 -6.051 -17.141 1 91.88 99 ARG B CA 1
ATOM 2989 C C . ARG B 1 99 ? -11.875 -6.387 -16.922 1 91.88 99 ARG B C 1
ATOM 2991 O O . ARG B 1 99 ? -12.547 -6.859 -17.844 1 91.88 99 ARG B O 1
ATOM 2998 N N . VAL B 1 100 ? -12.344 -6.164 -15.75 1 93.75 100 VAL B N 1
ATOM 2999 C CA . VAL B 1 100 ? -13.742 -6.473 -15.445 1 93.75 100 VAL B CA 1
ATOM 3000 C C . VAL B 1 100 ? -14.617 -5.27 -15.781 1 93.75 100 VAL B C 1
ATOM 3002 O O . VAL B 1 100 ? -14.43 -4.184 -15.227 1 93.75 100 VAL B O 1
ATOM 3005 N N . ASN B 1 101 ? -15.602 -5.465 -16.594 1 93 101 ASN B N 1
ATOM 3006 C CA . ASN B 1 101 ? -16.484 -4.391 -17.031 1 93 101 ASN B CA 1
ATOM 3007 C C . ASN B 1 101 ? -17.484 -4.016 -15.961 1 93 101 ASN B C 1
ATOM 3009 O O . ASN B 1 101 ? -17.766 -4.805 -15.055 1 93 101 ASN B O 1
ATOM 3013 N N . ASN B 1 102 ? -18 -2.857 -16.141 1 92.75 102 ASN B N 1
ATOM 3014 C CA . ASN B 1 102 ? -19.109 -2.445 -15.273 1 92.75 102 ASN B CA 1
ATOM 3015 C C . ASN B 1 102 ? -20.312 -3.357 -15.438 1 92.75 102 ASN B C 1
ATOM 3017 O O . ASN B 1 102 ? -20.594 -3.832 -16.531 1 92.75 102 ASN B O 1
ATOM 3021 N N . GLY B 1 103 ? -21.016 -3.574 -14.352 1 93 103 GLY B N 1
ATOM 3022 C CA . GLY B 1 103 ? -22.25 -4.332 -14.406 1 93 103 GLY B CA 1
ATOM 3023 C C . GLY B 1 103 ? -22.047 -5.824 -14.234 1 93 103 GLY B C 1
ATOM 3024 O O . GLY B 1 103 ? -23.016 -6.586 -14.164 1 93 103 GLY B O 1
ATOM 3025 N N . VAL B 1 104 ? -20.859 -6.285 -14.164 1 94.56 104 VAL B N 1
ATOM 3026 C CA . VAL B 1 104 ? -20.578 -7.707 -14 1 94.56 104 VAL B CA 1
ATOM 3027 C C . VAL B 1 104 ? -20.625 -8.078 -12.516 1 94.56 104 VAL B C 1
ATOM 3029 O O . VAL B 1 104 ? -20.016 -7.402 -11.688 1 94.56 104 VAL B O 1
ATOM 3032 N N . THR B 1 105 ? -21.328 -9.133 -12.195 1 95.12 105 THR B N 1
ATOM 3033 C CA . THR B 1 105 ? -21.453 -9.555 -10.805 1 95.12 105 THR B CA 1
ATOM 3034 C C . THR B 1 105 ? -20.219 -10.344 -10.359 1 95.12 105 THR B C 1
ATOM 3036 O O . THR B 1 105 ? -19.469 -10.852 -11.195 1 95.12 1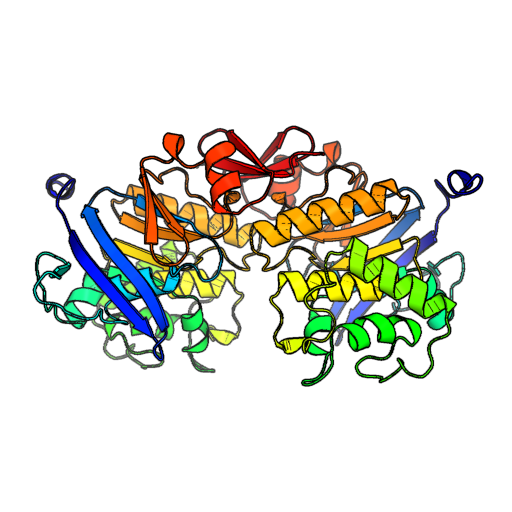05 THR B O 1
ATOM 3039 N N . LEU B 1 106 ? -20.094 -10.461 -9.062 1 95.88 106 LEU B N 1
ATOM 3040 C CA . LEU B 1 106 ? -18.984 -11.234 -8.508 1 95.88 106 LEU B CA 1
ATOM 3041 C C . LEU B 1 106 ? -19.078 -12.695 -8.914 1 95.88 106 LEU B C 1
ATOM 3043 O O . LEU B 1 106 ? -18.062 -13.328 -9.234 1 95.88 106 LEU B O 1
ATOM 3047 N N . TYR B 1 107 ? -20.234 -13.195 -8.867 1 94.81 107 TYR B N 1
ATOM 3048 C CA . TYR B 1 107 ? -20.453 -14.578 -9.281 1 94.81 107 TYR B CA 1
ATOM 3049 C C . TYR B 1 107 ? -19.953 -14.805 -10.703 1 94.81 107 TYR B C 1
ATOM 3051 O O . TYR B 1 107 ? -19.266 -15.797 -10.977 1 94.81 107 TYR B O 1
ATOM 3059 N N . ASP B 1 108 ? -20.281 -13.906 -11.57 1 94.19 108 ASP B N 1
ATOM 3060 C CA . ASP B 1 108 ? -19.875 -14.016 -12.969 1 94.19 108 ASP B CA 1
ATOM 3061 C C . ASP B 1 108 ? -18.359 -13.914 -13.109 1 94.19 108 ASP B C 1
ATOM 3063 O O . ASP B 1 108 ? -17.75 -14.609 -13.93 1 94.19 108 ASP B O 1
ATOM 3067 N N . VAL B 1 109 ? -17.766 -13.07 -12.328 1 95.19 109 VAL B N 1
ATOM 3068 C CA . VAL B 1 109 ? -16.328 -12.914 -12.367 1 95.19 109 VAL B CA 1
ATOM 3069 C C . VAL B 1 109 ? -15.656 -14.234 -11.984 1 95.19 109 VAL B C 1
ATOM 3071 O O . VAL B 1 109 ? -14.797 -14.742 -12.711 1 95.19 109 VAL B O 1
ATOM 3074 N N . ILE B 1 110 ? -16.078 -14.82 -10.898 1 95.56 110 ILE B N 1
ATOM 3075 C CA . ILE B 1 110 ? -15.477 -16.062 -10.422 1 95.56 110 ILE B CA 1
ATOM 3076 C C . ILE B 1 110 ? -15.734 -17.172 -11.43 1 95.56 110 ILE B C 1
ATOM 3078 O O . ILE B 1 110 ? -14.812 -17.922 -11.789 1 95.56 110 ILE B O 1
ATOM 3082 N N . SER B 1 111 ? -16.938 -17.25 -11.961 1 93.88 111 SER B N 1
ATOM 3083 C CA . SER B 1 111 ? -17.312 -18.312 -12.891 1 93.88 111 SER B CA 1
ATOM 3084 C C . SER B 1 111 ? -16.547 -18.172 -14.203 1 93.88 111 SER B C 1
ATOM 3086 O O . SER B 1 111 ? -16.266 -19.188 -14.859 1 93.88 111 SER B O 1
ATOM 3088 N N . SER B 1 112 ? -16.203 -16.969 -14.547 1 92.94 112 SER B N 1
ATOM 3089 C CA . SER B 1 112 ? -15.484 -16.75 -15.797 1 92.94 112 SER B CA 1
ATOM 3090 C C . SER B 1 112 ? -14.109 -17.391 -15.766 1 92.94 112 SER B C 1
ATOM 3092 O O . SER B 1 112 ? -13.469 -17.562 -16.812 1 92.94 112 SER B O 1
ATOM 3094 N N . GLY B 1 113 ? -13.672 -17.75 -14.578 1 93.25 113 GLY B N 1
ATOM 3095 C CA . GLY B 1 113 ? -12.414 -18.469 -14.445 1 93.25 113 GLY B CA 1
ATOM 3096 C C . GLY B 1 113 ? -12.391 -19.781 -15.195 1 93.25 113 GLY B C 1
ATOM 3097 O O . GLY B 1 113 ? -11.336 -20.25 -15.633 1 93.25 113 GLY B O 1
ATOM 3098 N N . PHE B 1 114 ? -13.523 -20.391 -15.367 1 91.81 114 PHE B N 1
ATOM 3099 C CA . PHE B 1 114 ? -13.602 -21.672 -16.047 1 91.81 114 PHE B CA 1
ATOM 3100 C C . PHE B 1 114 ? -13.359 -21.5 -17.547 1 91.81 114 PHE B C 1
ATOM 3102 O O . PHE B 1 114 ? -12.789 -22.391 -18.203 1 91.81 114 PHE B O 1
ATOM 3109 N N . SER B 1 115 ? -13.758 -20.391 -18.094 1 85.81 115 SER B N 1
ATOM 3110 C CA . SER B 1 115 ? -13.578 -20.156 -19.516 1 85.81 115 SER B CA 1
ATOM 3111 C C . SER B 1 115 ? -12.289 -19.375 -19.797 1 85.81 115 SER B C 1
ATOM 3113 O O . SER B 1 115 ? -11.781 -19.406 -20.906 1 85.81 115 SER B O 1
ATOM 3115 N N . GLY B 1 116 ? -11.867 -18.625 -18.781 1 83.31 116 GLY B N 1
ATOM 3116 C CA . GLY B 1 116 ? -10.688 -17.781 -18.953 1 83.31 116 GLY B CA 1
ATOM 3117 C C . GLY B 1 116 ? -10.984 -16.469 -19.625 1 83.31 116 GLY B C 1
ATOM 3118 O O . GLY B 1 116 ? -10.07 -15.688 -19.906 1 83.31 116 GLY B O 1
ATOM 3119 N N . ILE B 1 117 ? -12.242 -16.266 -19.844 1 80.44 117 ILE B N 1
ATOM 3120 C CA . ILE B 1 117 ? -12.656 -15.047 -20.547 1 80.44 117 ILE B CA 1
ATOM 3121 C C . ILE B 1 117 ? -13.422 -14.141 -19.578 1 80.44 117 ILE B C 1
ATOM 3123 O O . ILE B 1 117 ? -14.477 -14.516 -19.078 1 80.44 117 ILE B O 1
ATOM 3127 N N . PHE B 1 118 ? -12.844 -13.008 -19.469 1 82.81 118 PHE B N 1
ATOM 3128 C CA . PHE B 1 118 ? -13.516 -12.047 -18.594 1 82.81 118 PHE B CA 1
ATOM 3129 C C . PHE B 1 118 ? -14.844 -11.609 -19.188 1 82.81 118 PHE B C 1
ATOM 3131 O O . PHE B 1 118 ? -14.984 -11.516 -20.406 1 82.81 118 PHE B O 1
ATOM 3138 N N . ASN B 1 119 ? -15.828 -11.312 -18.281 1 80.19 119 ASN B N 1
ATOM 3139 C CA . ASN B 1 119 ? -17.109 -10.695 -18.625 1 80.19 119 ASN B CA 1
ATOM 3140 C C . ASN B 1 119 ? -18 -11.656 -19.422 1 80.19 119 ASN B C 1
ATOM 3142 O O . ASN B 1 119 ? -18.906 -11.219 -20.125 1 80.19 119 ASN B O 1
ATOM 3146 N N . SER B 1 120 ? -17.562 -12.883 -19.484 1 74.56 120 SER B N 1
ATOM 3147 C CA . SER B 1 120 ? -18.422 -13.867 -20.125 1 74.56 120 SER B CA 1
ATOM 3148 C C . SER B 1 120 ? -19.5 -14.367 -19.172 1 74.56 120 SER B C 1
ATOM 3150 O O . SER B 1 120 ? -19.266 -14.461 -17.969 1 74.56 120 SER B O 1
ATOM 3152 N N . LYS B 1 121 ? -20.766 -14.273 -19.594 1 68.38 121 LYS B N 1
ATOM 3153 C CA . LYS B 1 121 ? -21.844 -14.844 -18.781 1 68.38 121 LYS B CA 1
ATOM 3154 C C . LYS B 1 121 ? -21.859 -16.359 -18.891 1 68.38 121 LYS B C 1
ATOM 3156 O O . LYS B 1 121 ? -22.469 -16.922 -19.797 1 68.38 121 LYS B O 1
ATOM 3161 N N . TYR B 1 122 ? -20.969 -17 -18.172 1 65.88 122 TYR B N 1
ATOM 3162 C CA . TYR B 1 122 ? -20.812 -18.453 -18.234 1 65.88 122 TYR B CA 1
ATOM 3163 C C . TYR B 1 122 ? -21.75 -19.141 -17.25 1 65.88 122 TYR B C 1
ATOM 3165 O O . TYR B 1 122 ? -21.859 -20.375 -17.234 1 65.88 122 TYR B O 1
ATOM 3173 N N . THR B 1 123 ? -22.469 -18.531 -16.594 1 65.81 123 THR B N 1
ATOM 3174 C CA . THR B 1 123 ? -23.25 -19.062 -15.477 1 65.81 123 THR B CA 1
ATOM 3175 C C . THR B 1 123 ? -24.266 -20.094 -15.961 1 65.81 123 THR B C 1
ATOM 3177 O O . THR B 1 123 ? -24.469 -21.125 -15.312 1 65.81 123 THR B O 1
ATOM 3180 N N . ASN B 1 124 ? -24.719 -19.734 -17.031 1 67.19 124 ASN B N 1
ATOM 3181 C CA . ASN B 1 124 ? -25.781 -20.609 -17.5 1 67.19 124 ASN B CA 1
ATOM 3182 C C . ASN B 1 124 ? -25.234 -21.906 -18.062 1 67.19 124 ASN B C 1
ATOM 3184 O O . ASN B 1 124 ? -25.984 -22.859 -18.312 1 67.19 124 ASN B O 1
ATOM 3188 N N . LEU B 1 125 ? -24 -22.031 -18.094 1 72.56 125 LEU B N 1
ATOM 3189 C CA . LEU B 1 125 ? -23.406 -23.188 -18.75 1 72.56 125 LEU B CA 1
ATOM 3190 C C . LEU B 1 125 ? -22.625 -24.031 -17.75 1 72.56 125 LEU B C 1
ATOM 3192 O O . LEU B 1 125 ? -22.016 -25.031 -18.125 1 72.56 125 LEU B O 1
ATOM 3196 N N . LEU B 1 126 ? -22.875 -23.719 -16.562 1 81.62 126 LEU B N 1
ATOM 3197 C CA . LEU B 1 126 ? -22.031 -24.391 -15.57 1 81.62 126 LEU B CA 1
ATOM 3198 C C . LEU B 1 126 ? -22.641 -25.734 -15.188 1 81.62 126 LEU B C 1
ATOM 3200 O O . LEU B 1 126 ? -23.844 -25.844 -14.938 1 81.62 126 LEU B O 1
ATOM 3204 N N . SER B 1 127 ? -21.859 -26.688 -15.234 1 89.19 127 SER B N 1
ATOM 3205 C CA . SER B 1 127 ? -22.25 -27.984 -14.703 1 89.19 127 SER B CA 1
ATOM 3206 C C . SER B 1 127 ? -22.469 -27.922 -13.195 1 89.19 127 SER B C 1
ATOM 3208 O O . SER B 1 127 ? -22.031 -26.969 -12.539 1 89.19 127 SER B O 1
ATOM 3210 N N . GLU B 1 128 ? -23.125 -28.875 -12.734 1 91.31 128 GLU B N 1
ATOM 3211 C CA . GLU B 1 128 ? -23.375 -28.953 -11.297 1 91.31 128 GLU B CA 1
ATOM 3212 C C . GLU B 1 128 ? -22.062 -29.047 -10.516 1 91.31 128 GLU B C 1
ATOM 3214 O O . GLU B 1 128 ? -21.922 -28.438 -9.461 1 91.31 128 GLU B O 1
ATOM 3219 N N . SER B 1 129 ? -21.188 -29.734 -11.047 1 92.38 129 SER B N 1
ATOM 3220 C CA . SER B 1 129 ? -19.891 -29.875 -10.398 1 92.38 129 SER B CA 1
ATOM 3221 C C . SER B 1 129 ? -19.172 -28.531 -10.305 1 92.38 129 SER B C 1
ATOM 3223 O O . SER B 1 129 ? -18.562 -28.219 -9.281 1 92.38 129 SER B O 1
ATOM 3225 N N . LYS B 1 130 ? -19.25 -27.781 -11.305 1 92.56 130 LYS B N 1
ATOM 3226 C CA . LYS B 1 130 ? -18.625 -26.469 -11.32 1 92.56 130 LYS B CA 1
ATOM 3227 C C . LYS B 1 130 ? -19.328 -25.516 -10.344 1 92.56 130 LYS B C 1
ATOM 3229 O O . LYS B 1 130 ? -18.672 -24.719 -9.672 1 92.56 130 LYS B O 1
ATOM 3234 N N . LYS B 1 131 ? -20.625 -25.688 -10.234 1 93.38 131 LYS B N 1
ATOM 3235 C CA . LYS B 1 131 ? -21.375 -24.859 -9.289 1 93.38 131 LYS B CA 1
ATOM 3236 C C . LYS B 1 131 ? -20.953 -25.156 -7.855 1 93.38 131 LYS B C 1
ATOM 3238 O O . LYS B 1 131 ? -20.828 -24.234 -7.039 1 93.38 131 LYS B O 1
ATOM 3243 N N . ILE B 1 132 ? -20.766 -26.344 -7.613 1 94.25 132 ILE B N 1
ATOM 3244 C CA . ILE B 1 132 ? -20.344 -26.75 -6.281 1 94.25 132 ILE B CA 1
ATOM 3245 C C . ILE B 1 132 ? -18.969 -26.156 -5.969 1 94.25 132 ILE B C 1
ATOM 3247 O O . ILE B 1 132 ? -18.75 -25.656 -4.867 1 94.25 132 ILE B O 1
ATOM 3251 N N . LYS B 1 133 ? -18.094 -26.219 -6.898 1 93.56 133 LYS B N 1
ATOM 3252 C CA . LYS B 1 133 ? -16.75 -25.656 -6.73 1 93.56 133 LYS B CA 1
ATOM 3253 C C . LYS B 1 133 ? -16.828 -24.156 -6.445 1 93.56 133 LYS B C 1
ATOM 3255 O O . LYS B 1 133 ? -16.156 -23.656 -5.535 1 93.56 133 LYS B O 1
ATOM 3260 N N . ILE B 1 134 ? -17.641 -23.5 -7.164 1 94.19 134 ILE B N 1
ATOM 3261 C CA . ILE B 1 134 ? -17.797 -22.062 -7 1 94.19 134 ILE B CA 1
ATOM 3262 C C . ILE B 1 134 ? -18.344 -21.75 -5.605 1 94.19 134 ILE B C 1
ATOM 3264 O O . ILE B 1 134 ? -17.844 -20.875 -4.914 1 94.19 134 ILE B O 1
ATOM 3268 N N . ASN B 1 135 ? -19.328 -22.5 -5.23 1 94.94 135 ASN B N 1
ATOM 3269 C CA . ASN B 1 135 ? -19.938 -22.281 -3.92 1 94.94 135 ASN B CA 1
ATOM 3270 C C . ASN B 1 135 ? -18.922 -22.516 -2.795 1 94.94 135 ASN B C 1
ATOM 3272 O O . ASN B 1 135 ? -18.922 -21.781 -1.803 1 94.94 135 ASN B O 1
ATOM 3276 N N . ASN B 1 136 ? -18.141 -23.5 -2.949 1 95.38 136 ASN B N 1
ATOM 3277 C CA . ASN B 1 136 ? -17.078 -23.75 -1.971 1 95.38 136 ASN B CA 1
ATOM 3278 C C . ASN B 1 136 ? -16.109 -22.578 -1.879 1 95.38 136 ASN B C 1
ATOM 3280 O O . ASN B 1 136 ? -15.727 -22.156 -0.782 1 95.38 136 ASN B O 1
ATOM 3284 N N . LEU B 1 137 ? -15.719 -22.078 -2.998 1 95.5 137 LEU B N 1
ATOM 3285 C CA . LEU B 1 137 ? -14.812 -20.938 -3.037 1 95.5 137 LEU B CA 1
ATOM 3286 C C . LEU B 1 137 ? -15.461 -19.703 -2.396 1 95.5 137 LEU B C 1
ATOM 3288 O O . LEU B 1 137 ? -14.812 -18.984 -1.631 1 95.5 137 LEU B O 1
ATOM 3292 N N . ILE B 1 138 ? -16.703 -19.516 -2.713 1 95.69 138 ILE B N 1
ATOM 3293 C CA . ILE B 1 138 ? -17.453 -18.391 -2.16 1 95.69 138 ILE B CA 1
ATOM 3294 C C . ILE B 1 138 ? -17.438 -18.469 -0.635 1 95.69 138 ILE B C 1
ATOM 3296 O O . ILE B 1 138 ? -17.188 -17.453 0.032 1 95.69 138 ILE B O 1
ATOM 3300 N N . ASN B 1 139 ? -17.625 -19.578 -0.135 1 94.25 139 ASN B N 1
ATOM 3301 C CA . ASN B 1 139 ? -17.641 -19.766 1.312 1 94.25 139 ASN B CA 1
ATOM 3302 C C . ASN B 1 139 ? -16.25 -19.609 1.918 1 94.25 139 ASN B C 1
ATOM 3304 O O . ASN B 1 139 ? -16.078 -18.891 2.91 1 94.25 139 ASN B O 1
ATOM 3308 N N . THR B 1 140 ? -15.273 -20.219 1.342 1 92.25 140 THR B N 1
ATOM 3309 C CA . THR B 1 140 ? -13.898 -20.203 1.848 1 92.25 140 THR B CA 1
ATOM 3310 C C . THR B 1 140 ? -13.336 -18.797 1.85 1 92.25 140 THR B C 1
ATOM 3312 O O . THR B 1 140 ? -12.602 -18.422 2.764 1 92.25 140 THR B O 1
ATOM 3315 N N . TRP B 1 141 ? -13.703 -18.062 0.877 1 94.25 141 TRP B N 1
ATOM 3316 C CA . TRP B 1 141 ? -13.125 -16.734 0.718 1 94.25 141 TRP B CA 1
ATOM 3317 C C . TRP B 1 141 ? -14.07 -15.656 1.245 1 94.25 141 TRP B C 1
ATOM 3319 O O . TRP B 1 141 ? -13.867 -14.461 0.995 1 94.25 141 TRP B O 1
ATOM 3329 N N . GLU B 1 142 ? -15.109 -16.031 1.934 1 91.88 142 GLU B N 1
ATOM 3330 C CA . GLU B 1 142 ? -16.047 -15.164 2.631 1 91.88 142 GLU B CA 1
ATOM 3331 C C . GLU B 1 142 ? -16.656 -14.133 1.683 1 91.88 142 GLU B C 1
ATOM 3333 O O . GLU B 1 142 ? -16.656 -12.93 1.981 1 91.88 142 GLU B O 1
ATOM 3338 N N . LEU B 1 143 ? -17.141 -14.625 0.609 1 95.94 143 LEU B N 1
ATOM 3339 C CA . LEU B 1 143 ? -17.688 -13.742 -0.414 1 95.94 143 LEU B CA 1
ATOM 3340 C C . LEU B 1 143 ? -19.203 -13.914 -0.524 1 95.94 143 LEU B C 1
ATOM 3342 O O . LEU B 1 143 ? -19.844 -13.297 -1.383 1 95.94 143 LEU B O 1
ATOM 3346 N N . GLY B 1 144 ? -19.797 -14.664 0.322 1 96.19 144 GLY B N 1
ATOM 3347 C CA . GLY B 1 144 ? -21.203 -15.031 0.223 1 96.19 144 GLY B CA 1
ATOM 3348 C C . GLY B 1 144 ? -22.141 -13.844 0.251 1 96.19 144 GLY B C 1
ATOM 3349 O O . GLY B 1 144 ? -23.031 -13.727 -0.585 1 96.19 144 GLY B O 1
ATOM 3350 N N . ASP B 1 145 ? -21.922 -12.906 1.115 1 95.12 145 ASP B N 1
ATOM 3351 C CA . ASP B 1 145 ? -22.828 -11.789 1.353 1 95.12 145 ASP B CA 1
ATOM 3352 C C . ASP B 1 145 ? -22.797 -10.797 0.189 1 95.12 145 ASP B C 1
ATOM 3354 O O . ASP B 1 145 ? -23.688 -9.969 0.051 1 95.12 145 ASP B O 1
ATOM 3358 N N . ILE B 1 146 ? -21.797 -10.953 -0.658 1 96.19 146 ILE B N 1
ATOM 3359 C CA . ILE B 1 146 ? -21.641 -9.93 -1.69 1 96.19 146 ILE B CA 1
ATOM 3360 C C . ILE B 1 146 ? -21.594 -10.594 -3.066 1 96.19 146 ILE B C 1
ATOM 3362 O O . ILE B 1 146 ? -21.219 -9.953 -4.055 1 96.19 146 ILE B O 1
ATOM 3366 N N . ILE B 1 147 ? -21.969 -11.805 -3.188 1 95.81 147 ILE B N 1
ATOM 3367 C CA . ILE B 1 147 ? -21.703 -12.633 -4.359 1 95.81 147 ILE B CA 1
ATOM 3368 C C . ILE B 1 147 ? -22.453 -12.078 -5.562 1 95.81 147 ILE B C 1
ATOM 3370 O O . ILE B 1 147 ? -22.016 -12.234 -6.707 1 95.81 147 ILE B O 1
ATOM 3374 N N . TYR B 1 148 ? -23.531 -11.391 -5.379 1 95.38 148 TYR B N 1
ATOM 3375 C CA . TYR B 1 148 ? -24.328 -10.906 -6.5 1 95.38 148 TYR B CA 1
ATOM 3376 C C . TYR B 1 148 ? -24.172 -9.406 -6.68 1 95.38 148 TYR B C 1
ATOM 3378 O O . TYR B 1 148 ? -24.828 -8.797 -7.527 1 95.38 148 TYR B O 1
ATOM 3386 N N . ASN B 1 149 ? -23.297 -8.797 -5.941 1 96.75 149 ASN B N 1
ATOM 3387 C CA . ASN B 1 149 ? -22.953 -7.402 -6.164 1 96.75 149 ASN B CA 1
ATOM 3388 C C . ASN B 1 149 ? -22.094 -7.234 -7.418 1 96.75 149 ASN B C 1
ATOM 3390 O O . ASN B 1 149 ? -21.406 -8.172 -7.836 1 96.75 149 ASN B O 1
ATOM 3394 N N . GLU B 1 150 ? -22.234 -6.043 -7.973 1 96.5 150 GLU B N 1
ATOM 3395 C CA . GLU B 1 150 ? -21.344 -5.699 -9.078 1 96.5 150 GLU B CA 1
ATOM 3396 C C . GLU B 1 150 ? -19.891 -5.586 -8.609 1 96.5 150 GLU B C 1
ATOM 3398 O O . GLU B 1 150 ? -19.609 -4.957 -7.586 1 96.5 150 GLU B O 1
ATOM 3403 N N . PHE B 1 151 ? -19 -6.148 -9.414 1 96.19 151 PHE B N 1
ATOM 3404 C CA . PHE B 1 151 ? -17.578 -6.227 -9.07 1 96.19 151 PHE B CA 1
ATOM 3405 C C . PHE B 1 151 ? -17 -4.836 -8.828 1 96.19 151 PHE B C 1
ATOM 3407 O O . PHE B 1 151 ? -16.266 -4.621 -7.859 1 96.19 151 PHE B O 1
ATOM 3414 N N . GLN B 1 152 ? -17.344 -3.898 -9.594 1 95.25 152 GLN B N 1
ATOM 3415 C CA . GLN B 1 152 ? -16.719 -2.576 -9.57 1 95.25 152 GLN B CA 1
ATOM 3416 C C . GLN B 1 152 ? -17.156 -1.791 -8.336 1 95.25 152 GLN B C 1
ATOM 3418 O O . GLN B 1 152 ? -16.562 -0.769 -7.996 1 95.25 152 GLN B O 1
ATOM 3423 N N . THR B 1 153 ? -18.172 -2.24 -7.621 1 94.75 153 THR B N 1
ATOM 3424 C CA . THR B 1 153 ? -18.672 -1.55 -6.438 1 94.75 153 THR B CA 1
ATOM 3425 C C . THR B 1 153 ? -18 -2.086 -5.172 1 94.75 153 THR B C 1
ATOM 3427 O O . THR B 1 153 ? -18.203 -1.549 -4.082 1 94.75 153 THR B O 1
ATOM 3430 N N . LEU B 1 154 ? -17.266 -3.113 -5.332 1 94.5 154 LEU B N 1
ATOM 3431 C CA . LEU B 1 154 ? -16.656 -3.781 -4.188 1 94.5 154 LEU B CA 1
ATOM 3432 C C . LEU B 1 154 ? -15.414 -3.025 -3.709 1 94.5 154 LEU B C 1
ATOM 3434 O O . LEU B 1 154 ? -14.836 -2.234 -4.457 1 94.5 154 LEU B O 1
ATOM 3438 N N . SER B 1 155 ? -15.047 -3.279 -2.426 1 90.94 155 SER B N 1
ATOM 3439 C CA . SER B 1 155 ? -13.789 -2.76 -1.905 1 90.94 155 SER B CA 1
ATOM 3440 C C . SER B 1 155 ? -12.594 -3.447 -2.557 1 90.94 155 SER B C 1
ATOM 3442 O O . SER B 1 155 ? -12.734 -4.512 -3.164 1 90.94 155 SER B O 1
ATOM 3444 N N . ASP B 1 156 ? -11.406 -2.891 -2.406 1 90.94 156 ASP B N 1
ATOM 3445 C CA . ASP B 1 156 ? -10.188 -3.455 -2.982 1 90.94 156 ASP B CA 1
ATOM 3446 C C . ASP B 1 156 ? -9.914 -4.848 -2.424 1 90.94 156 ASP B C 1
ATOM 3448 O O . ASP B 1 156 ? -9.523 -5.754 -3.164 1 90.94 156 ASP B O 1
ATOM 3452 N N . GLY B 1 157 ? -10.109 -4.992 -1.118 1 93.31 157 GLY B N 1
ATOM 3453 C CA . GLY B 1 157 ? -9.914 -6.297 -0.499 1 93.31 157 GLY B CA 1
ATOM 3454 C C . GLY B 1 157 ? -10.859 -7.355 -1.024 1 93.31 157 GLY B C 1
ATOM 3455 O O . GLY B 1 157 ? -10.461 -8.5 -1.25 1 93.31 157 GLY B O 1
ATOM 3456 N N . GLN B 1 158 ? -12.102 -6.984 -1.236 1 94.19 158 GLN B N 1
ATOM 3457 C CA . GLN B 1 158 ? -13.102 -7.895 -1.782 1 94.19 158 GLN B CA 1
ATOM 3458 C C . GLN B 1 158 ? -12.773 -8.266 -3.225 1 94.19 158 GLN B C 1
ATOM 3460 O O . GLN B 1 158 ? -12.859 -9.438 -3.602 1 94.19 158 GLN B O 1
ATOM 3465 N N . LYS B 1 159 ? -12.383 -7.285 -3.963 1 95.56 159 LYS B N 1
ATOM 3466 C CA . LYS B 1 159 ? -12 -7.527 -5.352 1 95.56 159 LYS B CA 1
ATOM 3467 C C . LYS B 1 159 ? -10.836 -8.508 -5.434 1 95.56 159 LYS B C 1
ATOM 3469 O O . LYS B 1 159 ? -10.844 -9.422 -6.266 1 95.56 159 LYS B O 1
ATOM 3474 N N . ARG B 1 160 ? -9.875 -8.289 -4.582 1 96.38 160 ARG B N 1
ATOM 3475 C CA . ARG B 1 160 ? -8.695 -9.148 -4.566 1 96.38 160 ARG B CA 1
ATOM 3476 C C . ARG B 1 160 ? -9.07 -10.594 -4.27 1 96.38 160 ARG B C 1
ATOM 3478 O O . ARG B 1 160 ? -8.625 -11.516 -4.961 1 96.38 160 ARG B O 1
ATOM 3485 N N . ARG B 1 161 ? -9.859 -10.758 -3.271 1 96.06 161 ARG B N 1
ATOM 3486 C CA . ARG B 1 161 ? -10.281 -12.102 -2.91 1 96.06 161 ARG B CA 1
ATOM 3487 C C . ARG B 1 161 ? -11.109 -12.734 -4.023 1 96.06 161 ARG B C 1
ATOM 3489 O O . ARG B 1 161 ? -10.992 -13.93 -4.297 1 96.06 161 ARG B O 1
ATOM 3496 N N . ALA B 1 162 ? -11.922 -11.953 -4.648 1 95.81 162 ALA B N 1
ATOM 3497 C CA . ALA B 1 162 ? -12.727 -12.43 -5.773 1 95.81 162 ALA B CA 1
ATOM 3498 C C . ALA B 1 162 ? -11.836 -12.93 -6.906 1 95.81 162 ALA B C 1
ATOM 3500 O O . ALA B 1 162 ? -12.062 -14.008 -7.453 1 95.81 162 ALA B O 1
ATOM 3501 N N . LEU B 1 163 ? -10.875 -12.141 -7.25 1 96.62 163 LEU B N 1
ATOM 3502 C CA . LEU B 1 163 ? -9.977 -12.484 -8.352 1 96.62 163 LEU B CA 1
ATOM 3503 C C . LEU B 1 163 ? -9.148 -13.719 -8 1 96.62 163 LEU B C 1
ATOM 3505 O O . LEU B 1 163 ? -8.82 -14.516 -8.875 1 96.62 163 LEU B O 1
ATOM 3509 N N . LEU B 1 164 ? -8.836 -13.852 -6.754 1 97.31 164 LEU B N 1
ATOM 3510 C CA . LEU B 1 164 ? -8.125 -15.047 -6.324 1 97.31 164 LEU B CA 1
ATOM 3511 C C . LEU B 1 164 ? -9.031 -16.266 -6.402 1 97.31 164 LEU B C 1
ATOM 3513 O O . LEU B 1 164 ? -8.602 -17.344 -6.832 1 97.31 164 LEU B O 1
ATOM 3517 N N . ALA B 1 165 ? -10.273 -16.062 -5.973 1 96.62 165 ALA B N 1
ATOM 3518 C CA . ALA B 1 165 ? -11.234 -17.141 -6.137 1 96.62 165 ALA B CA 1
ATOM 3519 C C . ALA B 1 165 ? -11.359 -17.562 -7.598 1 96.62 165 ALA B C 1
ATOM 3521 O O . ALA B 1 165 ? -11.383 -18.75 -7.91 1 96.62 165 ALA B O 1
ATOM 3522 N N . ARG B 1 166 ? -11.414 -16.609 -8.469 1 95.81 166 ARG B N 1
ATOM 3523 C CA . ARG B 1 166 ? -11.453 -16.875 -9.898 1 95.81 166 ARG B CA 1
ATOM 3524 C C . ARG B 1 166 ? -10.25 -17.703 -10.344 1 95.81 166 ARG B C 1
ATOM 3526 O O . ARG B 1 166 ? -10.398 -18.641 -11.133 1 95.81 166 ARG B O 1
ATOM 3533 N N . ALA B 1 167 ? -9.117 -17.344 -9.805 1 96.44 167 ALA B N 1
ATOM 3534 C CA . ALA B 1 167 ? -7.871 -18.031 -10.172 1 96.44 167 ALA B CA 1
ATOM 3535 C C . ALA B 1 167 ? -7.859 -19.469 -9.656 1 96.44 167 ALA B C 1
ATOM 3537 O O . ALA B 1 167 ? -7.062 -20.281 -10.117 1 96.44 167 ALA B O 1
ATOM 3538 N N . LEU B 1 168 ? -8.773 -19.812 -8.758 1 97 168 LEU B N 1
ATOM 3539 C CA . LEU B 1 168 ? -8.688 -21.078 -8.047 1 97 168 LEU B CA 1
ATOM 3540 C C . LEU B 1 168 ? -9.797 -22.031 -8.5 1 97 168 LEU B C 1
ATOM 3542 O O . LEU B 1 168 ? -9.93 -23.141 -7.973 1 97 168 LEU B O 1
ATOM 3546 N N . VAL B 1 169 ? -10.555 -21.656 -9.477 1 95.38 169 VAL B N 1
ATOM 3547 C CA . VAL B 1 169 ? -11.734 -22.422 -9.852 1 95.38 169 VAL B CA 1
ATOM 3548 C C . VAL B 1 169 ? -11.328 -23.828 -10.289 1 95.38 169 VAL B C 1
ATOM 3550 O O . VAL B 1 169 ? -12.055 -24.797 -10.055 1 95.38 169 VAL B O 1
ATOM 3553 N N . TYR B 1 170 ? -10.164 -23.953 -10.828 1 94.75 170 TYR B N 1
ATOM 3554 C CA . TYR B 1 170 ? -9.703 -25.266 -11.281 1 94.75 170 TYR B CA 1
ATOM 3555 C C . TYR B 1 170 ? -8.844 -25.938 -10.227 1 94.75 170 TYR B C 1
ATOM 3557 O O . TYR B 1 170 ? -8.242 -26.984 -10.477 1 94.75 170 TYR B O 1
ATOM 3565 N N . GLU B 1 171 ? -8.711 -25.234 -9.109 1 94.56 171 GLU B N 1
ATOM 3566 C CA . GLU B 1 171 ? -7.91 -25.766 -8.008 1 94.56 171 GLU B CA 1
ATOM 3567 C C . GLU B 1 171 ? -6.477 -26.047 -8.453 1 94.56 171 GLU B C 1
ATOM 3569 O O . GLU B 1 171 ? -5.973 -27.156 -8.25 1 94.56 171 GLU B O 1
ATOM 3574 N N . PRO B 1 172 ? -5.797 -25.125 -8.977 1 96.06 172 PRO B N 1
ATOM 3575 C CA . PRO B 1 172 ? -4.422 -25.312 -9.453 1 96.06 172 PRO B CA 1
ATOM 3576 C C . PRO B 1 172 ? -3.441 -25.609 -8.32 1 96.06 172 PRO B C 1
ATOM 3578 O O . PRO B 1 172 ? -3.689 -25.234 -7.172 1 96.06 172 PRO B O 1
ATOM 3581 N N . ASN B 1 173 ? -2.324 -26.219 -8.727 1 94.25 173 ASN B N 1
ATOM 3582 C CA . ASN B 1 173 ? -1.279 -26.516 -7.754 1 94.25 173 ASN B CA 1
ATOM 3583 C C . ASN B 1 173 ? -0.312 -25.344 -7.59 1 94.25 173 ASN B C 1
ATOM 3585 O O . ASN B 1 173 ? 0.457 -25.297 -6.629 1 94.25 173 ASN B O 1
ATOM 3589 N N . ILE B 1 174 ? -0.314 -24.484 -8.562 1 97.5 174 ILE B N 1
ATOM 3590 C CA . ILE B 1 174 ? 0.595 -23.359 -8.562 1 97.5 174 ILE B CA 1
ATOM 3591 C C . ILE B 1 174 ? -0.204 -22.047 -8.633 1 97.5 174 ILE B C 1
ATOM 3593 O O . ILE B 1 174 ? -1.135 -21.938 -9.438 1 97.5 174 ILE B O 1
ATOM 3597 N N . LEU B 1 175 ? 0.108 -21.156 -7.785 1 98 175 LEU B N 1
ATOM 3598 C CA . LEU B 1 175 ? -0.497 -19.828 -7.789 1 98 175 LEU B CA 1
ATOM 3599 C C . LEU B 1 175 ? 0.568 -18.734 -7.941 1 98 175 LEU B C 1
ATOM 3601 O O . LEU B 1 175 ? 1.525 -18.688 -7.168 1 98 175 LEU B O 1
ATOM 3605 N N . VAL B 1 176 ? 0.462 -17.938 -8.992 1 98.06 176 VAL B N 1
ATOM 3606 C CA . VAL B 1 176 ? 1.386 -16.859 -9.297 1 98.06 176 VAL B CA 1
ATOM 3607 C C . VAL B 1 176 ? 0.724 -15.516 -9 1 98.06 176 VAL B C 1
ATOM 3609 O O . VAL B 1 176 ? -0.313 -15.18 -9.578 1 98.06 176 VAL B O 1
ATOM 3612 N N . LEU B 1 177 ? 1.349 -14.711 -8.117 1 98 177 LEU B N 1
ATOM 3613 C CA . LEU B 1 177 ? 0.686 -13.508 -7.621 1 98 177 LEU B CA 1
ATOM 3614 C C . LEU B 1 177 ? 1.587 -12.289 -7.77 1 98 177 LEU B C 1
ATOM 3616 O O . LEU B 1 177 ? 2.713 -12.273 -7.27 1 98 177 LEU B O 1
ATOM 3620 N N . ASP B 1 178 ? 1.051 -11.312 -8.438 1 96.56 178 ASP B N 1
ATOM 3621 C CA . ASP B 1 178 ? 1.752 -10.039 -8.562 1 96.56 178 ASP B CA 1
ATOM 3622 C C . ASP B 1 178 ? 1.213 -9.016 -7.566 1 96.56 178 ASP B C 1
ATOM 3624 O O . ASP B 1 178 ? 0.14 -8.445 -7.773 1 96.56 178 ASP B O 1
ATOM 3628 N N . GLU B 1 179 ? 1.968 -8.789 -6.469 1 94.31 179 GLU B N 1
ATOM 3629 C CA . GLU B 1 179 ? 1.663 -7.824 -5.414 1 94.31 179 GLU B CA 1
ATOM 3630 C C . GLU B 1 179 ? 0.261 -8.047 -4.855 1 94.31 179 GLU B C 1
ATOM 3632 O O . GLU B 1 179 ? -0.553 -7.121 -4.824 1 94.31 179 GLU B O 1
ATOM 3637 N N . PRO B 1 180 ? 0.037 -9.156 -4.293 1 95.69 180 PRO B N 1
ATOM 3638 C CA . PRO B 1 180 ? -1.318 -9.5 -3.854 1 95.69 180 PRO B CA 1
ATOM 3639 C C . PRO B 1 180 ? -1.799 -8.641 -2.689 1 95.69 180 PRO B C 1
ATOM 3641 O O . PRO B 1 180 ? -3.006 -8.5 -2.475 1 95.69 180 PRO B O 1
ATOM 3644 N N . PHE B 1 181 ? -0.921 -7.996 -2.02 1 93 181 PHE B N 1
ATOM 3645 C CA . PHE B 1 181 ? -1.306 -7.293 -0.803 1 93 181 PHE B CA 1
ATOM 3646 C C . PHE B 1 181 ? -1.378 -5.789 -1.046 1 93 181 PHE B C 1
ATOM 3648 O O . PHE B 1 181 ? -1.685 -5.02 -0.132 1 93 181 PHE B O 1
ATOM 3655 N N . CYS B 1 182 ? -1.138 -5.41 -2.229 1 89.06 182 CYS B N 1
ATOM 3656 C CA . CYS B 1 182 ? -1.051 -3.982 -2.516 1 89.06 182 CYS B CA 1
ATOM 3657 C C . CYS B 1 182 ? -2.396 -3.301 -2.301 1 89.06 182 CYS B C 1
ATOM 3659 O O . CYS B 1 182 ? -3.441 -3.857 -2.645 1 89.06 182 CYS B O 1
ATOM 3661 N N . ASN B 1 183 ? -2.371 -2.088 -1.638 1 84.56 183 ASN B N 1
ATOM 3662 C CA . ASN B 1 183 ? -3.504 -1.183 -1.48 1 84.56 183 ASN B CA 1
ATOM 3663 C C . ASN B 1 183 ? -4.594 -1.796 -0.606 1 84.56 183 ASN B C 1
ATOM 3665 O O . ASN B 1 183 ? -5.766 -1.433 -0.723 1 84.56 183 ASN B O 1
ATOM 3669 N N . LEU B 1 184 ? -4.266 -2.773 0.15 1 90.06 184 LEU B N 1
ATOM 3670 C CA . LEU B 1 184 ? -5.238 -3.371 1.059 1 90.06 184 LEU B CA 1
ATOM 3671 C C . LEU B 1 184 ? -5.203 -2.682 2.42 1 90.06 184 LEU B C 1
ATOM 3673 O O . LEU B 1 184 ? -4.133 -2.312 2.906 1 90.06 184 LEU B O 1
ATOM 3677 N N . ASP B 1 185 ? -6.406 -2.592 2.982 1 87.62 185 ASP B N 1
ATOM 3678 C CA . ASP B 1 185 ? -6.441 -2.119 4.363 1 87.62 185 ASP B CA 1
ATOM 3679 C C . ASP B 1 185 ? -6.008 -3.217 5.332 1 87.62 185 ASP B C 1
ATOM 3681 O O . ASP B 1 185 ? -5.676 -4.328 4.91 1 87.62 185 ASP B O 1
ATOM 3685 N N . LEU B 1 186 ? -5.957 -2.869 6.566 1 87.75 186 LEU B N 1
ATOM 3686 C CA . LEU B 1 186 ? -5.422 -3.76 7.59 1 87.75 186 LEU B CA 1
ATOM 3687 C C . LEU B 1 186 ? -6.215 -5.062 7.645 1 87.75 186 LEU B C 1
ATOM 3689 O O . LEU B 1 186 ? -5.633 -6.148 7.598 1 87.75 186 LEU B O 1
ATOM 3693 N N . LYS B 1 187 ? -7.488 -4.941 7.738 1 87.94 187 LYS B N 1
ATOM 3694 C CA . LYS B 1 187 ? -8.336 -6.121 7.852 1 87.94 187 LYS B CA 1
ATOM 3695 C C . LYS B 1 187 ? -8.195 -7.02 6.625 1 87.94 187 LYS B C 1
ATOM 3697 O O . LYS B 1 187 ? -7.992 -8.227 6.758 1 87.94 187 LYS B O 1
ATOM 3702 N N . SER B 1 188 ? -8.273 -6.461 5.5 1 91 188 SER B N 1
ATOM 3703 C CA . SER B 1 188 ? -8.164 -7.215 4.254 1 91 188 SER B CA 1
ATOM 3704 C C . SER B 1 188 ? -6.805 -7.898 4.145 1 91 188 SER B C 1
ATOM 3706 O O . SER B 1 188 ? -6.707 -9.023 3.652 1 91 188 SER B O 1
ATOM 3708 N N . ASN B 1 189 ? -5.801 -7.168 4.539 1 91.19 189 ASN B N 1
ATOM 3709 C CA . ASN B 1 189 ? -4.457 -7.734 4.508 1 91.19 189 ASN B CA 1
ATOM 3710 C C . ASN B 1 189 ? -4.355 -8.984 5.379 1 91.19 189 ASN B C 1
ATOM 3712 O O . ASN B 1 189 ? -3.809 -10 4.949 1 91.19 189 ASN B O 1
ATOM 3716 N N . ILE B 1 190 ? -4.863 -8.906 6.527 1 89.81 190 ILE B N 1
ATOM 3717 C CA . ILE B 1 190 ? -4.805 -10.016 7.473 1 89.81 190 ILE B CA 1
ATOM 3718 C C . ILE B 1 190 ? -5.594 -11.203 6.926 1 89.81 190 ILE B C 1
ATOM 3720 O O . ILE B 1 190 ? -5.109 -12.336 6.93 1 89.81 190 ILE B O 1
ATOM 3724 N N . ILE B 1 191 ? -6.75 -10.945 6.453 1 90.19 191 ILE B N 1
ATOM 3725 C CA . ILE B 1 191 ? -7.602 -11.992 5.902 1 90.19 191 ILE B CA 1
ATOM 3726 C C . ILE B 1 191 ? -6.895 -12.672 4.73 1 90.19 191 ILE B C 1
ATOM 3728 O O . ILE B 1 191 ? -6.84 -13.898 4.656 1 90.19 191 ILE B O 1
ATOM 3732 N N . LEU B 1 192 ? -6.348 -11.898 3.867 1 93.94 192 LEU B N 1
ATOM 3733 C CA . LEU B 1 192 ? -5.668 -12.453 2.701 1 93.94 192 LEU B CA 1
ATOM 3734 C C . LEU B 1 192 ? -4.457 -13.281 3.119 1 93.94 192 LEU B C 1
ATOM 3736 O O . LEU B 1 192 ? -4.199 -14.344 2.553 1 93.94 192 LEU B O 1
ATOM 3740 N N . ASN B 1 193 ? -3.697 -12.727 4.008 1 92.75 193 ASN B N 1
ATOM 3741 C CA . ASN B 1 193 ? -2.559 -13.461 4.539 1 92.75 193 ASN B CA 1
ATOM 3742 C C . ASN B 1 193 ? -2.973 -14.844 5.047 1 92.75 193 ASN B C 1
ATOM 3744 O O . ASN B 1 193 ? -2.338 -15.844 4.719 1 92.75 193 ASN B O 1
ATOM 3748 N N . GLN B 1 194 ? -4 -14.875 5.785 1 91.06 194 GLN B N 1
ATOM 3749 C CA . GLN B 1 194 ? -4.512 -16.141 6.316 1 91.06 194 GLN B CA 1
ATOM 3750 C C . GLN B 1 194 ? -4.961 -17.062 5.195 1 91.06 194 GLN B C 1
ATOM 3752 O O . GLN B 1 194 ? -4.676 -18.266 5.219 1 91.06 194 GLN B O 1
ATOM 3757 N N . ASN B 1 195 ? -5.656 -16.516 4.277 1 93.56 195 ASN B N 1
ATOM 3758 C CA . ASN B 1 195 ? -6.125 -17.281 3.135 1 93.56 195 ASN B CA 1
ATOM 3759 C C . ASN B 1 195 ? -4.965 -17.938 2.381 1 93.56 195 ASN B C 1
ATOM 3761 O O . ASN B 1 195 ? -5.004 -19.125 2.078 1 93.56 195 ASN B O 1
ATOM 3765 N N . LEU B 1 196 ? -3.969 -17.203 2.104 1 95.88 196 LEU B N 1
ATOM 3766 C CA . LEU B 1 196 ? -2.834 -17.688 1.329 1 95.88 196 LEU B CA 1
ATOM 3767 C C . LEU B 1 196 ? -2.041 -18.719 2.121 1 95.88 196 LEU B C 1
ATOM 3769 O O . LEU B 1 196 ? -1.578 -19.719 1.561 1 95.88 196 LEU B O 1
ATOM 3773 N N . ASN B 1 197 ? -1.899 -18.484 3.371 1 92.94 197 ASN B N 1
ATOM 3774 C CA . ASN B 1 197 ? -1.234 -19.469 4.211 1 92.94 197 ASN B CA 1
ATOM 3775 C C . ASN B 1 197 ? -1.99 -20.797 4.219 1 92.94 197 ASN B C 1
ATOM 3777 O O . ASN B 1 197 ? -1.378 -21.875 4.203 1 92.94 197 ASN B O 1
ATOM 3781 N N . GLU B 1 198 ? -3.266 -20.688 4.285 1 93.25 198 GLU B N 1
ATOM 3782 C CA . GLU B 1 198 ? -4.086 -21.891 4.246 1 93.25 198 GLU B CA 1
ATOM 3783 C C . GLU B 1 198 ? -3.914 -22.641 2.926 1 93.25 198 GLU B C 1
ATOM 3785 O O . GLU B 1 198 ? -3.861 -23.875 2.904 1 93.25 198 GLU B O 1
ATOM 3790 N N . LEU B 1 199 ? -3.859 -21.969 1.881 1 95.62 199 LEU B N 1
ATOM 3791 C CA . LEU B 1 199 ? -3.639 -22.578 0.58 1 95.62 199 LEU B CA 1
ATOM 3792 C C . LEU B 1 199 ? -2.32 -23.359 0.56 1 95.62 199 LEU B C 1
ATOM 3794 O O . LEU B 1 199 ? -2.26 -24.469 0.054 1 95.62 199 LEU B O 1
ATOM 3798 N N . ILE B 1 200 ? -1.302 -22.734 1.095 1 95.31 200 ILE B N 1
ATOM 3799 C CA . ILE B 1 200 ? 0.011 -23.359 1.146 1 95.31 200 ILE B CA 1
ATOM 3800 C C . ILE B 1 200 ? -0.07 -24.656 1.965 1 95.31 200 ILE B C 1
ATOM 3802 O O . ILE B 1 200 ? 0.492 -25.672 1.576 1 95.31 200 ILE B O 1
ATOM 3806 N N . LYS B 1 201 ? -0.808 -24.609 3.018 1 92 201 LYS B N 1
ATOM 3807 C CA . LYS B 1 201 ? -0.989 -25.781 3.859 1 92 201 LYS B CA 1
ATOM 3808 C C . LYS B 1 201 ? -1.671 -26.906 3.086 1 92 201 LYS B C 1
ATOM 3810 O O . LYS B 1 201 ? -1.463 -28.094 3.385 1 92 201 LYS B O 1
ATOM 3815 N N . HIS B 1 202 ? -2.414 -26.516 2.139 1 92.06 202 HIS B N 1
ATOM 3816 C CA . HIS B 1 202 ? -3.115 -27.5 1.318 1 92.06 202 HIS B CA 1
ATOM 3817 C C . HIS B 1 202 ? -2.352 -27.781 0.029 1 92.06 202 HIS B C 1
ATOM 3819 O O . HIS B 1 202 ? -2.961 -28.031 -1.016 1 92.06 202 HIS B O 1
ATOM 3825 N N . SER B 1 203 ? -1.098 -27.531 -0 1 92.31 203 SER B N 1
ATOM 3826 C CA . SER B 1 203 ? -0.121 -27.984 -0.982 1 92.31 203 SER B CA 1
ATOM 3827 C C . SER B 1 203 ? -0.172 -27.141 -2.25 1 92.31 203 SER B C 1
ATOM 3829 O O . SER B 1 203 ? 0.196 -27.609 -3.33 1 92.31 203 SER B O 1
ATOM 3831 N N . VAL B 1 204 ? -0.755 -26.031 -2.164 1 96.12 204 VAL B N 1
ATOM 3832 C CA . VAL B 1 204 ? -0.617 -25.078 -3.256 1 96.12 204 VAL B CA 1
ATOM 3833 C C . VAL B 1 204 ? 0.73 -24.375 -3.154 1 96.12 204 VAL B C 1
ATOM 3835 O O . VAL B 1 204 ? 1.133 -23.938 -2.068 1 96.12 204 VAL B O 1
ATOM 3838 N N . ASN B 1 205 ? 1.461 -24.344 -4.25 1 97.56 205 ASN B N 1
ATOM 3839 C CA . ASN B 1 205 ? 2.736 -23.625 -4.289 1 97.56 205 ASN B CA 1
ATOM 3840 C C . ASN B 1 205 ? 2.564 -22.188 -4.773 1 97.56 205 ASN B C 1
ATOM 3842 O O . ASN B 1 205 ? 1.967 -21.953 -5.824 1 97.56 205 ASN B O 1
ATOM 3846 N N . LEU B 1 206 ? 3.104 -21.281 -4.031 1 98.19 206 LEU B N 1
ATOM 3847 C CA . LEU B 1 206 ? 2.947 -19.875 -4.359 1 98.19 206 LEU B CA 1
ATOM 3848 C C . LEU B 1 206 ? 4.246 -19.297 -4.91 1 98.19 206 LEU B C 1
ATOM 3850 O O . LEU B 1 206 ? 5.328 -19.578 -4.391 1 98.19 206 LEU B O 1
ATOM 3854 N N . ILE B 1 207 ? 4.164 -18.562 -5.934 1 98.44 207 ILE B N 1
ATOM 3855 C CA . ILE B 1 207 ? 5.199 -17.641 -6.395 1 98.44 207 ILE B CA 1
ATOM 3856 C C . ILE B 1 207 ? 4.645 -16.219 -6.418 1 98.44 207 ILE B C 1
ATOM 3858 O O . ILE B 1 207 ? 3.65 -15.938 -7.094 1 98.44 207 ILE B O 1
ATOM 3862 N N . TYR B 1 208 ? 5.262 -15.32 -5.668 1 97.94 208 TYR B N 1
ATOM 3863 C CA . TYR B 1 208 ? 4.66 -13.992 -5.574 1 97.94 208 TYR B CA 1
ATOM 3864 C C . TYR B 1 208 ? 5.73 -12.914 -5.465 1 97.94 208 TYR B C 1
ATOM 3866 O O . TYR B 1 208 ? 6.879 -13.203 -5.125 1 97.94 208 TYR B O 1
ATOM 3874 N N . VAL B 1 209 ? 5.348 -11.781 -5.914 1 96.62 209 VAL B N 1
ATOM 3875 C CA . VAL B 1 209 ? 6.172 -10.578 -5.844 1 96.62 209 VAL B CA 1
ATOM 3876 C C . VAL B 1 209 ? 5.586 -9.609 -4.816 1 96.62 209 VAL B C 1
ATOM 3878 O O . VAL B 1 209 ? 4.363 -9.469 -4.711 1 96.62 209 VAL B O 1
ATOM 3881 N N . THR B 1 210 ? 6.414 -9.016 -4.016 1 91.69 210 THR B N 1
ATOM 3882 C CA . THR B 1 210 ? 5.996 -7.922 -3.148 1 91.69 210 THR B CA 1
ATOM 3883 C C . THR B 1 210 ? 7.133 -6.918 -2.963 1 91.69 210 THR B C 1
ATOM 3885 O O . THR B 1 210 ? 8.305 -7.277 -3.045 1 91.69 210 THR B O 1
ATOM 3888 N N . HIS B 1 211 ? 6.805 -5.73 -2.789 1 84.62 211 HIS B N 1
ATOM 3889 C CA . HIS B 1 211 ? 7.797 -4.715 -2.455 1 84.62 211 HIS B CA 1
ATOM 3890 C C . HIS B 1 211 ? 7.816 -4.434 -0.957 1 84.62 211 HIS B C 1
ATOM 3892 O O . HIS B 1 211 ? 8.641 -3.652 -0.478 1 84.62 211 HIS B O 1
ATOM 3898 N N . ASN B 1 212 ? 6.988 -5.074 -0.253 1 85.69 212 ASN B N 1
ATOM 3899 C CA . ASN B 1 212 ? 6.887 -4.891 1.191 1 85.69 212 ASN B CA 1
ATOM 3900 C C . ASN B 1 212 ? 7.387 -6.121 1.946 1 85.69 212 ASN B C 1
ATOM 3902 O O . ASN B 1 212 ? 6.75 -7.176 1.909 1 85.69 212 ASN B O 1
ATOM 3906 N N . VAL B 1 213 ? 8.391 -5.934 2.682 1 89.5 213 VAL B N 1
ATOM 3907 C CA . VAL B 1 213 ? 9 -7.043 3.406 1 89.5 213 VAL B CA 1
ATOM 3908 C C . VAL B 1 213 ? 8.023 -7.574 4.457 1 89.5 213 VAL B C 1
ATOM 3910 O O . VAL B 1 213 ? 8.008 -8.773 4.75 1 89.5 213 VAL B O 1
ATOM 3913 N N . GLU B 1 214 ? 7.191 -6.719 4.938 1 88.62 214 GLU B N 1
ATOM 3914 C CA . GLU B 1 214 ? 6.242 -7.09 5.98 1 88.62 214 GLU B CA 1
ATOM 3915 C C . GLU B 1 214 ? 5.156 -8.016 5.434 1 88.62 214 GLU B C 1
ATOM 3917 O O . GLU B 1 214 ? 4.426 -8.641 6.203 1 88.62 214 GLU B O 1
ATOM 3922 N N . SER B 1 215 ? 5.059 -8.07 4.164 1 90.19 215 SER B N 1
ATOM 3923 C CA . SER B 1 215 ? 4.02 -8.875 3.531 1 90.19 215 SER B CA 1
ATOM 3924 C C . SER B 1 215 ? 4.543 -10.266 3.188 1 90.19 215 SER B C 1
ATOM 3926 O O . SER B 1 215 ? 3.799 -11.102 2.664 1 90.19 215 SER B O 1
ATOM 3928 N N . ILE B 1 216 ? 5.758 -10.5 3.467 1 94.31 216 ILE B N 1
ATOM 3929 C CA . ILE B 1 216 ? 6.332 -11.805 3.168 1 94.31 216 ILE B CA 1
ATOM 3930 C C . ILE B 1 216 ? 5.641 -12.883 4.008 1 94.31 216 ILE B C 1
ATOM 3932 O O . ILE B 1 216 ? 5.488 -12.727 5.223 1 94.31 216 ILE B O 1
ATOM 3936 N N . LEU B 1 217 ? 5.215 -13.922 3.34 1 94.81 217 LEU B N 1
ATOM 3937 C CA . LEU B 1 217 ? 4.5 -15 4.008 1 94.81 217 LEU B CA 1
ATOM 3938 C C . LEU B 1 217 ? 5.461 -15.875 4.805 1 94.81 217 LEU B C 1
ATOM 3940 O O . LEU B 1 217 ? 6.566 -16.172 4.344 1 94.81 217 LEU B O 1
ATOM 3944 N N . PRO B 1 218 ? 5.043 -16.375 5.973 1 92.81 218 PRO B N 1
ATOM 3945 C CA . PRO B 1 218 ? 5.926 -17.156 6.844 1 92.81 218 PRO B CA 1
ATOM 3946 C C . PRO B 1 218 ? 6.359 -18.484 6.211 1 92.81 218 PRO B C 1
ATOM 3948 O O . PRO B 1 218 ? 7.434 -19 6.527 1 92.81 218 PRO B O 1
ATOM 3951 N N . LYS B 1 219 ? 5.617 -19.016 5.301 1 94.56 219 LYS B N 1
ATOM 3952 C CA . LYS B 1 219 ? 5.902 -20.328 4.719 1 94.56 219 LYS B CA 1
ATOM 3953 C C . LYS B 1 219 ? 6.746 -20.188 3.455 1 94.56 219 LYS B C 1
ATOM 3955 O O . LYS B 1 219 ? 7.004 -21.188 2.77 1 94.56 219 LYS B O 1
ATOM 3960 N N . THR B 1 220 ? 7.129 -18.953 3.178 1 96.81 220 THR B N 1
ATOM 3961 C CA . THR B 1 220 ? 8.086 -18.766 2.092 1 96.81 220 THR B CA 1
ATOM 3962 C C . THR B 1 220 ? 9.383 -19.5 2.371 1 96.81 220 THR B C 1
ATOM 3964 O O . THR B 1 220 ? 9.961 -19.375 3.451 1 96.81 220 THR B O 1
ATOM 3967 N N . ASN B 1 221 ? 9.836 -20.312 1.398 1 97.56 221 ASN B N 1
ATOM 3968 C CA . ASN B 1 221 ? 11.031 -21.109 1.667 1 97.56 221 ASN B CA 1
ATOM 3969 C C . ASN B 1 221 ? 12.094 -20.906 0.589 1 97.56 221 ASN B C 1
ATOM 3971 O O . ASN B 1 221 ? 13.172 -21.484 0.657 1 97.56 221 ASN B O 1
ATOM 3975 N N . ARG B 1 222 ? 11.836 -20.125 -0.385 1 98.5 222 ARG B N 1
ATOM 3976 C CA . ARG B 1 222 ? 12.797 -19.75 -1.419 1 98.5 222 ARG B CA 1
ATOM 3977 C C . ARG B 1 222 ? 12.633 -18.297 -1.83 1 98.5 222 ARG B C 1
ATOM 3979 O O . ARG B 1 222 ? 11.508 -17.812 -1.982 1 98.5 222 ARG B O 1
ATOM 3986 N N . VAL B 1 223 ? 13.734 -17.594 -2 1 98.44 223 VAL B N 1
ATOM 3987 C CA . VAL B 1 223 ? 13.742 -16.188 -2.383 1 98.44 223 VAL B CA 1
ATOM 3988 C C . VAL B 1 223 ? 14.641 -15.984 -3.605 1 98.44 223 VAL B C 1
ATOM 3990 O O . VAL B 1 223 ? 15.766 -16.484 -3.648 1 98.44 223 VAL B O 1
ATOM 3993 N N . ILE B 1 224 ? 14.125 -15.336 -4.559 1 98.5 224 ILE B N 1
ATOM 3994 C CA . ILE B 1 224 ? 14.875 -14.977 -5.758 1 98.5 224 ILE B CA 1
ATOM 3995 C C . ILE B 1 224 ? 14.992 -13.453 -5.852 1 98.5 224 ILE B C 1
ATOM 3997 O O . ILE B 1 224 ? 13.977 -12.75 -5.883 1 98.5 224 ILE B O 1
ATOM 4001 N N . LEU B 1 225 ? 16.203 -12.969 -5.895 1 98.12 225 LEU B N 1
ATOM 4002 C CA . LEU B 1 225 ? 16.453 -11.539 -6.043 1 98.12 225 LEU B CA 1
ATOM 4003 C C . LEU B 1 225 ? 16.719 -11.188 -7.5 1 98.12 225 LEU B C 1
ATOM 4005 O O . LEU B 1 225 ? 17.594 -11.781 -8.141 1 98.12 225 LEU B O 1
ATOM 4009 N N . ILE B 1 226 ? 15.961 -10.289 -7.988 1 97.31 226 ILE B N 1
ATOM 4010 C CA . ILE B 1 226 ? 16.141 -9.836 -9.367 1 97.31 226 ILE B CA 1
ATOM 4011 C C . ILE B 1 226 ? 16.547 -8.359 -9.375 1 97.31 226 ILE B C 1
ATOM 4013 O O . ILE B 1 226 ? 15.969 -7.547 -8.641 1 97.31 226 ILE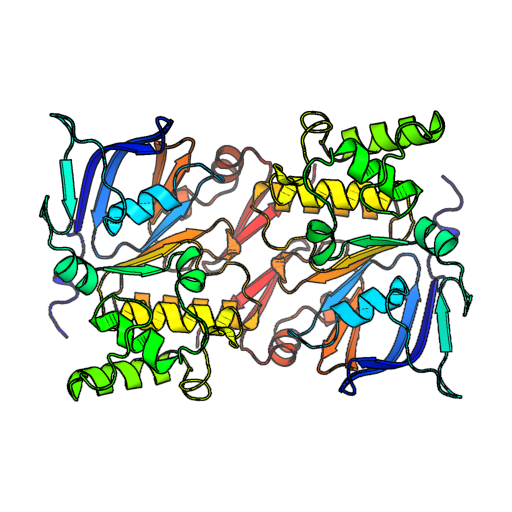 B O 1
ATOM 4017 N N . LYS B 1 227 ? 17.469 -8.023 -10.109 1 96.31 227 LYS B N 1
ATOM 4018 C CA . LYS B 1 227 ? 17.938 -6.656 -10.297 1 96.31 227 LYS B CA 1
ATOM 4019 C C . LYS B 1 227 ? 18.375 -6.418 -11.734 1 96.31 227 LYS B C 1
ATOM 4021 O O . LYS B 1 227 ? 19.109 -7.223 -12.305 1 96.31 227 LYS B O 1
ATOM 4026 N N . GLU B 1 228 ? 17.859 -5.344 -12.281 1 95.75 228 GLU B N 1
ATOM 4027 C CA . GLU B 1 228 ? 18.219 -4.945 -13.641 1 95.75 228 GLU B CA 1
ATOM 4028 C C . GLU B 1 228 ? 18.031 -6.105 -14.617 1 95.75 228 GLU B C 1
ATOM 4030 O O . GLU B 1 228 ? 18.906 -6.375 -15.445 1 95.75 228 GLU B O 1
ATOM 4035 N N . GLY B 1 229 ? 17 -6.855 -14.391 1 96.81 229 GLY B N 1
ATOM 4036 C CA . GLY B 1 229 ? 16.594 -7.891 -15.328 1 96.81 229 GLY B CA 1
ATOM 4037 C C . GLY B 1 229 ? 17.359 -9.188 -15.164 1 96.81 229 GLY B C 1
ATOM 4038 O O . GLY B 1 229 ? 17.234 -10.102 -15.977 1 96.81 229 GLY B O 1
ATOM 4039 N N . LYS B 1 230 ? 18.172 -9.266 -14.164 1 97.69 230 LYS B N 1
ATOM 4040 C CA . LYS B 1 230 ? 18.984 -10.461 -13.922 1 97.69 230 LYS B CA 1
ATOM 4041 C C . LYS B 1 230 ? 18.734 -11.023 -12.531 1 97.69 230 LYS B C 1
ATOM 4043 O O . LYS B 1 230 ? 18.391 -10.289 -11.609 1 97.69 230 LYS B O 1
ATOM 4048 N N . ILE B 1 231 ? 18.891 -12.312 -12.438 1 97.88 231 ILE B N 1
ATOM 4049 C CA . ILE B 1 231 ? 18.844 -12.938 -11.117 1 97.88 231 ILE B CA 1
ATOM 4050 C C . ILE B 1 231 ? 20.156 -12.688 -10.375 1 97.88 231 ILE B C 1
ATOM 4052 O O . ILE B 1 231 ? 21.219 -13.109 -10.82 1 97.88 231 ILE B O 1
ATOM 4056 N N . LEU B 1 232 ? 20.078 -12.047 -9.32 1 97.5 232 LEU B N 1
ATOM 4057 C CA . LEU B 1 232 ? 21.25 -11.719 -8.516 1 97.5 232 LEU B CA 1
ATOM 4058 C C . LEU B 1 232 ? 21.578 -12.836 -7.535 1 97.5 232 LEU B C 1
ATOM 4060 O O . LEU B 1 232 ? 22.734 -13.203 -7.367 1 97.5 232 LEU B O 1
ATOM 4064 N N . ASN B 1 233 ? 20.578 -13.25 -6.816 1 98 233 ASN B N 1
ATOM 4065 C CA . ASN B 1 233 ? 20.703 -14.289 -5.805 1 98 233 ASN B CA 1
ATOM 4066 C C . ASN B 1 233 ? 19.484 -15.203 -5.789 1 98 233 ASN B C 1
ATOM 4068 O O . ASN B 1 233 ? 18.391 -14.797 -6.195 1 98 233 ASN B O 1
ATOM 4072 N N . ASP B 1 234 ? 19.688 -16.375 -5.43 1 98.38 234 ASP B N 1
ATOM 4073 C CA . ASP B 1 234 ? 18.688 -17.438 -5.262 1 98.38 234 ASP B CA 1
ATOM 4074 C C . ASP B 1 234 ? 19 -18.281 -4.035 1 98.38 234 ASP B C 1
ATOM 4076 O O . ASP B 1 234 ? 20.016 -18.984 -3.994 1 98.38 234 ASP B O 1
ATOM 4080 N N . GLY B 1 235 ? 18.125 -18.156 -3.047 1 98.31 235 GLY B N 1
ATOM 4081 C CA . GLY B 1 235 ? 18.422 -18.859 -1.812 1 98.31 235 GLY B CA 1
ATOM 4082 C C . GLY B 1 235 ? 17.266 -18.859 -0.828 1 98.31 235 GLY B C 1
ATOM 4083 O O . GLY B 1 235 ? 16.125 -18.562 -1.2 1 98.31 235 GLY B O 1
ATOM 4084 N N . SER B 1 236 ? 17.531 -19.297 0.383 1 97.81 236 SER B N 1
ATOM 4085 C CA . SER B 1 236 ? 16.531 -19.344 1.439 1 97.81 236 SER B CA 1
ATOM 4086 C C . SER B 1 236 ? 16.25 -17.969 2.021 1 97.81 236 SER B C 1
ATOM 4088 O O . SER B 1 236 ? 17.062 -17.047 1.872 1 97.81 236 SER B O 1
ATOM 4090 N N . PRO B 1 237 ? 15.086 -17.812 2.646 1 97.38 237 PRO B N 1
ATOM 4091 C CA . PRO B 1 237 ? 14.805 -16.547 3.316 1 97.38 237 PRO B CA 1
ATOM 4092 C C . PRO B 1 237 ? 15.859 -16.172 4.352 1 97.38 237 PRO B C 1
ATOM 4094 O O . PRO B 1 237 ? 16.266 -15.016 4.438 1 97.38 237 PRO B O 1
ATOM 4097 N N . SER B 1 238 ? 16.328 -17.078 5.133 1 95.56 238 SER B N 1
ATOM 4098 C CA . SER B 1 238 ? 17.344 -16.812 6.152 1 95.56 238 SER B CA 1
ATOM 4099 C C . SER B 1 238 ? 18.625 -16.266 5.535 1 95.56 238 SER B C 1
ATOM 4101 O O . SER B 1 238 ? 19.297 -15.43 6.141 1 95.56 238 SER B O 1
ATOM 4103 N N . GLU B 1 239 ? 18.906 -16.672 4.328 1 97.06 239 GLU B N 1
ATOM 4104 C CA . GLU B 1 239 ? 20.125 -16.266 3.637 1 97.06 239 GLU B CA 1
ATOM 4105 C C . GLU B 1 239 ? 19.969 -14.883 3.004 1 97.06 239 GLU B C 1
ATOM 4107 O O . GLU B 1 239 ? 20.922 -14.102 2.945 1 97.06 239 GLU B O 1
ATOM 4112 N N . LEU B 1 240 ? 18.734 -14.633 2.582 1 97.69 240 LEU B N 1
ATOM 4113 C CA . LEU B 1 240 ? 18.641 -13.516 1.646 1 97.69 240 LEU B CA 1
ATOM 4114 C C . LEU B 1 240 ? 17.812 -12.375 2.229 1 97.69 240 LEU B C 1
ATOM 4116 O O . LEU B 1 240 ? 17.891 -11.242 1.764 1 97.69 240 LEU B O 1
ATOM 4120 N N . ILE B 1 241 ? 16.953 -12.648 3.162 1 96.94 241 ILE B N 1
ATOM 4121 C CA . ILE B 1 241 ? 16.156 -11.594 3.779 1 96.94 241 ILE B CA 1
ATOM 4122 C C . ILE B 1 241 ? 16.844 -11.094 5.043 1 96.94 241 ILE B C 1
ATOM 4124 O O . ILE B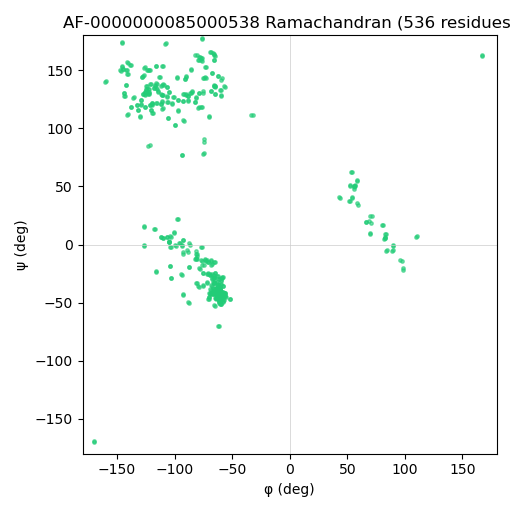 1 241 ? 16.453 -11.438 6.16 1 96.94 241 ILE B O 1
ATOM 4128 N N . ASN B 1 242 ? 17.828 -10.32 4.82 1 96.38 242 ASN B N 1
ATOM 4129 C CA . ASN B 1 242 ? 18.609 -9.758 5.926 1 96.38 242 ASN B CA 1
ATOM 4130 C C . ASN B 1 242 ? 19.094 -8.352 5.609 1 96.38 242 ASN B C 1
ATOM 4132 O O . ASN B 1 242 ? 18.953 -7.879 4.477 1 96.38 242 ASN B O 1
ATOM 4136 N N . THR B 1 243 ? 19.703 -7.711 6.609 1 96.06 243 THR B N 1
ATOM 4137 C CA . THR B 1 243 ? 20.062 -6.297 6.57 1 96.06 243 THR B CA 1
ATOM 4138 C C . THR B 1 243 ? 21.031 -6.02 5.43 1 96.06 243 THR B C 1
ATOM 4140 O O . THR B 1 243 ? 20.797 -5.141 4.598 1 96.06 243 THR B O 1
ATOM 4143 N N . LYS B 1 244 ? 22.062 -6.738 5.328 1 96.88 244 LYS B N 1
ATOM 4144 C CA . LYS B 1 244 ? 23.109 -6.508 4.332 1 96.88 244 LYS B CA 1
ATOM 4145 C C . LYS B 1 244 ? 22.578 -6.723 2.918 1 96.88 244 LYS B C 1
ATOM 4147 O O . LYS B 1 244 ? 22.688 -5.836 2.064 1 96.88 244 LYS B O 1
ATOM 4152 N N . THR B 1 245 ? 21.984 -7.824 2.67 1 97.12 245 THR B N 1
ATOM 4153 C CA . THR B 1 245 ? 21.531 -8.211 1.34 1 97.12 245 THR B CA 1
ATOM 4154 C C . THR B 1 245 ? 20.469 -7.242 0.826 1 97.12 245 THR B C 1
ATOM 4156 O O . THR B 1 245 ? 20.547 -6.77 -0.31 1 97.12 245 THR B O 1
ATOM 4159 N N . LEU B 1 246 ? 19.516 -6.906 1.657 1 95.38 246 LEU B N 1
ATOM 4160 C CA . LEU B 1 246 ? 18.422 -6.047 1.209 1 95.38 246 LEU B CA 1
ATOM 4161 C C . LEU B 1 246 ? 18.875 -4.598 1.085 1 95.38 246 LEU B C 1
ATOM 4163 O O . LEU B 1 246 ? 18.406 -3.867 0.21 1 95.38 246 LEU B O 1
ATOM 4167 N N . SER B 1 247 ? 19.781 -4.156 1.973 1 95.38 247 SER B N 1
ATOM 4168 C CA . SER B 1 247 ? 20.359 -2.826 1.813 1 95.38 247 SER B CA 1
ATOM 4169 C C . SER B 1 247 ? 21.078 -2.689 0.473 1 95.38 247 SER B C 1
ATOM 4171 O O . SER B 1 247 ? 20.922 -1.682 -0.22 1 95.38 247 SER B O 1
ATOM 4173 N N . ASP B 1 248 ? 21.781 -3.711 0.106 1 95.81 248 ASP B N 1
ATOM 4174 C CA . ASP B 1 248 ? 22.5 -3.715 -1.166 1 95.81 248 ASP B CA 1
ATOM 4175 C C . ASP B 1 248 ? 21.531 -3.793 -2.344 1 95.81 248 ASP B C 1
ATOM 4177 O O . ASP B 1 248 ? 21.672 -3.066 -3.326 1 95.81 248 ASP B O 1
ATOM 4181 N N . LEU B 1 249 ? 20.578 -4.66 -2.24 1 95.19 249 LEU B N 1
ATOM 4182 C CA . LEU B 1 249 ? 19.609 -4.879 -3.316 1 95.19 249 LEU B CA 1
ATOM 4183 C C . LEU B 1 249 ? 18.891 -3.584 -3.668 1 95.19 249 LEU B C 1
ATOM 4185 O O . LEU B 1 249 ? 18.719 -3.262 -4.848 1 95.19 249 LEU B O 1
ATOM 4189 N N . PHE B 1 250 ? 18.516 -2.832 -2.619 1 92.88 250 PHE B N 1
ATOM 4190 C CA . PHE B 1 250 ? 17.672 -1.66 -2.846 1 92.88 250 PHE B CA 1
ATOM 4191 C C . PHE B 1 250 ? 18.5 -0.381 -2.756 1 92.88 250 PHE B C 1
ATOM 4193 O O . PHE B 1 250 ? 17.969 0.717 -2.957 1 92.88 250 PHE B O 1
ATOM 4200 N N . ASN B 1 251 ? 19.781 -0.472 -2.461 1 91.25 251 ASN B N 1
ATOM 4201 C CA . ASN B 1 251 ? 20.688 0.656 -2.324 1 91.25 251 ASN B CA 1
ATOM 4202 C C . ASN B 1 251 ? 20.188 1.67 -1.304 1 91.25 251 ASN B C 1
ATOM 4204 O O . ASN B 1 251 ? 20.078 2.861 -1.603 1 91.25 251 ASN B O 1
ATOM 4208 N N . ILE B 1 252 ? 19.797 1.192 -0.167 1 90.06 252 ILE B N 1
ATOM 4209 C CA . ILE B 1 252 ? 19.344 2.002 0.958 1 90.06 252 ILE B CA 1
ATOM 4210 C C . ILE B 1 252 ? 19.875 1.416 2.264 1 90.06 252 ILE B C 1
ATOM 4212 O O . ILE B 1 252 ? 20.203 0.228 2.332 1 90.06 252 ILE B O 1
ATOM 4216 N N . SER B 1 253 ? 19.984 2.223 3.285 1 91.31 253 SER B N 1
ATOM 4217 C CA . SER B 1 253 ? 20.422 1.766 4.598 1 91.31 253 SER B CA 1
ATOM 4218 C C . SER B 1 253 ? 19.25 1.371 5.477 1 91.31 253 SER B C 1
ATOM 4220 O O . SER B 1 253 ? 18.531 2.234 5.996 1 91.31 253 SER B O 1
ATOM 4222 N N . ILE B 1 254 ? 19.109 0.012 5.656 1 92.62 254 ILE B N 1
ATOM 4223 C CA . ILE B 1 254 ? 17.953 -0.455 6.426 1 92.62 254 ILE B CA 1
ATOM 4224 C C . ILE B 1 254 ? 18.375 -1.581 7.363 1 92.62 254 ILE B C 1
ATOM 4226 O O . ILE B 1 254 ? 19.406 -2.227 7.141 1 92.62 254 ILE B O 1
ATOM 4230 N N . LYS B 1 255 ? 17.688 -1.752 8.398 1 93 255 LYS B N 1
ATOM 4231 C CA . LYS B 1 255 ? 17.812 -2.895 9.305 1 93 255 LYS B CA 1
ATOM 4232 C C . LYS B 1 255 ? 16.625 -3.848 9.133 1 93 255 LYS B C 1
ATOM 4234 O O . LYS B 1 255 ? 15.469 -3.422 9.172 1 93 255 LYS B O 1
ATOM 4239 N N . VAL B 1 256 ? 16.938 -5.066 8.906 1 93.88 256 VAL B N 1
ATOM 4240 C CA . VAL B 1 256 ? 15.898 -6.086 8.742 1 93.88 256 VAL B CA 1
ATOM 4241 C C . VAL B 1 256 ? 15.82 -6.941 10.008 1 93.88 256 VAL B C 1
ATOM 4243 O O . VAL B 1 256 ? 16.844 -7.426 10.508 1 93.88 256 VAL B O 1
ATOM 4246 N N . ILE B 1 257 ? 14.617 -7.109 10.477 1 91.69 257 ILE B N 1
ATOM 4247 C CA . ILE B 1 257 ? 14.383 -7.895 11.688 1 91.69 257 ILE B CA 1
ATOM 4248 C C . ILE B 1 257 ? 13.375 -9 11.398 1 91.69 257 ILE B C 1
ATOM 4250 O O . ILE B 1 257 ? 12.383 -8.773 10.703 1 91.69 257 ILE B O 1
ATOM 4254 N N . GLU B 1 258 ? 13.68 -10.18 11.828 1 90.88 258 GLU B N 1
ATOM 4255 C CA . GLU B 1 258 ? 12.758 -11.305 11.734 1 90.88 258 GLU B CA 1
ATOM 4256 C C . GLU B 1 258 ? 12.258 -11.727 13.109 1 90.88 258 GLU B C 1
ATOM 4258 O O . GLU B 1 258 ? 13.047 -11.844 14.055 1 90.88 258 GLU B O 1
ATOM 4263 N N . GLN B 1 259 ? 10.961 -11.828 13.242 1 85.38 259 GLN B N 1
ATOM 4264 C CA . GLN B 1 259 ? 10.352 -12.289 14.484 1 85.38 259 GLN B CA 1
ATOM 4265 C C . GLN B 1 259 ? 9.195 -13.25 14.211 1 85.38 259 GLN B C 1
ATOM 4267 O O . GLN B 1 259 ? 8.195 -12.859 13.602 1 85.38 259 GLN B O 1
ATOM 4272 N N . GLU B 1 260 ? 9.297 -14.43 14.656 1 84.62 260 GLU B N 1
ATOM 4273 C CA . GLU B 1 260 ? 8.258 -15.445 14.562 1 84.62 260 GLU B CA 1
ATOM 4274 C C . GLU B 1 260 ? 7.879 -15.703 13.102 1 84.62 260 GLU B C 1
ATOM 4276 O O . GLU B 1 260 ? 6.695 -15.82 12.781 1 84.62 260 GLU B O 1
ATOM 4281 N N . GLY B 1 261 ? 8.828 -15.633 12.242 1 86.12 261 GLY B N 1
ATOM 4282 C CA . GLY B 1 261 ? 8.578 -15.961 10.852 1 86.12 261 GLY B CA 1
ATOM 4283 C C . GLY B 1 261 ? 8.148 -14.766 10.023 1 86.12 261 GLY B C 1
ATOM 4284 O O . GLY B 1 261 ? 7.902 -14.891 8.82 1 86.12 261 GLY B O 1
ATOM 4285 N N . TYR B 1 262 ? 8.047 -13.672 10.711 1 89.25 262 TYR B N 1
ATOM 4286 C CA . TYR B 1 262 ? 7.672 -12.445 10.023 1 89.25 262 TYR B CA 1
ATOM 4287 C C . TYR B 1 262 ? 8.82 -11.445 10.016 1 89.25 262 TYR B C 1
ATOM 4289 O O . TYR B 1 262 ? 9.609 -11.391 10.969 1 89.25 262 TYR B O 1
ATOM 4297 N N . TRP B 1 263 ? 8.891 -10.727 8.883 1 91.12 263 TRP B N 1
ATOM 4298 C CA . TRP B 1 263 ? 9.992 -9.789 8.719 1 91.12 263 TRP B CA 1
ATOM 4299 C C . TRP B 1 263 ? 9.5 -8.344 8.773 1 91.12 263 TRP B C 1
ATOM 4301 O O . TRP B 1 263 ? 8.336 -8.07 8.461 1 91.12 263 TRP B O 1
ATOM 4311 N N . ARG B 1 264 ? 10.414 -7.488 9.18 1 89.88 264 ARG B N 1
ATOM 4312 C CA . ARG B 1 264 ? 10.172 -6.051 9.125 1 89.88 264 ARG B CA 1
ATOM 4313 C C . ARG B 1 264 ? 11.453 -5.297 8.797 1 89.88 264 ARG B C 1
ATOM 4315 O O . ARG B 1 264 ? 12.555 -5.773 9.086 1 89.88 264 ARG B O 1
ATOM 4322 N N . MET B 1 265 ? 11.25 -4.18 8.172 1 89.19 265 MET B N 1
ATOM 4323 C CA . MET B 1 265 ? 12.383 -3.316 7.848 1 89.19 265 MET B CA 1
ATOM 4324 C C . MET B 1 265 ? 12.25 -1.968 8.547 1 89.19 265 MET B C 1
ATOM 4326 O O . MET B 1 265 ? 11.156 -1.418 8.648 1 89.19 265 MET B O 1
ATOM 4330 N N . ILE B 1 266 ? 13.32 -1.503 9.133 1 88.06 266 ILE B N 1
ATOM 4331 C CA . ILE B 1 266 ? 13.328 -0.192 9.773 1 88.06 266 ILE B CA 1
ATOM 4332 C C . ILE B 1 266 ? 14.508 0.629 9.25 1 88.06 266 ILE B C 1
ATOM 4334 O O . ILE B 1 266 ? 15.547 0.076 8.898 1 88.06 266 ILE B O 1
ATOM 4338 N N . PRO B 1 267 ? 14.273 1.997 9.094 1 86 267 PRO B N 1
ATOM 4339 C CA . PRO B 1 267 ? 15.398 2.83 8.664 1 86 267 PRO B CA 1
ATOM 4340 C C . PRO B 1 267 ? 16.562 2.789 9.641 1 86 267 PRO B C 1
ATOM 4342 O O . PRO B 1 267 ? 16.359 2.725 10.859 1 86 267 PRO B O 1
ATOM 4345 N N . LEU B 1 268 ? 17.75 2.611 9.156 1 81.06 268 LEU B N 1
ATOM 4346 C CA . LEU B 1 268 ? 18.922 2.672 10.016 1 81.06 268 LEU B CA 1
ATOM 4347 C C . LEU B 1 268 ? 19.25 4.113 10.398 1 81.06 268 LEU B C 1
ATOM 4349 O O . LEU B 1 268 ? 19.172 5.012 9.562 1 81.06 268 LEU B O 1
ATOM 4353 N N . SER B 1 269 ? 18.688 4.617 11.531 1 62.47 269 SER B N 1
ATOM 4354 C CA . SER B 1 269 ? 19.016 5.965 11.984 1 62.47 269 SER B CA 1
ATOM 4355 C C . SER B 1 269 ? 20.453 6.332 11.656 1 62.47 269 SER B C 1
ATOM 4357 O O . SER B 1 269 ? 21.359 5.508 11.797 1 62.47 269 SER B O 1
ATOM 4359 N N . SER B 1 270 ? 20.703 7.32 10.68 1 49.16 270 SER B N 1
ATOM 4360 C CA . SER B 1 270 ? 22.031 7.922 10.68 1 49.16 270 SER B CA 1
ATOM 4361 C C . SER B 1 270 ? 22.391 8.5 12.039 1 49.16 270 SER B C 1
ATOM 4363 O O . SER B 1 270 ? 21.5 8.914 12.789 1 49.16 270 SER B O 1
#

Solvent-accessible surface area (backbone atoms only — not comparable to full-atom values): 29344 Å² total; per-residue (Å²): 140,75,75,73,70,73,47,51,71,41,66,40,33,40,36,30,50,34,30,31,69,56,96,86,39,76,41,33,45,62,36,67,48,75,39,39,41,82,44,21,34,39,43,38,51,48,89,86,14,31,68,69,59,53,54,32,42,76,73,60,78,41,74,62,54,80,49,95,78,33,46,58,26,49,68,85,26,72,80,65,55,67,72,60,46,51,40,43,41,16,57,44,55,74,65,53,68,74,62,54,55,85,83,38,29,36,52,40,51,32,50,12,40,78,74,69,38,75,82,37,85,45,71,87,69,55,48,70,69,53,49,51,49,50,52,50,44,31,58,76,65,69,35,64,95,50,33,78,38,42,46,81,77,48,53,65,45,56,44,50,50,44,47,49,44,15,29,39,64,63,62,31,49,31,38,39,33,45,41,81,63,67,87,39,48,53,63,41,40,46,54,48,52,52,52,53,52,51,41,40,76,69,65,30,24,40,38,35,35,55,65,47,59,64,68,50,59,63,78,50,56,31,34,36,33,31,48,83,17,26,74,75,47,77,43,38,44,85,77,50,68,34,34,67,54,45,19,62,69,59,70,47,72,43,40,51,46,75,57,95,62,35,42,41,74,42,70,52,78,129,143,75,74,73,72,73,47,50,70,42,65,43,33,41,36,30,50,34,29,30,67,54,99,88,39,76,42,32,46,63,36,66,50,74,40,38,41,81,43,20,34,38,41,36,52,49,89,86,13,32,65,70,61,52,55,31,44,75,73,60,77,42,75,63,56,80,50,95,78,33,45,56,26,50,68,84,27,72,78,65,55,68,70,62,45,51,42,43,40,15,58,44,55,74,66,55,67,74,62,53,55,82,84,38,28,36,52,40,52,31,50,14,38,79,75,69,39,75,80,37,86,45,72,87,70,56,49,70,69,54,48,51,50,50,51,51,44,30,58,75,65,70,35,64,93,50,33,78,39,44,47,82,77,47,55,65,45,55,44,50,49,44,47,49,44,15,29,40,64,63,61,30,49,31,38,40,32,46,40,81,65,64,88,42,48,52,64,42,40,45,53,47,50,52,52,53,52,51,40,42,76,69,64,30,24,39,38,35,34,53,63,49,61,64,70,47,60,62,76,47,56,31,33,36,35,30,48,85,16,25,74,74,48,76,44,39,42,87,78,50,70,33,34,67,53,46,19,61,69,58,70,46,70,42,42,50,47,77,57,95,61,34,40,41,74,43,70,51,78,128

Secondary structure (DSSP, 8-state):
--TTSTTTT-EEEEEEEEEEEETTEEEEEEEEEEEETT--EEEE--TTSSHHHHHHHHTTSS--B--TT-EEEETTBSS--HHHHHHHEEEE-GGGGGGSPTT-BHHHHHHGGGTT-TT---GGG--HHHHHHHHHHHHHTT-GGGTTSBGGGS-HHHHHHHHHHHHTTT--SEEEEESTTTT--HHHHHHHHHHHHHHHHTT-EEEEE-S-GGG--TT--EEEEEETTEEEEEE-HHHHSSHHHHHHHHTS-EEEEEETTEEEEEE---/--TTSTTTT-EEEEEEEEEEEETTEEEEEEEEEEEETT--EEEE--TTSSHHHHHHHHTTSS--B--TT-EEEETTBSS--HHHHHHHEEEE-GGGGGGSPTT-BHHHHHHGGGTT-TT---GGG--HHHHHHHHHHHHHTT-GGGTTSBGGGS-HHHHHHHHHHHHTTT--SEEEEESTTTT--HHHHHHHHHHHHHHHHTT-EEEEE-S-GGG--TT--EEEEEETTEEEEEE-HHHHSSHHHHHHHHTS-EEEEEETTEEEEEE---

Nearest PDB structures (foldseek):
  4p33-assembly1_A  TM=8.645E-01  e=1.856E-18  Escherichia coli K-12
  4wbs-assembly1_A  TM=8.099E-01  e=7.701E-18  Paraburkholderia phymatum STM815
  4wbs-assembly2_B  TM=7.938E-01  e=4.257E-18  Paraburkholderia phymatum STM815
  6hs3-assembly1_A  TM=8.039E-01  e=5.449E-17  Burkholderia pseudomallei
  6hs3-assembly1_B  TM=7.855E-01  e=4.051E-17  Burkholderia pseudomallei

pLDDT: mean 91.28, std 9.89, range [32.62, 98.62]

Radius of gyration: 25.32 Å; Cα contacts (8 Å, |Δi|>4): 1014; chains: 2; bounding box: 50×77×56 Å

Sequence (540 aa):
MSNESCKDGKIWAYLKNINVYIDQNKILSDINLNLRYGENILILGPNGSGKSTFLKLLNRSIYPITTKDSSFKLFNKENINIWDLRKKIGFLFKEMEQRVNNGVTLYDVISSGFSGIFNSKYTNLLSESKKIKINNLINTWELGDIIYNEFQTLSDGQKRRALLARALVYEPNILVLDEPFCNLDLKSNIILNQNLNELIKHSVNLIYVTHNVESILPKTNRVILIKEGKILNDGSPSELINTKTLSDLFNISIKVIEQEGYWRMIPLSSMSNESCKDGKIWAYLKNINVYIDQNKILSDINLNLRYGENILILGPNGSGKSTFLKLLNRSIYPITTKDSSFKLFNKENINIWDLRKKIGFLFKEMEQRVNNGVTLYDVISSGFSGIFNSKYTNLLSESKKIKINNLINTWELGDIIYNEFQTLSDGQKRRALLARALVYEPNILVLDEPFCNLDLKSNIILNQNLNELIKHSVNLIYVTHNVESILPKTNRVILIKEGKILNDGSPSELINTKTLSDLFNISIKVIEQEGYWRMIPLSS

InterPro domains:
  IPR003439 ABC transporter-like, ATP-binding domain [PF00005] (28-181)
  IPR003439 ABC transporter-like, ATP-binding domain [PS50893] (13-253)
  IPR003593 AAA+ ATPase domain [SM00382] (37-229)
  IPR027417 P-loop containing nucleoside triphosphate hydrolase [G3DSA:3.40.50.300] (14-268)
  IPR027417 P-loop containing nucleoside triphosphate hydrolase [SSF52540] (12-243)
  IPR050095 Energy-coupling factor transporter ATP-binding [PTHR43553] (15-247)

Organism: Prochlorococcus marinus (strain NATL2A) (NCBI:txid59920)

Foldseek 3Di:
DPCLVVQFPPWQKFWAQWWFDDPNRTQAGGDGDTDGFPAAEEEEFDPSLCLVVVLCVLLPVGDTDDDPGIAIHGRNHRDDDNLVSLLAEFEADPCVLVQADWPDFLLQQLLCLNVVDHPDNCPVVDDPVLVVLLVVLCVLLVPVVRRGPILVPDDPLSNLSSSVSSSCSSPHQEYEYEASQPPDDPVSLVSVLVSVVVSVVVRRHYYYYHHFQQSDHLSRFWYWYGGNNYTDDIGGCVVQVAQPNVCVRHVFHWGWDDDPSGIHIDHPDD/DPCLVVQFPPWQKFWAQWWFDDPNRTQAGGDGDTDGFPAAEEEEFDPSLCQVVVLCVLLPVGDTDDDPGIAIHGRNHRDDDNLVSLLAEFEADPCVLVQADWPDFLLQQLLCLNVVDHPDNCPVVDDPVLVVLLVVLCVLLVPVVRRGPILVPDDPLSNLSSSVSSSCSSPHQEYEYEASQPPDDPVSLVSVLVSVVVSVVVRRHYYYYHHFQQSDHLSRFWYWYGGNNYTDDIGGCVVQVAQVNVCVRHVFHWGWDDDPSGIHIDHDDD